Protein AF-A0A3D2SG83-F1 (afdb_monomer_lite)

Structure (mmCIF, N/CA/C/O backbone):
data_AF-A0A3D2SG83-F1
#
_entry.id   AF-A0A3D2SG83-F1
#
loop_
_atom_site.group_PDB
_atom_site.id
_atom_site.type_symbol
_atom_site.label_atom_id
_atom_site.label_alt_id
_atom_site.label_comp_id
_atom_site.label_asym_id
_atom_site.label_entity_id
_atom_site.label_seq_id
_atom_site.pdbx_PDB_ins_code
_atom_site.Cartn_x
_atom_site.Cartn_y
_atom_site.Cartn_z
_atom_site.occupancy
_atom_site.B_iso_or_equiv
_atom_site.auth_seq_id
_atom_site.auth_comp_id
_atom_site.auth_asym_id
_atom_site.auth_atom_id
_atom_site.pdbx_PDB_model_num
ATOM 1 N N . MET A 1 1 ? -16.725 17.007 37.685 1.00 80.81 1 MET A N 1
ATOM 2 C CA . MET A 1 1 ? -15.506 16.674 38.461 1.00 80.81 1 MET A CA 1
ATOM 3 C C . MET A 1 1 ? -15.319 15.169 38.637 1.00 80.81 1 MET A C 1
ATOM 5 O O . MET A 1 1 ? -14.281 14.681 38.220 1.00 80.81 1 MET A O 1
ATOM 9 N N . MET A 1 2 ? -16.303 14.425 39.168 1.00 85.50 2 MET A N 1
ATOM 10 C CA . MET A 1 2 ? -16.174 12.972 39.394 1.00 85.50 2 MET A CA 1
ATOM 11 C C . MET A 1 2 ? -15.761 12.192 38.131 1.00 85.50 2 MET A C 1
ATOM 13 O O . MET A 1 2 ? -14.739 11.529 38.172 1.00 85.50 2 MET A O 1
ATOM 17 N N . LEU A 1 3 ? -16.452 12.366 36.993 1.00 83.81 3 LEU A N 1
ATOM 18 C CA . LEU A 1 3 ? -16.089 11.718 35.716 1.00 83.81 3 LEU A CA 1
ATOM 19 C C . LEU A 1 3 ? -14.621 11.958 35.309 1.00 83.81 3 LEU A C 1
ATOM 21 O O . LEU A 1 3 ? -13.919 11.035 34.908 1.00 83.81 3 LEU A O 1
ATOM 25 N N . VAL A 1 4 ? -14.140 13.195 35.467 1.00 86.50 4 VAL A N 1
ATOM 26 C CA . VAL A 1 4 ? -12.759 13.582 35.132 1.00 86.50 4 VAL A CA 1
ATOM 27 C C . VAL A 1 4 ? -11.759 12.909 36.073 1.00 86.50 4 VAL A C 1
ATOM 29 O O . VAL A 1 4 ? -10.764 12.359 35.610 1.00 86.50 4 VAL A O 1
ATOM 32 N N . LEU A 1 5 ? -12.031 12.913 37.381 1.00 89.56 5 LEU A N 1
ATOM 33 C CA . LEU A 1 5 ? -11.174 12.270 38.381 1.00 89.56 5 LEU A CA 1
ATOM 34 C C . LEU A 1 5 ? -11.167 10.746 38.236 1.00 89.56 5 LEU A C 1
ATOM 36 O O . LEU A 1 5 ? -10.116 10.129 38.383 1.00 89.56 5 LEU A O 1
ATOM 40 N N . SER A 1 6 ? -12.307 10.143 37.897 1.00 86.94 6 SER A N 1
ATOM 41 C CA . SER A 1 6 ? -12.402 8.723 37.571 1.00 86.94 6 SER A CA 1
ATOM 42 C C . SER A 1 6 ? -11.508 8.389 36.383 1.00 86.94 6 SER A C 1
ATOM 44 O O . SER A 1 6 ? -10.696 7.475 36.483 1.00 86.94 6 SER A O 1
ATOM 46 N N . ASN A 1 7 ? -11.579 9.161 35.295 1.00 84.88 7 ASN A N 1
ATOM 47 C CA . ASN A 1 7 ? -10.710 8.947 34.139 1.00 84.88 7 ASN A CA 1
ATOM 48 C C . ASN A 1 7 ? -9.218 9.142 34.476 1.00 84.88 7 ASN A C 1
ATOM 50 O O . ASN A 1 7 ? -8.372 8.348 34.072 1.00 84.88 7 ASN A O 1
ATOM 54 N N . TYR A 1 8 ? -8.892 10.151 35.285 1.00 89.62 8 TYR A N 1
ATOM 55 C CA . TYR A 1 8 ? -7.527 10.376 35.763 1.00 89.62 8 TYR A CA 1
ATOM 56 C C . TYR A 1 8 ? -7.001 9.205 36.606 1.00 89.62 8 TYR A C 1
ATOM 58 O O . TYR A 1 8 ? -5.867 8.765 36.421 1.00 89.62 8 TYR A O 1
ATOM 66 N N . ALA A 1 9 ? -7.832 8.645 37.489 1.00 90.69 9 ALA A N 1
ATOM 67 C CA . ALA A 1 9 ? -7.484 7.465 38.272 1.00 90.69 9 ALA A CA 1
ATOM 68 C C . ALA A 1 9 ? -7.259 6.233 37.381 1.00 90.69 9 ALA A C 1
ATOM 70 O O . ALA A 1 9 ? -6.270 5.527 37.586 1.00 90.69 9 ALA A O 1
ATOM 71 N N . LYS A 1 10 ? -8.120 6.003 36.373 1.00 88.56 10 LYS A N 1
ATOM 72 C CA . LYS A 1 10 ? -7.933 4.928 35.377 1.00 88.56 10 LYS A CA 1
ATOM 73 C C . LYS A 1 10 ? -6.567 5.043 34.707 1.00 88.56 10 LYS A C 1
ATOM 75 O O . LYS A 1 10 ? -5.826 4.067 34.681 1.00 88.56 10 LYS A O 1
ATOM 80 N N . PHE A 1 11 ? -6.218 6.242 34.243 1.00 86.31 11 PHE A N 1
ATOM 81 C CA . PHE A 1 11 ? -4.938 6.508 33.590 1.00 86.31 11 PHE A CA 1
ATOM 82 C C . PHE A 1 11 ? -3.736 6.291 34.524 1.00 86.31 11 PHE A C 1
ATOM 84 O O . PHE A 1 11 ? -2.798 5.592 34.160 1.00 86.31 11 PHE A O 1
ATOM 91 N N . LEU A 1 12 ? -3.758 6.850 35.739 1.00 92.25 12 LEU A N 1
ATOM 92 C CA . LEU A 1 12 ? -2.609 6.786 36.653 1.00 92.25 12 LEU A CA 1
ATOM 93 C C . LEU A 1 12 ? -2.391 5.422 37.312 1.00 92.25 12 LEU A C 1
ATOM 95 O O . LEU A 1 12 ? -1.268 5.098 37.694 1.00 92.25 12 LEU A O 1
ATOM 99 N N . ARG A 1 13 ? -3.471 4.683 37.578 1.00 90.94 13 ARG A N 1
ATOM 100 C CA . ARG A 1 13 ? -3.440 3.492 38.441 1.00 90.94 13 ARG A CA 1
ATOM 101 C C . ARG A 1 13 ? -3.915 2.220 37.744 1.00 90.94 13 ARG A C 1
ATOM 103 O O . ARG A 1 13 ? -3.939 1.181 38.393 1.00 90.94 13 ARG A O 1
ATOM 110 N N . GLY A 1 14 ? -4.324 2.288 36.475 1.00 85.38 14 GLY A N 1
ATOM 111 C CA . GLY A 1 14 ? -4.857 1.133 35.745 1.00 85.38 14 GLY A CA 1
ATOM 112 C C . GLY A 1 14 ? -6.142 0.565 36.359 1.00 85.38 14 GLY A C 1
ATOM 113 O O . GLY A 1 14 ? -6.438 -0.616 36.205 1.00 85.38 14 GLY A O 1
ATOM 114 N N . VAL A 1 15 ? -6.895 1.374 37.112 1.00 88.50 15 VAL A N 1
ATOM 115 C CA . VAL A 1 15 ? -8.127 0.920 37.776 1.00 88.50 15 VAL A CA 1
ATOM 116 C C . VAL A 1 15 ? -9.292 0.849 36.791 1.00 88.50 15 VAL A C 1
ATOM 118 O O . VAL A 1 15 ? -9.351 1.603 35.825 1.00 88.50 15 VAL A O 1
ATOM 121 N N . THR A 1 16 ? -10.262 -0.026 37.058 1.00 84.12 16 THR A N 1
ATOM 122 C CA . THR A 1 16 ? -11.512 -0.117 36.288 1.00 84.12 16 THR A CA 1
ATOM 123 C C . THR A 1 16 ? -12.671 0.444 37.102 1.00 84.12 16 THR A C 1
ATOM 125 O O . THR A 1 16 ? -12.899 0.024 38.235 1.00 84.12 16 THR A O 1
ATOM 128 N N . VAL A 1 17 ? -13.444 1.357 36.515 1.00 86.19 17 VAL A N 1
ATOM 129 C CA . VAL A 1 17 ? -14.683 1.855 37.124 1.00 86.19 17 VAL A CA 1
ATOM 130 C C . VAL A 1 17 ? -15.790 0.832 36.883 1.00 86.19 17 VAL A C 1
ATOM 132 O O . VAL A 1 17 ? -16.123 0.546 35.737 1.00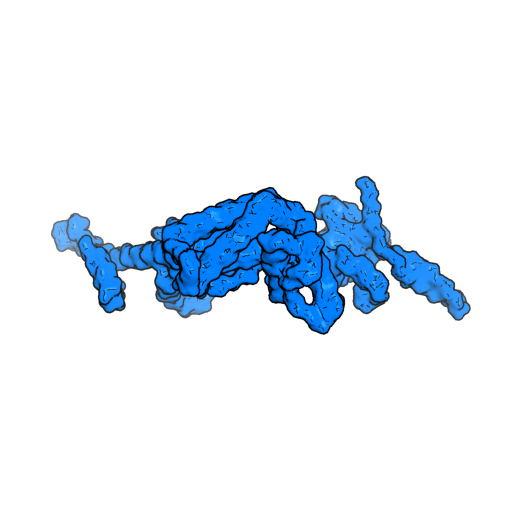 86.19 17 VAL A O 1
ATOM 135 N N . LYS A 1 18 ? -16.340 0.255 37.957 1.00 86.62 18 LYS A N 1
ATOM 136 C CA . LYS A 1 18 ? -17.396 -0.768 37.866 1.00 86.62 18 LYS A CA 1
ATOM 137 C C . LYS A 1 18 ? -18.805 -0.184 37.777 1.00 86.62 18 LYS A C 1
ATOM 139 O O . LYS A 1 18 ? -19.671 -0.819 37.190 1.00 86.62 18 LYS A O 1
ATOM 144 N N . SER A 1 19 ? -19.028 0.999 38.338 1.00 86.44 19 SER A N 1
ATOM 145 C CA . SER A 1 19 ? -20.317 1.688 38.301 1.00 86.44 19 SER A CA 1
ATOM 146 C C . SER A 1 19 ? -20.140 3.177 38.581 1.00 86.44 19 SER A C 1
ATOM 148 O O . SER A 1 19 ? -19.241 3.581 39.322 1.00 86.44 19 SER A O 1
ATOM 150 N N . ILE A 1 20 ? -21.001 3.997 37.977 1.00 87.88 20 ILE A N 1
ATOM 151 C CA . ILE A 1 20 ? -21.211 5.394 38.360 1.00 87.88 20 ILE A CA 1
ATOM 152 C C . ILE A 1 20 ? -22.710 5.627 38.305 1.00 87.88 20 ILE A C 1
ATOM 154 O O . ILE A 1 20 ? -23.312 5.467 37.253 1.00 87.88 20 ILE A O 1
ATOM 158 N N . THR A 1 21 ? -23.306 6.041 39.412 1.00 88.50 21 THR A N 1
ATOM 159 C CA . THR A 1 21 ? -24.745 6.299 39.486 1.00 88.50 21 THR A CA 1
ATOM 160 C C . THR A 1 21 ? -25.003 7.728 39.922 1.00 88.50 21 THR A C 1
ATOM 162 O O . THR A 1 21 ? -24.362 8.225 40.850 1.00 88.50 21 THR A O 1
ATOM 165 N N . TYR A 1 22 ? -25.964 8.379 39.279 1.00 86.25 22 TYR A N 1
ATOM 166 C CA . TYR A 1 22 ? -26.468 9.687 39.672 1.00 86.25 22 TYR A CA 1
ATOM 167 C C . TYR A 1 22 ? -27.886 9.551 40.216 1.00 86.25 22 TYR A C 1
ATOM 169 O O . TYR A 1 22 ? -28.762 9.021 39.540 1.00 86.25 22 TYR A O 1
ATOM 177 N N . GLY A 1 23 ? -28.109 10.023 41.440 1.00 86.06 23 GLY A N 1
ATOM 178 C CA . GLY A 1 23 ? -29.446 10.114 42.018 1.00 86.06 23 GLY A CA 1
ATOM 179 C C . GLY A 1 23 ? -30.042 11.487 41.743 1.00 86.06 23 GLY A C 1
ATOM 180 O O . GLY A 1 23 ? -29.517 12.488 42.234 1.00 86.06 23 GLY A O 1
ATOM 181 N N . ASN A 1 24 ? -31.143 11.544 40.994 1.00 79.94 24 ASN A N 1
ATOM 182 C CA . ASN A 1 24 ? -31.883 12.786 40.807 1.00 79.94 24 ASN A CA 1
ATOM 183 C C . ASN A 1 24 ? -32.810 13.034 42.007 1.00 79.94 24 ASN A C 1
ATOM 185 O O . ASN A 1 24 ? -33.925 12.512 42.071 1.00 79.94 24 ASN A O 1
ATOM 189 N N . TYR A 1 25 ? -32.317 13.809 42.973 1.00 72.88 25 TYR A N 1
ATOM 190 C CA . TYR A 1 25 ? -33.031 14.107 44.216 1.00 72.88 25 TYR A CA 1
ATOM 191 C C . TYR A 1 25 ? -34.257 15.010 44.001 1.00 72.88 25 TYR A C 1
ATOM 193 O O . TYR A 1 25 ? -35.283 14.816 44.651 1.00 72.88 25 TYR A O 1
ATOM 201 N N . GLU A 1 26 ? -34.186 15.958 43.064 1.00 69.94 26 GLU A N 1
ATOM 202 C CA . GLU A 1 26 ? -35.226 16.979 42.859 1.00 69.94 26 GLU A CA 1
ATOM 203 C C . GLU A 1 26 ? -36.500 16.429 42.205 1.00 69.94 26 GLU A C 1
ATOM 205 O O . GLU A 1 26 ? -37.586 16.952 42.438 1.00 69.94 26 GLU A O 1
ATOM 210 N N . ILE A 1 27 ? -36.393 15.334 41.444 1.00 64.75 27 ILE A N 1
ATOM 211 C CA . ILE A 1 27 ? -37.551 14.629 40.865 1.00 64.75 27 ILE A CA 1
ATOM 212 C C . ILE A 1 27 ? -38.309 13.804 41.925 1.00 64.75 27 ILE A C 1
ATOM 214 O O . ILE A 1 27 ? -39.421 13.335 41.676 1.00 64.75 27 ILE A O 1
ATOM 218 N N . SER A 1 28 ? -37.759 13.636 43.134 1.00 61.97 28 SER A N 1
ATOM 219 C CA . SER A 1 28 ? -38.499 12.989 44.218 1.00 61.97 28 SER A CA 1
ATOM 220 C C . SER A 1 28 ? -39.573 13.931 44.777 1.00 61.97 28 SER A C 1
ATOM 222 O O . SER A 1 28 ? -39.282 14.962 45.384 1.00 61.97 28 SER A O 1
ATOM 224 N N . GLU A 1 29 ? -40.850 13.586 44.597 1.00 57.38 29 GLU A N 1
ATOM 225 C CA . GLU A 1 29 ? -41.945 14.278 45.283 1.00 57.38 29 GLU A CA 1
ATOM 226 C C . GLU A 1 29 ? -41.782 14.118 46.801 1.00 57.38 29 GLU A C 1
ATOM 228 O O . GLU A 1 29 ? -42.077 13.058 47.362 1.00 57.38 29 GLU A O 1
ATOM 233 N N . LYS A 1 30 ? -41.301 15.178 47.466 1.00 57.62 30 LYS A N 1
ATOM 234 C CA . LYS A 1 30 ? -41.331 15.372 48.929 1.00 57.62 30 LYS A CA 1
ATOM 235 C C . LYS A 1 30 ? -41.015 14.100 49.739 1.00 57.62 30 LYS A C 1
ATOM 237 O O . LYS A 1 30 ? -41.727 13.770 50.683 1.00 57.62 30 LYS A O 1
ATOM 242 N N . GLY A 1 31 ? -39.970 13.363 49.355 1.00 56.25 31 GLY A N 1
ATOM 243 C CA . GLY A 1 31 ? -39.491 12.194 50.102 1.00 56.25 31 GLY A CA 1
ATOM 244 C C . GLY A 1 31 ? -40.401 10.957 50.094 1.00 56.25 31 GLY A C 1
ATOM 245 O O . GLY A 1 31 ? -40.160 10.045 50.879 1.00 56.25 31 GLY A O 1
ATOM 246 N N . THR A 1 32 ? -41.423 10.889 49.230 1.00 56.59 32 THR A N 1
ATOM 247 C CA . THR A 1 32 ? -42.356 9.739 49.164 1.00 56.59 32 THR A CA 1
ATOM 248 C C . THR A 1 32 ? -42.060 8.744 48.039 1.00 56.59 32 THR A C 1
ATOM 250 O O . THR A 1 32 ? -42.519 7.605 48.101 1.00 56.59 32 THR A O 1
ATOM 253 N N . LYS A 1 33 ? -41.242 9.119 47.045 1.00 58.34 33 LYS A N 1
ATOM 254 C CA . LYS A 1 33 ? -40.728 8.212 46.004 1.00 58.34 33 LYS A CA 1
ATOM 255 C C . LYS A 1 33 ? -39.202 8.288 45.936 1.00 58.34 33 LYS A C 1
ATOM 257 O O . LYS A 1 33 ? -38.673 9.398 45.959 1.00 58.34 33 LYS A O 1
ATOM 262 N N . PRO A 1 34 ? -38.481 7.156 45.830 1.00 59.38 34 PRO A N 1
ATOM 263 C CA . PRO A 1 34 ? -37.049 7.195 45.559 1.00 59.38 34 PRO A CA 1
ATOM 264 C C . PRO A 1 34 ? -36.805 7.948 44.243 1.00 59.38 34 PRO A C 1
ATOM 266 O O . PRO A 1 34 ? -37.456 7.668 43.236 1.00 59.38 34 PRO A O 1
ATOM 269 N N . GLY A 1 35 ? -35.910 8.940 44.271 1.00 65.44 35 GLY A N 1
ATOM 270 C CA . GLY A 1 35 ? -35.517 9.691 43.077 1.00 65.44 35 GLY A CA 1
ATOM 271 C C . GLY A 1 35 ? -34.935 8.770 42.001 1.00 65.44 35 GLY A C 1
ATOM 272 O O . GLY A 1 35 ? -34.388 7.710 42.314 1.00 65.44 35 GLY A O 1
ATOM 273 N N . LEU A 1 36 ? -35.054 9.159 40.728 1.00 76.75 36 LEU A N 1
ATOM 274 C CA . LEU A 1 36 ? -34.550 8.363 39.605 1.00 76.75 36 LEU A CA 1
ATOM 275 C C . LEU A 1 36 ? -33.029 8.174 39.737 1.00 76.75 36 LEU A C 1
ATOM 277 O O . LEU A 1 36 ? -32.277 9.151 39.716 1.00 76.75 36 LEU A O 1
ATOM 281 N N . ILE A 1 37 ? -32.583 6.921 39.866 1.00 83.75 37 ILE A N 1
ATOM 282 C CA . ILE A 1 37 ? -31.166 6.553 39.793 1.00 83.75 37 ILE A CA 1
ATOM 283 C C . ILE A 1 37 ? -30.824 6.318 38.324 1.00 83.75 37 ILE A C 1
ATOM 285 O O . ILE A 1 37 ? -31.395 5.442 37.680 1.00 83.75 37 ILE A O 1
ATOM 289 N N . VAL A 1 38 ? -29.888 7.104 37.803 1.00 85.06 38 VAL A N 1
ATOM 290 C CA . VAL A 1 38 ? -29.404 7.029 36.423 1.00 85.06 38 VAL A CA 1
ATOM 291 C C . VAL A 1 38 ? -28.004 6.419 36.418 1.00 85.06 38 VAL A C 1
ATOM 293 O O . VAL A 1 38 ? -27.125 6.885 37.147 1.00 85.06 38 VAL A O 1
ATOM 296 N N . ASP A 1 39 ? -27.783 5.395 35.592 1.00 84.69 39 ASP A N 1
ATOM 297 C CA . ASP A 1 39 ? -26.450 4.839 35.346 1.00 84.69 39 ASP A CA 1
ATOM 298 C C . ASP A 1 39 ? -25.660 5.749 34.392 1.00 84.69 39 ASP A C 1
ATOM 300 O O . ASP A 1 39 ? -26.069 6.013 33.262 1.00 84.69 39 ASP A O 1
ATOM 304 N N . LEU A 1 40 ? -24.518 6.242 34.864 1.00 86.94 40 LEU A N 1
ATOM 305 C CA . LEU A 1 40 ? -23.592 7.087 34.113 1.00 86.94 40 LEU A CA 1
ATOM 306 C C . LEU A 1 40 ? -22.360 6.319 33.617 1.00 86.94 40 LEU A C 1
ATOM 308 O O . LEU A 1 40 ? -21.497 6.915 32.966 1.00 86.94 40 LEU A O 1
ATOM 312 N N . LEU A 1 41 ? -22.252 5.013 33.882 1.00 83.44 41 LEU A N 1
ATOM 313 C CA . LEU A 1 41 ? -21.173 4.179 33.351 1.00 83.44 41 LEU A CA 1
ATOM 314 C C . LEU A 1 41 ? -21.020 4.283 31.815 1.00 83.44 41 LEU A C 1
ATOM 316 O O . LEU A 1 41 ? -19.869 4.363 31.359 1.00 83.44 41 LEU A O 1
ATOM 320 N N . PRO A 1 42 ? -22.100 4.383 31.002 1.00 81.69 42 PRO A N 1
ATOM 321 C CA . PRO A 1 42 ? -21.978 4.568 29.554 1.00 81.69 42 PRO A CA 1
ATOM 322 C C . PRO A 1 42 ? -21.137 5.786 29.142 1.00 81.69 42 PRO A C 1
ATOM 324 O O . PRO A 1 42 ? -20.398 5.709 28.161 1.00 81.69 42 PRO A O 1
ATOM 327 N N . LEU A 1 43 ? -21.154 6.876 29.921 1.00 80.81 43 LEU A N 1
ATOM 328 C CA . LEU A 1 43 ? -20.359 8.078 29.630 1.00 80.81 43 LEU A CA 1
ATOM 329 C C . LEU A 1 43 ? -18.853 7.810 29.722 1.00 80.81 43 LEU A C 1
ATOM 331 O O . LEU A 1 43 ? -18.079 8.317 28.912 1.00 80.81 43 LEU A O 1
ATOM 335 N N . THR A 1 44 ? -18.428 6.980 30.677 1.00 82.19 44 THR A N 1
ATOM 336 C CA . THR A 1 44 ? -17.012 6.589 30.787 1.00 82.19 44 THR A CA 1
ATOM 337 C C . THR A 1 44 ? -16.587 5.642 29.674 1.00 82.19 44 THR A C 1
ATOM 339 O O . THR A 1 44 ? -15.469 5.752 29.182 1.00 82.19 44 THR A O 1
ATOM 342 N N . THR A 1 45 ? -17.490 4.764 29.223 1.00 79.69 45 THR A N 1
ATOM 343 C CA . THR A 1 45 ? -17.233 3.886 28.073 1.00 79.69 45 THR A CA 1
ATOM 344 C C . THR A 1 45 ? -17.050 4.718 26.802 1.00 79.69 45 THR A C 1
ATOM 346 O O . THR A 1 45 ? -16.083 4.514 26.075 1.00 79.69 45 THR A O 1
ATOM 349 N N . LEU A 1 46 ? -17.923 5.701 26.553 1.00 81.25 46 LEU A N 1
ATOM 350 C CA . LEU A 1 46 ? -17.783 6.617 25.417 1.00 81.25 46 LEU A CA 1
ATOM 351 C C . LEU A 1 46 ? -16.449 7.372 25.448 1.00 81.25 46 LEU A C 1
ATOM 353 O O . LEU A 1 46 ? -15.788 7.530 24.420 1.00 81.25 46 LEU A O 1
ATOM 357 N N . GLN A 1 47 ? -16.041 7.825 26.631 1.00 85.00 47 GLN A N 1
ATOM 358 C CA . GLN A 1 47 ? -14.773 8.513 26.812 1.00 85.00 47 GLN A CA 1
ATOM 359 C C . GLN A 1 47 ? -13.577 7.617 26.441 1.00 85.00 47 GLN A C 1
ATOM 361 O O . GLN A 1 47 ? -12.706 8.069 25.698 1.00 85.00 47 GLN A O 1
ATOM 366 N N . ASP A 1 48 ? -13.559 6.354 26.876 1.00 85.56 48 ASP A N 1
ATOM 367 C CA . ASP A 1 48 ? -12.496 5.399 26.524 1.00 85.56 48 ASP A CA 1
ATOM 368 C C . ASP A 1 48 ? -12.389 5.189 25.013 1.00 85.56 48 ASP A C 1
ATOM 370 O O . ASP A 1 48 ? -11.304 5.285 24.439 1.00 85.56 48 ASP A O 1
ATOM 374 N N . TRP A 1 49 ? -13.528 4.959 24.359 1.00 85.31 49 TRP A N 1
ATOM 375 C CA . TRP A 1 49 ? -13.603 4.785 22.911 1.00 85.31 49 TRP A CA 1
ATOM 376 C C . TRP A 1 49 ? -13.154 6.032 22.148 1.00 85.31 49 TRP A C 1
ATOM 378 O O . TRP A 1 49 ? -12.468 5.927 21.132 1.00 85.31 49 TRP A O 1
ATOM 388 N N . THR A 1 50 ? -13.487 7.217 22.661 1.00 85.62 50 THR A N 1
ATOM 389 C CA . THR A 1 50 ? -13.035 8.489 22.086 1.00 85.62 50 THR A CA 1
ATOM 390 C C . THR A 1 50 ? -11.519 8.627 22.180 1.00 85.62 50 THR A C 1
ATOM 392 O O . THR A 1 50 ? -10.886 9.024 21.203 1.00 85.62 50 THR A O 1
ATOM 395 N N . PHE A 1 51 ? -10.920 8.273 23.322 1.00 87.25 51 PHE A N 1
ATOM 396 C CA . PHE A 1 51 ? -9.465 8.285 23.477 1.00 87.25 51 PHE A CA 1
ATOM 397 C C . PHE A 1 51 ? -8.780 7.277 22.559 1.00 87.25 51 PHE A C 1
ATOM 399 O O . PHE A 1 51 ? -7.834 7.647 21.870 1.00 87.25 51 PHE A O 1
ATOM 406 N N . ALA A 1 52 ? -9.280 6.043 22.501 1.00 89.06 52 ALA A N 1
ATOM 407 C CA . ALA A 1 52 ? -8.725 4.998 21.647 1.00 89.06 52 ALA A CA 1
ATOM 408 C C . ALA A 1 52 ? -8.766 5.389 20.163 1.00 89.06 52 ALA A C 1
ATOM 410 O O . ALA A 1 52 ? -7.784 5.248 19.440 1.00 89.06 52 ALA A O 1
ATOM 411 N N . ALA A 1 53 ? -9.884 5.956 19.712 1.00 87.31 53 ALA A N 1
ATOM 412 C CA . ALA A 1 53 ? -10.006 6.418 18.341 1.00 87.31 53 ALA A CA 1
ATOM 413 C C . ALA A 1 53 ? -9.158 7.654 18.039 1.00 87.31 53 ALA A C 1
ATOM 415 O O . ALA A 1 53 ? -8.621 7.770 16.941 1.00 87.31 53 ALA A O 1
ATOM 416 N N . ALA A 1 54 ? -9.025 8.583 18.988 1.00 86.94 54 ALA A N 1
ATOM 417 C CA . ALA A 1 54 ? -8.131 9.723 18.830 1.00 86.94 54 ALA A CA 1
ATOM 418 C C . ALA A 1 54 ? -6.664 9.278 18.728 1.00 86.94 54 ALA A C 1
ATOM 420 O O . ALA A 1 54 ? -5.928 9.834 17.914 1.00 86.94 54 ALA A O 1
ATOM 421 N N . ASP A 1 55 ? -6.259 8.272 19.508 1.00 90.06 55 ASP A N 1
ATOM 422 C CA . ASP A 1 55 ? -4.920 7.683 19.436 1.00 90.06 55 ASP A CA 1
ATOM 423 C C . ASP A 1 55 ? -4.679 7.021 18.072 1.00 90.06 55 ASP A C 1
ATOM 425 O O . ASP A 1 55 ? -3.678 7.295 17.412 1.00 90.06 55 ASP A O 1
ATOM 429 N N . TYR A 1 56 ? -5.659 6.267 17.570 1.00 90.25 56 TYR A N 1
ATOM 430 C CA . TYR A 1 56 ? -5.600 5.696 16.226 1.00 90.25 56 TYR A CA 1
ATOM 431 C C . TYR A 1 56 ? -5.518 6.754 15.120 1.00 90.25 56 TYR A C 1
ATOM 433 O O . TYR A 1 56 ? -4.646 6.692 14.260 1.00 90.25 56 TYR A O 1
ATOM 441 N N . LEU A 1 57 ? -6.413 7.745 15.128 1.00 87.81 57 LEU A N 1
ATOM 442 C CA . LEU A 1 57 ? -6.503 8.743 14.058 1.00 87.81 57 LEU A CA 1
ATOM 443 C C . LEU A 1 57 ? -5.297 9.691 14.013 1.00 87.81 57 LEU A C 1
ATOM 445 O O . LEU A 1 57 ? -5.040 10.287 12.967 1.00 87.81 57 LEU A O 1
ATOM 449 N N . LYS A 1 58 ? -4.611 9.885 15.145 1.00 87.50 58 LYS A N 1
ATOM 450 C CA . LYS A 1 58 ? -3.482 10.816 15.263 1.00 87.50 58 LYS A CA 1
ATOM 451 C C . LYS A 1 58 ? -2.122 10.125 15.208 1.00 87.50 58 LYS A C 1
ATOM 453 O O . LYS A 1 58 ? -1.174 10.727 14.712 1.00 87.50 58 LYS A O 1
ATOM 458 N N . ASN A 1 59 ? -2.022 8.918 15.759 1.00 88.62 59 ASN A N 1
ATOM 459 C CA . ASN A 1 59 ? -0.755 8.212 15.949 1.00 88.62 59 ASN A CA 1
ATOM 460 C C . ASN A 1 59 ? -0.729 6.842 15.252 1.00 88.62 59 ASN A C 1
ATOM 462 O O . ASN A 1 59 ? 0.288 6.153 15.290 1.00 88.62 59 ASN A O 1
ATOM 466 N N . GLY A 1 60 ? -1.833 6.415 14.637 1.00 88.19 60 GLY A N 1
ATOM 467 C CA . GLY A 1 60 ? -1.948 5.112 13.995 1.00 88.19 60 GLY A CA 1
ATOM 468 C C . GLY A 1 60 ? -2.023 3.934 14.965 1.00 88.19 60 GLY A C 1
ATOM 469 O O . GLY A 1 60 ? -1.972 2.797 14.513 1.00 88.19 60 GLY A O 1
ATOM 470 N N . ASN A 1 61 ? -2.124 4.169 16.276 1.00 89.88 61 ASN A N 1
ATOM 471 C CA . ASN A 1 61 ? -2.091 3.110 17.281 1.00 89.88 61 ASN A CA 1
ATOM 472 C C . ASN A 1 61 ? -3.461 2.432 17.447 1.00 89.88 61 ASN A C 1
ATOM 474 O O . ASN A 1 61 ? -4.458 3.082 17.757 1.00 89.88 61 ASN A O 1
ATOM 478 N N . THR A 1 62 ? -3.507 1.115 17.254 1.00 90.94 62 THR A N 1
ATOM 479 C CA . THR A 1 62 ? -4.731 0.305 17.342 1.00 90.94 62 THR A CA 1
ATOM 480 C C . THR A 1 62 ? -4.887 -0.445 18.661 1.00 90.94 62 THR A C 1
ATOM 482 O O . THR A 1 62 ? -5.952 -1.007 18.891 1.00 90.94 62 THR A O 1
ATOM 485 N N . GLU A 1 63 ? -3.879 -0.450 19.538 1.00 91.00 63 GLU A N 1
ATOM 486 C CA . GLU A 1 63 ? -3.848 -1.280 20.754 1.00 91.00 63 GLU A CA 1
ATOM 487 C C . GLU A 1 63 ? -5.062 -1.031 21.661 1.00 91.00 63 GLU A C 1
ATOM 489 O O . GLU A 1 63 ? -5.795 -1.958 22.008 1.00 91.00 63 GLU A O 1
ATOM 494 N N . LYS A 1 64 ? -5.358 0.239 21.971 1.00 90.12 64 LYS A N 1
ATOM 495 C CA . LYS A 1 64 ? -6.499 0.574 22.835 1.00 90.12 64 LYS A CA 1
ATOM 496 C C . LYS A 1 64 ? -7.849 0.279 22.176 1.00 90.12 64 LYS A C 1
ATOM 498 O O . LYS A 1 64 ? -8.799 -0.078 22.869 1.00 90.12 64 LYS A O 1
ATOM 503 N N . LEU A 1 65 ? -7.949 0.425 20.851 1.00 89.38 65 LEU A N 1
ATOM 504 C CA . LEU A 1 65 ? -9.165 0.059 20.116 1.00 89.38 65 LEU A CA 1
ATOM 505 C C . LEU A 1 65 ? -9.396 -1.453 20.167 1.00 89.38 65 LEU A C 1
ATOM 507 O O . LEU A 1 65 ? -10.529 -1.882 20.363 1.00 89.38 65 LEU A O 1
ATOM 511 N N . GLU A 1 66 ? -8.336 -2.247 20.016 1.00 91.94 66 GLU A N 1
ATOM 512 C CA . GLU A 1 66 ? -8.380 -3.709 20.088 1.00 91.94 66 GLU A CA 1
ATOM 513 C C . GLU A 1 66 ? -8.799 -4.196 21.473 1.00 91.94 66 GLU A C 1
ATOM 515 O O . GLU A 1 66 ? -9.695 -5.037 21.572 1.00 91.94 66 GLU A O 1
ATOM 520 N N . GLU A 1 67 ? -8.214 -3.633 22.531 1.00 90.88 67 GLU A N 1
ATOM 521 C CA . GLU A 1 67 ? -8.579 -3.935 23.918 1.00 90.88 67 GLU A CA 1
ATOM 522 C C . GLU A 1 67 ? -10.075 -3.673 24.154 1.00 90.88 67 GLU A C 1
ATOM 524 O O . GLU A 1 67 ? -10.817 -4.578 24.538 1.00 90.88 67 GLU A O 1
ATOM 529 N N . LEU A 1 68 ? -10.553 -2.465 23.827 1.00 88.06 68 LEU A N 1
ATOM 530 C CA . LEU A 1 68 ? -11.954 -2.085 24.037 1.00 88.06 68 LEU A CA 1
ATOM 531 C C . LEU A 1 68 ? -12.927 -2.917 23.192 1.00 88.06 68 LEU A C 1
ATOM 533 O O . LEU A 1 68 ? -13.988 -3.314 23.683 1.00 88.06 68 LEU A O 1
ATOM 537 N N . ALA A 1 69 ? -12.584 -3.193 21.931 1.00 88.75 69 ALA A N 1
ATOM 538 C CA . ALA A 1 69 ? -13.401 -4.029 21.059 1.00 88.75 69 ALA A CA 1
ATOM 539 C C . ALA A 1 69 ? -13.489 -5.453 21.599 1.00 88.75 69 ALA A C 1
ATOM 541 O O . ALA A 1 69 ? -14.577 -6.025 21.665 1.00 88.75 69 ALA A O 1
ATOM 542 N N . THR A 1 70 ? -12.365 -6.020 22.026 1.00 89.69 70 THR A N 1
ATOM 543 C CA . THR A 1 70 ? -12.300 -7.384 22.553 1.00 89.69 70 THR A CA 1
ATOM 544 C C . THR A 1 70 ? -13.092 -7.509 23.849 1.00 89.69 70 THR A C 1
ATOM 546 O O . THR A 1 70 ? -13.909 -8.428 23.963 1.00 89.69 70 THR A O 1
ATOM 549 N N . ASP A 1 71 ? -12.933 -6.564 24.776 1.00 87.31 71 ASP A N 1
ATOM 550 C CA . ASP A 1 71 ? -13.636 -6.542 26.062 1.00 87.31 71 ASP A CA 1
ATOM 551 C C . ASP A 1 71 ? -15.157 -6.471 25.899 1.00 87.31 71 ASP A C 1
ATOM 553 O O . ASP A 1 71 ? -15.901 -7.113 26.645 1.00 87.31 71 ASP A O 1
ATOM 557 N N . LYS A 1 72 ? -15.639 -5.702 24.915 1.00 84.38 72 LYS A N 1
ATOM 558 C CA . LYS A 1 72 ? -17.077 -5.547 24.656 1.00 84.38 72 LYS A CA 1
ATOM 559 C C . LYS A 1 72 ? -17.662 -6.699 23.845 1.00 84.38 72 LYS A C 1
ATOM 561 O O . LYS A 1 72 ? -18.752 -7.166 24.161 1.00 84.38 72 LYS A O 1
ATOM 566 N N . THR A 1 73 ? -16.960 -7.172 22.819 1.00 88.75 73 THR A N 1
ATOM 567 C CA . THR A 1 73 ? -17.505 -8.166 21.877 1.00 88.75 73 THR A CA 1
ATOM 568 C C . THR A 1 73 ? -17.367 -9.600 22.382 1.00 88.75 73 THR A C 1
ATOM 570 O O . THR A 1 73 ? -18.262 -10.411 22.161 1.00 88.75 73 THR A O 1
ATOM 573 N N . THR A 1 74 ? -16.297 -9.939 23.110 1.00 91.12 74 THR A N 1
ATOM 574 C CA . THR A 1 74 ? -16.027 -11.328 23.530 1.00 91.12 74 THR A CA 1
ATOM 575 C C . THR A 1 74 ? -17.121 -11.922 24.426 1.00 91.12 74 THR A C 1
ATOM 577 O O . THR A 1 74 ? -17.548 -13.047 24.150 1.00 91.12 74 THR A O 1
ATOM 580 N N . PRO A 1 75 ? -17.632 -11.223 25.463 1.00 91.44 75 PRO A N 1
ATOM 581 C CA . PRO A 1 75 ? -18.720 -11.753 26.286 1.00 91.44 75 PRO A CA 1
ATOM 582 C C . PRO A 1 75 ? -20.005 -11.985 25.484 1.00 91.44 75 PRO A C 1
ATOM 584 O O . PRO A 1 75 ? -20.660 -13.011 25.669 1.00 91.44 75 PRO A O 1
ATOM 587 N N . ILE A 1 76 ? -20.325 -11.068 24.565 1.00 89.25 76 ILE A N 1
ATOM 588 C CA . ILE A 1 76 ? -21.513 -11.134 23.703 1.00 89.25 76 ILE A CA 1
ATOM 589 C C . ILE A 1 76 ? -21.407 -12.341 22.776 1.00 89.25 76 ILE A C 1
ATOM 591 O O . ILE A 1 76 ? -22.278 -13.205 22.788 1.00 89.25 76 ILE A O 1
ATOM 595 N N . LEU A 1 77 ? -20.292 -12.467 22.055 1.00 91.69 77 LEU A N 1
ATOM 596 C CA . LEU A 1 77 ? -20.039 -13.591 21.154 1.00 91.69 77 LEU A CA 1
ATOM 597 C C . LEU A 1 77 ? -20.033 -14.932 21.898 1.00 91.69 77 LEU A C 1
ATOM 599 O O . LEU A 1 77 ? -20.517 -15.929 21.370 1.00 91.69 77 LEU A O 1
ATOM 603 N N . LYS A 1 78 ? -19.532 -14.979 23.137 1.00 93.94 78 LYS A N 1
ATOM 604 C CA . LYS A 1 78 ? -19.582 -16.195 23.959 1.00 93.94 78 LYS A CA 1
ATOM 605 C C . LYS A 1 78 ? -21.019 -16.565 24.337 1.00 93.94 78 LYS A C 1
ATOM 607 O O . LYS A 1 78 ? -21.378 -17.737 24.253 1.00 93.94 78 LYS A O 1
ATOM 612 N N . ALA A 1 79 ? -21.831 -15.587 24.738 1.00 94.00 79 ALA A N 1
ATOM 613 C CA . ALA A 1 79 ? -23.229 -15.801 25.108 1.00 94.00 79 ALA A CA 1
ATOM 614 C C . ALA A 1 79 ? -24.091 -16.214 23.905 1.00 94.00 79 ALA A C 1
ATOM 616 O O . ALA A 1 79 ? -24.906 -17.128 24.016 1.00 94.00 79 ALA A O 1
ATOM 617 N N . THR A 1 80 ? -23.866 -15.598 22.743 1.00 92.12 80 THR A N 1
ATOM 618 C CA . THR A 1 80 ? -24.611 -15.874 21.506 1.00 92.12 80 THR A CA 1
ATOM 619 C C . THR A 1 80 ? -24.024 -17.019 20.683 1.00 92.12 80 THR A C 1
ATOM 621 O O . THR A 1 80 ? -24.531 -17.311 19.605 1.00 92.12 80 THR A O 1
ATOM 624 N N . ARG A 1 81 ? -22.951 -17.672 21.160 1.00 91.12 81 ARG A N 1
ATOM 625 C CA . ARG A 1 81 ? -22.180 -18.688 20.414 1.00 91.12 81 ARG A CA 1
ATOM 626 C C . ARG A 1 81 ? -21.748 -18.200 19.026 1.00 91.12 81 ARG A C 1
ATOM 628 O O . ARG A 1 81 ? -21.703 -18.967 18.072 1.00 91.12 81 ARG A O 1
ATOM 635 N N . GLY A 1 82 ? -21.435 -16.911 18.931 1.00 89.00 82 GLY A N 1
ATOM 636 C CA . GLY A 1 82 ? -21.042 -16.259 17.695 1.00 89.00 82 GLY A CA 1
ATOM 637 C C . GLY A 1 82 ? -22.198 -16.057 16.722 1.00 89.00 82 GLY A C 1
ATOM 638 O O . GLY A 1 82 ? -21.953 -16.080 15.528 1.00 89.00 82 GLY A O 1
ATOM 639 N N . ALA A 1 83 ? -23.438 -15.883 17.177 1.00 88.56 83 ALA A N 1
ATOM 640 C CA . ALA A 1 83 ? -24.550 -15.488 16.304 1.00 88.56 83 ALA A CA 1
ATOM 641 C C . ALA A 1 83 ? -24.734 -13.959 16.206 1.00 88.56 83 ALA A C 1
ATOM 643 O O . ALA A 1 83 ? -25.498 -13.488 15.375 1.00 88.56 83 ALA A O 1
ATOM 644 N N . ASP A 1 84 ? -24.054 -13.181 17.055 1.00 88.88 84 ASP A N 1
ATOM 645 C CA . ASP A 1 84 ? -24.185 -11.719 17.077 1.00 88.88 84 ASP A CA 1
ATOM 646 C C . ASP A 1 84 ? -23.345 -11.057 15.972 1.00 88.88 84 ASP A C 1
ATOM 648 O O . ASP A 1 84 ? -22.116 -10.974 16.074 1.00 88.88 84 ASP A O 1
ATOM 652 N N . GLU A 1 85 ? -24.008 -10.608 14.905 1.00 86.62 85 GLU A N 1
ATOM 653 C CA . GLU A 1 85 ? -23.351 -10.020 13.732 1.00 86.62 85 GLU A CA 1
ATOM 654 C C . GLU A 1 85 ? -22.727 -8.648 14.017 1.00 86.62 85 GLU A C 1
ATOM 656 O O . GLU A 1 85 ? -21.617 -8.374 13.563 1.00 86.62 85 GLU A O 1
ATOM 661 N N . SER A 1 86 ? -23.359 -7.807 14.841 1.00 84.00 86 SER A N 1
ATOM 662 C CA . SER A 1 86 ? -22.806 -6.495 15.200 1.00 84.00 86 SER A CA 1
ATOM 663 C C . SER A 1 86 ? -21.499 -6.627 15.985 1.00 84.00 86 SER A C 1
ATOM 665 O O . SER A 1 86 ? -20.521 -5.924 15.709 1.00 84.00 86 SER A O 1
ATOM 667 N N . ALA A 1 87 ? -21.439 -7.561 16.939 1.00 86.06 87 ALA A N 1
ATOM 668 C CA . ALA A 1 87 ? -20.226 -7.842 17.696 1.00 86.06 87 ALA A CA 1
ATOM 669 C C . ALA A 1 87 ? -19.114 -8.431 16.808 1.00 86.06 87 ALA A C 1
ATOM 671 O O . ALA A 1 87 ? -17.945 -8.071 16.982 1.00 86.06 87 ALA A O 1
ATOM 672 N N . LYS A 1 88 ? -19.451 -9.291 15.834 1.00 88.62 88 LYS A N 1
ATOM 673 C CA . LYS A 1 88 ? -18.484 -9.793 14.840 1.00 88.62 88 LYS A CA 1
ATOM 674 C C . LYS A 1 88 ? -17.938 -8.676 13.965 1.00 88.62 88 LYS A C 1
ATOM 676 O O . LYS A 1 88 ? -16.722 -8.555 13.845 1.00 88.62 88 LYS A O 1
ATOM 681 N N . ALA A 1 89 ? -18.815 -7.860 13.385 1.00 88.00 89 ALA A N 1
ATOM 682 C CA . ALA A 1 89 ? -18.439 -6.790 12.470 1.00 88.00 89 ALA A CA 1
ATOM 683 C C . ALA A 1 89 ? -17.494 -5.789 13.152 1.00 88.00 89 ALA A C 1
ATOM 685 O O . ALA A 1 89 ? -16.446 -5.445 12.603 1.00 88.00 89 ALA A O 1
ATOM 686 N N . MET A 1 90 ? -17.791 -5.406 14.400 1.00 87.31 90 MET A N 1
ATOM 687 C CA . MET A 1 90 ? -16.917 -4.539 15.195 1.00 87.31 90 MET A CA 1
ATOM 688 C C . MET A 1 90 ? -15.542 -5.170 15.453 1.00 87.31 90 MET A C 1
ATOM 690 O O . MET A 1 90 ? -14.514 -4.514 15.269 1.00 87.31 90 MET A O 1
ATOM 694 N N . LYS A 1 91 ? -15.508 -6.444 15.865 1.00 89.44 91 LYS A N 1
ATOM 695 C CA . LYS A 1 91 ? -14.256 -7.167 16.123 1.00 89.44 91 LYS A CA 1
ATOM 696 C C . LYS A 1 91 ? -13.408 -7.289 14.853 1.00 89.44 91 LYS A C 1
ATOM 698 O O . LYS A 1 91 ? -12.209 -7.018 14.891 1.00 89.44 91 LYS A O 1
ATOM 703 N N . ASN A 1 92 ? -14.034 -7.641 13.731 1.00 91.31 92 ASN A N 1
ATOM 704 C CA . ASN A 1 92 ? -13.376 -7.766 12.432 1.00 91.31 92 ASN A CA 1
ATOM 705 C C . ASN A 1 92 ? -12.823 -6.423 11.953 1.00 91.31 92 ASN A C 1
ATOM 707 O O . ASN A 1 92 ? -11.666 -6.361 11.549 1.00 91.31 92 ASN A O 1
ATOM 711 N N . LEU A 1 93 ? -13.603 -5.340 12.056 1.00 91.31 93 LEU A N 1
ATOM 712 C CA . LEU A 1 93 ? -13.148 -4.002 11.687 1.00 91.31 93 LEU A CA 1
ATOM 713 C C . LEU A 1 93 ? -11.861 -3.634 12.431 1.00 91.31 93 LEU A C 1
ATOM 715 O O . LEU A 1 93 ? -10.885 -3.235 11.801 1.00 91.31 93 LEU A O 1
ATOM 719 N N . VAL A 1 94 ? -11.837 -3.793 13.755 1.00 92.00 94 VAL A N 1
ATOM 720 C CA . VAL A 1 94 ? -10.664 -3.429 14.562 1.00 92.00 94 VAL A CA 1
ATOM 721 C C . VAL A 1 94 ? -9.458 -4.312 14.244 1.00 92.00 94 VAL A C 1
ATOM 723 O O . VAL A 1 94 ? -8.347 -3.794 14.121 1.00 92.00 94 VAL A O 1
ATOM 726 N N . GLN A 1 95 ? -9.666 -5.608 14.005 1.00 94.06 95 GLN A N 1
ATOM 727 C CA . GLN A 1 95 ? -8.595 -6.497 13.552 1.00 94.06 95 GLN A CA 1
ATOM 728 C C . GLN A 1 95 ? -8.044 -6.083 12.179 1.00 94.06 95 GLN A C 1
ATOM 730 O O . GLN A 1 95 ? -6.833 -6.076 11.969 1.00 94.06 95 GLN A O 1
ATOM 735 N N . HIS A 1 96 ? -8.910 -5.706 11.238 1.00 94.81 96 HIS A N 1
ATOM 736 C CA . HIS A 1 96 ? -8.490 -5.253 9.916 1.00 94.81 96 HIS A CA 1
ATOM 737 C C . HIS A 1 96 ? -7.746 -3.912 9.977 1.00 94.81 96 HIS A C 1
ATOM 739 O O . HIS A 1 96 ? -6.736 -3.755 9.288 1.00 94.81 96 HIS A O 1
ATOM 745 N N . LEU A 1 97 ? -8.183 -2.978 10.835 1.00 94.62 97 LEU A N 1
ATOM 746 C CA . LEU A 1 97 ? -7.458 -1.732 11.109 1.00 94.62 97 LEU A CA 1
ATOM 747 C C . LEU A 1 97 ? -6.054 -2.021 11.652 1.00 94.62 97 LEU A C 1
ATOM 749 O O . LEU A 1 97 ? -5.092 -1.435 11.161 1.00 94.62 97 LEU A O 1
ATOM 753 N N . LYS A 1 98 ? -5.930 -2.952 12.607 1.00 95.06 98 LYS A N 1
ATOM 754 C CA . LYS A 1 98 ? -4.641 -3.390 13.160 1.00 95.06 98 LYS A CA 1
ATOM 755 C C . LYS A 1 98 ? -3.723 -3.958 12.083 1.00 95.06 98 LYS A C 1
ATOM 757 O O . LYS A 1 98 ? -2.609 -3.472 11.925 1.00 95.06 98 LYS A O 1
ATOM 762 N N . ASN A 1 99 ? -4.207 -4.910 11.289 1.00 95.88 99 ASN A N 1
ATOM 763 C CA . ASN A 1 99 ? -3.396 -5.538 10.246 1.00 95.88 99 ASN A CA 1
ATOM 764 C C . ASN A 1 99 ? -2.902 -4.516 9.200 1.00 95.88 99 ASN A C 1
ATOM 766 O O . ASN A 1 99 ? -1.749 -4.566 8.779 1.00 95.88 99 ASN A O 1
ATOM 770 N N . ALA A 1 100 ? -3.744 -3.555 8.794 1.00 95.31 100 ALA A N 1
ATOM 771 C CA . ALA A 1 100 ? -3.318 -2.500 7.869 1.00 95.31 100 ALA A CA 1
ATOM 772 C C . ALA A 1 100 ? -2.316 -1.526 8.509 1.00 95.31 100 ALA A C 1
ATOM 774 O O . ALA A 1 100 ? -1.351 -1.118 7.864 1.00 95.31 100 ALA A O 1
ATOM 775 N N . THR A 1 101 ? -2.512 -1.167 9.781 1.00 95.19 101 THR A N 1
ATOM 776 C CA . THR A 1 101 ? -1.531 -0.390 10.548 1.00 95.19 101 THR A CA 1
ATOM 777 C C . THR A 1 101 ? -0.180 -1.104 10.595 1.00 95.19 101 THR A C 1
ATOM 779 O O . THR A 1 101 ? 0.849 -0.470 10.367 1.00 95.19 101 THR A O 1
ATOM 782 N N . GLU A 1 102 ? -0.162 -2.410 10.854 1.00 96.06 102 GLU A N 1
ATOM 783 C CA . GLU A 1 102 ? 1.062 -3.214 10.895 1.00 96.06 102 GLU A CA 1
ATOM 784 C C . GLU A 1 102 ? 1.753 -3.261 9.523 1.00 96.06 102 GLU A C 1
ATOM 786 O O . GLU A 1 102 ? 2.977 -3.107 9.449 1.00 96.06 102 GLU A O 1
ATOM 791 N N . ASP A 1 103 ? 0.994 -3.365 8.424 1.00 97.19 103 ASP A N 1
ATOM 792 C CA . ASP A 1 103 ? 1.536 -3.239 7.064 1.00 97.19 103 ASP A CA 1
ATOM 793 C C . ASP A 1 103 ? 2.236 -1.887 6.860 1.00 97.19 103 ASP A C 1
ATOM 795 O O . ASP A 1 103 ? 3.338 -1.828 6.304 1.00 97.19 103 ASP A O 1
ATOM 799 N N . PHE A 1 104 ? 1.630 -0.794 7.330 1.00 96.94 104 PHE A N 1
ATOM 800 C CA . PHE A 1 104 ? 2.200 0.550 7.229 1.00 96.94 104 PHE A CA 1
ATOM 801 C C . PHE A 1 104 ? 3.452 0.710 8.105 1.00 96.94 104 PHE A C 1
ATOM 803 O O . PHE A 1 104 ? 4.485 1.193 7.634 1.00 96.94 104 PHE A O 1
ATOM 810 N N . GLN A 1 105 ? 3.397 0.260 9.360 1.00 95.50 105 GLN A N 1
ATOM 811 C CA . GLN A 1 105 ? 4.496 0.356 10.327 1.00 95.50 105 GLN A CA 1
ATOM 812 C C . GLN A 1 105 ? 5.719 -0.470 9.912 1.00 95.50 105 GLN A C 1
ATOM 814 O O . GLN A 1 105 ? 6.861 -0.044 10.112 1.00 95.50 105 GLN A O 1
ATOM 819 N N . THR A 1 106 ? 5.484 -1.628 9.293 1.00 96.81 106 THR A N 1
ATOM 820 C CA . THR A 1 106 ? 6.537 -2.555 8.857 1.00 96.81 106 THR A CA 1
ATOM 821 C C . THR A 1 106 ? 6.853 -2.455 7.363 1.00 96.81 106 THR A C 1
ATOM 823 O O . THR A 1 106 ? 7.669 -3.230 6.861 1.00 96.81 106 THR A O 1
ATOM 826 N N . CYS A 1 107 ? 6.264 -1.493 6.642 1.00 97.62 107 CYS A N 1
ATOM 827 C CA . CYS A 1 107 ? 6.494 -1.243 5.213 1.00 97.62 107 CYS A CA 1
ATOM 828 C C . CYS A 1 107 ? 6.214 -2.462 4.307 1.00 97.62 107 CYS A C 1
ATOM 830 O O . CYS A 1 107 ? 7.014 -2.773 3.420 1.00 97.62 107 CYS A O 1
ATOM 832 N N . ARG A 1 108 ? 5.094 -3.171 4.500 1.00 97.56 108 ARG A N 1
ATOM 833 C CA . ARG A 1 108 ? 4.677 -4.294 3.634 1.00 97.56 108 ARG A CA 1
ATOM 834 C C . ARG A 1 108 ? 4.082 -3.790 2.315 1.00 97.56 108 ARG A C 1
ATOM 836 O O . ARG A 1 108 ? 2.884 -3.893 2.071 1.00 97.56 108 ARG A O 1
ATOM 843 N N . GLY A 1 109 ? 4.939 -3.246 1.448 1.00 95.19 109 GLY A N 1
ATOM 844 C CA . GLY A 1 109 ? 4.548 -2.611 0.183 1.00 95.19 109 GLY A CA 1
ATOM 845 C C . GLY A 1 109 ? 3.622 -3.460 -0.694 1.00 95.19 109 GLY A C 1
ATOM 846 O O . GLY A 1 109 ? 2.641 -2.930 -1.205 1.00 95.19 109 GLY A O 1
ATOM 847 N N . LEU A 1 110 ? 3.875 -4.772 -0.803 1.00 93.44 110 LEU A N 1
ATOM 848 C CA . LEU A 1 110 ? 3.038 -5.698 -1.580 1.00 93.44 110 LEU A CA 1
ATOM 849 C C . LEU A 1 110 ? 1.588 -5.746 -1.074 1.00 93.44 110 LEU A C 1
ATOM 851 O O . LEU A 1 110 ? 0.672 -5.588 -1.873 1.00 93.44 110 LEU A O 1
ATOM 855 N N . ASN A 1 111 ? 1.376 -5.885 0.240 1.00 94.69 111 ASN A N 1
ATOM 856 C CA . ASN A 1 111 ? 0.035 -5.901 0.842 1.00 94.69 111 ASN A CA 1
ATOM 857 C C . ASN A 1 111 ? -0.697 -4.570 0.615 1.00 94.69 111 ASN A C 1
ATOM 859 O O . ASN A 1 111 ? -1.902 -4.547 0.365 1.00 94.69 111 ASN A O 1
ATOM 863 N N . ILE A 1 112 ? 0.044 -3.457 0.677 1.00 96.00 112 ILE A N 1
ATOM 864 C CA . ILE A 1 112 ? -0.491 -2.107 0.472 1.00 96.00 112 ILE A CA 1
ATOM 865 C C . ILE A 1 112 ? -0.976 -1.938 -0.972 1.00 96.00 112 ILE A C 1
ATOM 867 O O . ILE A 1 112 ? -2.116 -1.521 -1.191 1.00 96.00 112 ILE A O 1
ATOM 871 N N . VAL A 1 113 ? -0.136 -2.259 -1.963 1.00 93.25 113 VAL A N 1
ATOM 872 C CA . VAL A 1 113 ? -0.490 -2.053 -3.375 1.00 93.25 113 VAL A CA 1
ATOM 873 C C . VAL A 1 113 ? -1.480 -3.100 -3.893 1.00 93.25 113 VAL A C 1
ATOM 875 O O . VAL A 1 113 ? -2.300 -2.758 -4.734 1.00 93.25 113 VAL A O 1
ATOM 878 N N . ARG A 1 114 ? -1.503 -4.321 -3.341 1.00 90.88 114 ARG A N 1
ATOM 879 C CA . ARG A 1 114 ? -2.547 -5.338 -3.607 1.00 90.88 114 ARG A CA 1
ATOM 880 C C . ARG A 1 114 ? -3.839 -5.102 -2.809 1.00 90.88 114 ARG A C 1
ATOM 882 O O . ARG A 1 114 ? -4.769 -5.891 -2.867 1.00 90.88 114 ARG A O 1
ATOM 889 N N . SER A 1 115 ? -3.921 -4.016 -2.036 1.00 90.62 115 SER A N 1
ATOM 890 C CA . SER A 1 115 ? -5.103 -3.646 -1.240 1.00 90.62 115 SER A CA 1
ATOM 891 C C . SER A 1 115 ? -5.572 -4.704 -0.228 1.00 90.62 115 SER A C 1
ATOM 893 O O . SER A 1 115 ? -6.715 -4.635 0.220 1.00 90.62 115 SER A O 1
ATOM 895 N N . THR A 1 116 ? -4.721 -5.646 0.194 1.00 89.81 116 THR A N 1
ATOM 896 C CA . THR A 1 116 ? -5.136 -6.849 0.941 1.00 89.81 116 THR A CA 1
ATOM 897 C C . THR A 1 116 ? -5.928 -6.511 2.207 1.00 89.81 116 THR A C 1
ATOM 899 O O . THR A 1 116 ? -7.084 -6.906 2.354 1.00 89.81 116 THR A O 1
ATOM 902 N N . ASN A 1 117 ? -5.346 -5.727 3.120 1.00 92.75 117 ASN A N 1
ATOM 903 C CA . ASN A 1 117 ? -6.041 -5.314 4.344 1.00 92.75 117 ASN A CA 1
ATOM 904 C C . ASN A 1 117 ? -6.958 -4.095 4.124 1.00 92.75 117 ASN A C 1
ATOM 906 O O . ASN A 1 117 ? -7.944 -3.931 4.837 1.00 92.75 117 ASN A O 1
ATOM 910 N N . ILE A 1 118 ? -6.706 -3.279 3.094 1.00 92.38 118 ILE A N 1
ATOM 911 C CA . ILE A 1 118 ? -7.532 -2.107 2.751 1.00 92.38 118 ILE A CA 1
ATOM 912 C C . ILE A 1 118 ? -8.933 -2.534 2.284 1.00 92.38 118 ILE A C 1
ATOM 914 O O . ILE A 1 118 ? -9.929 -1.955 2.720 1.00 92.38 118 ILE A O 1
ATOM 918 N N . ASN A 1 119 ? -9.031 -3.564 1.440 1.00 89.88 119 ASN A N 1
ATOM 919 C CA . ASN A 1 119 ? -10.306 -4.127 0.990 1.00 89.88 119 ASN A CA 1
ATOM 920 C C . ASN A 1 119 ? -11.121 -4.678 2.157 1.00 89.88 119 ASN A C 1
ATOM 922 O O . ASN A 1 119 ? -12.328 -4.444 2.239 1.00 89.88 119 ASN A O 1
ATOM 926 N N . ARG A 1 120 ? -10.449 -5.370 3.083 1.00 92.44 120 ARG A N 1
ATOM 927 C CA . ARG A 1 120 ? -11.066 -5.913 4.295 1.00 92.44 120 ARG A CA 1
ATOM 928 C C . ARG A 1 120 ? -11.615 -4.804 5.188 1.00 92.44 120 ARG A C 1
ATOM 930 O O . ARG A 1 120 ? -12.768 -4.883 5.595 1.00 92.44 120 ARG A O 1
ATOM 937 N N . ILE A 1 121 ? -10.853 -3.727 5.403 1.00 91.88 121 ILE A N 1
ATOM 938 C CA . ILE A 1 121 ? -11.332 -2.540 6.132 1.00 91.88 121 ILE A CA 1
ATOM 939 C C . ILE A 1 121 ? -12.565 -1.952 5.452 1.00 91.88 121 ILE A C 1
ATOM 941 O O . ILE A 1 121 ? -13.571 -1.719 6.112 1.00 91.88 121 ILE A O 1
ATOM 945 N N . LYS A 1 122 ? -12.516 -1.722 4.136 1.00 89.69 122 LYS A N 1
ATOM 946 C CA . LYS A 1 122 ? -13.647 -1.141 3.401 1.00 89.69 122 LYS A CA 1
ATOM 947 C C . LYS A 1 122 ? -14.900 -2.008 3.468 1.00 89.69 122 LYS A C 1
ATOM 949 O O . LYS A 1 122 ? -15.990 -1.457 3.576 1.00 89.69 122 LYS A O 1
ATOM 954 N N . SER A 1 123 ? -14.745 -3.327 3.421 1.00 88.50 123 SER A N 1
ATOM 955 C CA . SER A 1 123 ? -15.856 -4.275 3.548 1.00 88.50 123 SER A CA 1
ATOM 956 C C . SER A 1 123 ? -16.438 -4.234 4.962 1.00 88.50 123 SER A C 1
ATOM 958 O O . SER A 1 123 ? -17.622 -3.953 5.120 1.00 88.50 123 SER A O 1
ATOM 960 N N . SER A 1 124 ? -15.598 -4.333 5.998 1.00 89.12 124 SER A N 1
ATOM 961 C CA . SER A 1 124 ? -16.053 -4.223 7.392 1.00 89.12 124 SER A CA 1
ATOM 962 C C . SER A 1 124 ? -16.679 -2.863 7.714 1.00 89.12 124 SER A C 1
ATOM 964 O O . SER A 1 124 ? -17.628 -2.785 8.482 1.00 89.12 124 SER A O 1
ATOM 966 N N . LEU A 1 125 ? -16.203 -1.769 7.112 1.00 86.88 125 LEU A N 1
ATOM 967 C CA . LEU A 1 125 ? -16.808 -0.445 7.283 1.00 86.88 125 LEU A CA 1
ATOM 968 C C . LEU A 1 125 ? -18.198 -0.322 6.642 1.00 86.88 125 LEU A C 1
ATOM 970 O O . LEU A 1 125 ? -18.947 0.559 7.066 1.00 86.88 125 LEU A O 1
ATOM 974 N N . LYS A 1 126 ? -18.528 -1.143 5.634 1.00 83.44 126 LYS A N 1
ATOM 975 C CA . LYS A 1 126 ? -19.887 -1.240 5.073 1.00 83.44 126 LYS A CA 1
ATOM 976 C C . LYS A 1 126 ? -20.798 -2.067 5.978 1.00 83.44 126 LYS A C 1
ATOM 978 O O . LYS A 1 126 ? -21.932 -1.675 6.186 1.00 83.44 126 LYS A O 1
ATOM 983 N N . GLU A 1 127 ? -20.283 -3.163 6.534 1.00 81.12 127 GLU A N 1
ATOM 984 C CA . GLU A 1 127 ? -21.031 -4.051 7.440 1.00 81.12 127 GLU A CA 1
ATOM 985 C C . GLU A 1 127 ? -21.393 -3.374 8.769 1.00 81.12 127 GLU A C 1
ATOM 987 O O . GLU A 1 127 ? -22.437 -3.650 9.353 1.00 81.12 127 GLU A O 1
ATOM 992 N N . VAL A 1 128 ? -20.544 -2.468 9.258 1.00 77.25 128 VAL A N 1
ATOM 993 C CA . VAL A 1 128 ? -20.827 -1.684 10.465 1.00 77.25 128 VAL A CA 1
ATOM 994 C C . VAL A 1 128 ? -21.667 -0.456 10.087 1.00 77.25 128 VAL A C 1
ATOM 996 O O . VAL A 1 128 ? -21.148 0.655 10.058 1.00 77.25 128 VAL A O 1
ATOM 999 N N . GLU A 1 129 ? -22.947 -0.636 9.744 1.00 58.53 129 GLU A N 1
ATOM 1000 C CA . GLU A 1 129 ? -23.852 0.480 9.394 1.00 58.53 129 GLU A CA 1
ATOM 1001 C C . GLU A 1 129 ? -24.072 1.428 10.585 1.00 58.53 129 GLU A C 1
ATOM 1003 O O . GLU A 1 129 ? -23.844 2.633 10.461 1.00 58.53 129 GLU A O 1
ATOM 1008 N N . GLU A 1 130 ? -24.379 0.868 11.759 1.00 63.84 130 GLU A N 1
ATOM 1009 C CA . GLU A 1 130 ? -24.455 1.558 13.049 1.00 63.84 130 GLU A CA 1
ATOM 1010 C C . GLU A 1 130 ? -23.793 0.705 14.135 1.00 63.84 130 GLU A C 1
ATOM 1012 O O . GLU A 1 130 ? -23.890 -0.524 14.148 1.00 63.84 130 GLU A O 1
ATOM 1017 N N . THR A 1 131 ? -23.084 1.342 15.067 1.00 60.84 131 THR A N 1
ATOM 1018 C CA . THR A 1 131 ? -22.541 0.618 16.221 1.00 60.84 131 THR A CA 1
ATOM 1019 C C . THR A 1 131 ? -23.589 0.424 17.303 1.00 60.84 131 THR A C 1
ATOM 1021 O O . THR A 1 131 ? -24.450 1.273 17.510 1.00 60.84 131 THR A O 1
ATOM 1024 N N . MET A 1 132 ? -23.417 -0.622 18.118 1.00 58.34 132 MET A N 1
ATOM 1025 C CA . MET A 1 132 ? -24.170 -0.791 19.373 1.00 58.34 132 MET A CA 1
ATOM 1026 C C . MET A 1 132 ? -23.917 0.327 20.405 1.00 58.34 132 MET A C 1
ATOM 1028 O O . MET A 1 132 ? -24.500 0.322 21.486 1.00 58.34 132 MET A O 1
ATOM 1032 N N . ILE A 1 133 ? -23.017 1.268 20.108 1.00 62.81 133 ILE A N 1
ATOM 1033 C CA . ILE A 1 133 ? -22.697 2.429 20.932 1.00 62.81 133 ILE A CA 1
ATOM 1034 C C . ILE A 1 133 ? -22.958 3.654 20.060 1.00 62.81 133 ILE A C 1
ATOM 1036 O O . ILE A 1 133 ? -22.020 4.236 19.543 1.00 62.81 133 ILE A O 1
ATOM 1040 N N . GLU A 1 134 ? -24.217 4.054 19.891 1.00 66.25 134 GLU A N 1
ATOM 1041 C CA . GLU A 1 134 ? -24.636 5.158 19.005 1.00 66.25 134 GLU A CA 1
ATOM 1042 C C . GLU A 1 134 ? -23.707 6.404 19.039 1.00 66.25 134 GLU A C 1
ATOM 1044 O O . GLU A 1 134 ? -23.318 6.892 17.972 1.00 66.25 134 GLU A O 1
ATOM 1049 N N . PRO A 1 135 ? -23.197 6.871 20.204 1.00 66.88 135 PRO A N 1
ATOM 1050 C CA . PRO A 1 135 ? -22.247 7.990 20.250 1.00 66.88 135 PRO A CA 1
ATOM 1051 C C . PRO A 1 135 ? -20.866 7.733 19.604 1.00 66.88 135 PRO A C 1
ATOM 1053 O O . PRO A 1 135 ? -20.061 8.656 19.485 1.00 66.88 135 PRO A O 1
ATOM 1056 N N . PHE A 1 136 ? -20.564 6.499 19.199 1.00 70.31 136 PHE A N 1
ATOM 1057 C CA . PHE A 1 136 ? -19.350 6.082 18.495 1.00 70.31 136 PHE A CA 1
ATOM 1058 C C . PHE A 1 136 ? -19.484 6.181 16.967 1.00 70.31 136 PHE A C 1
ATOM 1060 O O . PHE A 1 136 ? -18.473 6.224 16.264 1.00 70.31 136 PHE A O 1
ATOM 1067 N N . ASN A 1 137 ? -20.700 6.307 16.429 1.00 78.38 137 ASN A N 1
ATOM 1068 C CA . ASN A 1 137 ? -20.925 6.456 14.986 1.00 78.38 137 ASN A CA 1
ATOM 1069 C C . ASN A 1 137 ? -20.125 7.632 14.362 1.00 78.38 137 ASN A C 1
ATOM 1071 O O . ASN A 1 137 ? -19.490 7.432 13.323 1.00 78.38 137 ASN A O 1
ATOM 1075 N N . PRO A 1 138 ? -20.001 8.820 14.999 1.00 79.94 138 PRO A N 1
ATOM 107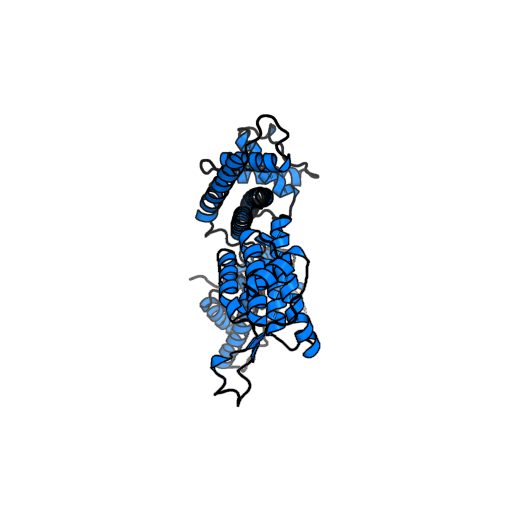6 C CA . PRO A 1 138 ? -19.163 9.908 14.476 1.00 79.94 138 PRO A CA 1
ATOM 1077 C C . PRO A 1 138 ? -17.667 9.567 14.387 1.00 79.94 138 PRO A C 1
ATOM 1079 O O . PRO A 1 138 ? -16.933 10.144 13.583 1.00 79.94 138 PRO A O 1
ATOM 1082 N N . ILE A 1 139 ? -17.187 8.656 15.235 1.00 79.31 139 ILE A N 1
ATOM 1083 C CA . ILE A 1 139 ? -15.801 8.187 15.209 1.00 79.31 139 ILE A CA 1
ATOM 1084 C C . ILE A 1 139 ? -15.588 7.248 14.023 1.00 79.31 139 ILE A C 1
ATOM 1086 O O . ILE A 1 139 ? -14.592 7.389 13.310 1.00 79.31 139 ILE A O 1
ATOM 1090 N N . LEU A 1 140 ? -16.529 6.336 13.777 1.00 81.88 140 LEU A N 1
ATOM 1091 C CA . LEU A 1 140 ? -16.483 5.478 12.598 1.00 81.88 140 LEU A CA 1
ATOM 1092 C C . LEU A 1 140 ? -16.466 6.285 11.306 1.00 81.88 140 LEU A C 1
ATOM 1094 O O . LEU A 1 140 ? -15.680 5.972 10.418 1.00 81.88 140 LEU A O 1
ATOM 1098 N N . GLU A 1 141 ? -17.246 7.361 11.224 1.00 85.81 141 GLU A N 1
ATOM 1099 C CA . GLU A 1 141 ? -17.206 8.273 10.078 1.00 85.81 141 GLU A CA 1
ATOM 1100 C C . GLU A 1 141 ? -15.815 8.875 9.860 1.00 85.81 141 GLU A C 1
ATOM 1102 O O . GLU A 1 141 ? -15.330 8.969 8.729 1.00 85.81 141 GLU A O 1
ATOM 1107 N N . LYS A 1 142 ? -15.103 9.240 10.930 1.00 87.75 142 LYS A N 1
ATOM 1108 C CA . LYS A 1 142 ? -13.714 9.704 10.799 1.00 87.75 142 LYS A CA 1
ATOM 1109 C C . LYS A 1 142 ? -12.802 8.606 10.256 1.00 87.75 142 LYS A C 1
ATOM 1111 O O . LYS A 1 142 ? -11.997 8.891 9.373 1.00 87.75 142 LYS A O 1
ATOM 1116 N N . ILE A 1 143 ? -12.952 7.367 10.725 1.00 88.06 143 ILE A N 1
ATOM 1117 C CA . ILE A 1 143 ? -12.185 6.219 10.216 1.00 88.06 143 ILE A CA 1
ATOM 1118 C C . ILE A 1 143 ? -12.526 5.956 8.738 1.00 88.06 143 ILE A C 1
ATOM 1120 O O . ILE A 1 143 ? -11.614 5.822 7.923 1.00 88.06 143 ILE A O 1
ATOM 1124 N N . ARG A 1 144 ? -13.809 5.979 8.349 1.00 89.50 144 ARG A N 1
ATOM 1125 C CA . ARG A 1 144 ? -14.249 5.867 6.943 1.00 89.50 144 ARG A CA 1
ATOM 1126 C C . ARG A 1 144 ? -13.561 6.900 6.058 1.00 89.50 144 ARG A C 1
ATOM 1128 O O . ARG A 1 144 ? -13.033 6.562 4.999 1.00 89.50 144 ARG A O 1
ATOM 1135 N N . ASN A 1 145 ? -13.505 8.148 6.515 1.00 89.75 145 ASN A N 1
ATOM 1136 C CA . ASN A 1 145 ? -12.878 9.235 5.770 1.00 89.75 145 ASN A CA 1
ATOM 1137 C C . ASN A 1 145 ? -11.363 9.053 5.583 1.00 89.75 145 ASN A C 1
ATOM 1139 O O . ASN A 1 145 ? -10.845 9.445 4.538 1.00 89.75 145 ASN A O 1
ATOM 1143 N N . VAL A 1 146 ? -10.663 8.415 6.528 1.00 90.75 146 VAL A N 1
ATOM 1144 C CA . VAL A 1 146 ? -9.232 8.083 6.388 1.00 90.75 146 VAL A CA 1
ATOM 1145 C C . VAL A 1 146 ? -8.989 7.108 5.233 1.00 90.75 146 VAL A C 1
ATOM 1147 O O . VAL A 1 146 ? -8.033 7.282 4.480 1.00 90.75 146 VAL A O 1
ATOM 1150 N N . PHE A 1 147 ? -9.862 6.113 5.052 1.00 90.75 147 PHE A N 1
ATOM 1151 C CA . PHE A 1 147 ? -9.696 5.075 4.025 1.00 90.75 147 PHE A CA 1
ATOM 1152 C C . PHE A 1 147 ? -10.385 5.386 2.689 1.00 90.75 147 PHE A C 1
ATOM 1154 O O . PHE A 1 147 ? -10.181 4.669 1.708 1.00 90.75 147 PHE A O 1
ATOM 1161 N N . LYS A 1 148 ? -11.157 6.475 2.608 1.00 90.06 148 LYS A N 1
ATOM 1162 C CA . LYS A 1 148 ? -11.817 6.932 1.374 1.00 90.06 148 LYS A CA 1
ATOM 1163 C C . LYS A 1 148 ? -10.847 7.182 0.201 1.00 90.06 148 LYS A C 1
ATOM 1165 O O . LYS A 1 148 ? -11.197 6.801 -0.915 1.00 90.06 148 LYS A O 1
ATOM 1170 N N . PRO A 1 149 ? -9.653 7.790 0.386 1.00 88.88 149 PRO A N 1
ATOM 1171 C CA . PRO A 1 149 ? -8.721 8.046 -0.716 1.00 88.88 149 PRO A CA 1
ATOM 1172 C C . PRO A 1 149 ? -8.056 6.787 -1.276 1.00 88.88 149 PRO A C 1
ATOM 1174 O O . PRO A 1 149 ? -7.673 6.784 -2.449 1.00 88.88 149 PRO A O 1
ATOM 1177 N N . PHE A 1 150 ? -7.923 5.736 -0.464 1.00 90.62 150 PHE A N 1
ATOM 1178 C CA . PHE A 1 150 ? -7.368 4.461 -0.903 1.00 90.62 150 PHE A CA 1
ATOM 1179 C C . PHE A 1 150 ? -8.291 3.829 -1.945 1.00 90.62 150 PHE A C 1
ATOM 1181 O O . PHE A 1 150 ? -9.513 3.949 -1.864 1.00 90.62 150 PHE A O 1
ATOM 1188 N N . GLY A 1 151 ? -7.724 3.175 -2.948 1.00 86.69 151 GLY A N 1
ATOM 1189 C CA . GLY A 1 151 ? -8.464 2.385 -3.920 1.00 86.69 151 GLY A CA 1
ATOM 1190 C C . GLY A 1 151 ? -8.764 0.975 -3.415 1.00 86.69 151 GLY A C 1
ATOM 1191 O O . GLY A 1 151 ? -8.293 0.563 -2.355 1.00 86.69 151 GLY A O 1
ATOM 1192 N N . GLN A 1 152 ? -9.613 0.271 -4.155 1.00 78.25 152 GLN A N 1
ATOM 1193 C CA . GLN A 1 152 ? -9.759 -1.182 -4.055 1.00 78.25 152 GLN A CA 1
ATOM 1194 C C . GLN A 1 152 ? -8.964 -1.819 -5.203 1.00 78.25 152 GLN A C 1
ATOM 1196 O O . GLN A 1 152 ? -8.606 -1.123 -6.158 1.00 78.25 152 GLN A O 1
ATOM 1201 N N . ALA A 1 153 ? -8.646 -3.096 -5.065 1.00 67.38 153 ALA A N 1
ATOM 1202 C CA . ALA A 1 153 ? -8.033 -3.935 -6.094 1.00 67.38 153 ALA A CA 1
ATOM 1203 C C . ALA A 1 153 ? -8.548 -5.361 -5.903 1.00 67.38 153 ALA A C 1
ATOM 1205 O O . ALA A 1 153 ? -8.850 -5.725 -4.767 1.00 67.38 153 ALA A O 1
ATOM 1206 N N . THR A 1 154 ? -8.638 -6.169 -6.946 1.00 64.88 154 THR A N 1
ATOM 1207 C CA . THR A 1 154 ? -8.740 -7.626 -6.769 1.00 64.88 154 THR A CA 1
ATOM 1208 C C . THR A 1 154 ? -7.420 -8.226 -6.286 1.00 64.88 154 THR A C 1
ATOM 1210 O O . THR A 1 154 ? -6.401 -7.540 -6.203 1.00 64.88 154 THR A O 1
ATOM 1213 N N . ASP A 1 155 ? -7.418 -9.528 -5.999 1.00 54.59 155 ASP A N 1
ATOM 1214 C CA . ASP A 1 155 ? -6.196 -10.261 -5.647 1.00 54.59 155 ASP A CA 1
ATOM 1215 C C . ASP A 1 155 ? -5.159 -10.286 -6.792 1.00 54.59 155 ASP A C 1
ATOM 1217 O O . ASP A 1 155 ? -3.968 -10.484 -6.542 1.00 54.59 155 ASP A O 1
ATOM 1221 N N . THR A 1 156 ? -5.592 -10.047 -8.036 1.00 55.66 156 THR A N 1
ATOM 1222 C CA . THR A 1 156 ? -4.751 -10.010 -9.244 1.00 55.66 156 THR A CA 1
ATOM 1223 C C . THR A 1 156 ? -4.360 -8.591 -9.668 1.00 55.66 156 THR A C 1
ATOM 1225 O O . THR A 1 156 ? -3.403 -8.413 -10.422 1.00 55.66 156 THR A O 1
ATOM 1228 N N . GLU A 1 157 ? -5.041 -7.565 -9.157 1.00 69.25 157 GLU A N 1
ATOM 1229 C CA . GLU A 1 157 ? -4.798 -6.167 -9.500 1.00 69.25 157 GLU A CA 1
ATOM 1230 C C . GLU A 1 157 ? -3.842 -5.463 -8.529 1.00 69.25 157 GLU A C 1
ATOM 1232 O O . GLU A 1 157 ? -3.779 -5.723 -7.325 1.00 69.25 157 GLU A O 1
ATOM 1237 N N . ILE A 1 158 ? -3.117 -4.474 -9.055 1.00 83.06 158 ILE A N 1
ATOM 1238 C CA . ILE A 1 158 ? -2.246 -3.607 -8.263 1.00 83.06 158 ILE A CA 1
ATOM 1239 C C . ILE A 1 158 ? -2.782 -2.179 -8.302 1.00 83.06 158 ILE A C 1
ATOM 1241 O O . ILE A 1 158 ? -2.910 -1.563 -9.358 1.00 83.06 158 ILE A O 1
ATOM 1245 N N . ASN A 1 159 ? -3.013 -1.603 -7.126 1.00 88.94 159 ASN A N 1
ATOM 1246 C CA . ASN A 1 159 ? -3.415 -0.219 -6.958 1.00 88.94 159 ASN A CA 1
ATOM 1247 C C . ASN A 1 159 ? -2.239 0.643 -6.482 1.00 88.94 159 ASN A C 1
ATOM 1249 O O . ASN A 1 159 ? -2.014 0.843 -5.286 1.00 88.94 159 ASN A O 1
ATOM 1253 N N . ILE A 1 160 ? -1.491 1.204 -7.434 1.00 92.12 160 ILE A N 1
ATOM 1254 C CA . ILE A 1 160 ? -0.296 2.009 -7.131 1.00 92.12 160 ILE A CA 1
ATOM 1255 C C . ILE A 1 160 ? -0.603 3.267 -6.300 1.00 92.12 160 ILE A C 1
ATOM 1257 O O . ILE A 1 160 ? 0.246 3.750 -5.543 1.00 92.12 160 ILE A O 1
ATOM 1261 N N . LYS A 1 161 ? -1.839 3.782 -6.384 1.00 92.81 161 LYS A N 1
ATOM 1262 C CA . LYS A 1 161 ? -2.304 4.913 -5.572 1.00 92.81 161 LYS A CA 1
ATOM 1263 C C . LYS A 1 161 ? -2.227 4.588 -4.080 1.00 92.81 161 LYS A C 1
ATOM 1265 O O . LYS A 1 161 ? -1.887 5.471 -3.294 1.00 92.81 161 LYS A O 1
ATOM 1270 N N . ASN A 1 162 ? -2.461 3.335 -3.689 1.00 95.31 162 ASN A N 1
ATOM 1271 C CA . ASN A 1 162 ? -2.449 2.934 -2.283 1.00 95.31 162 ASN A CA 1
ATOM 1272 C C . ASN A 1 162 ? -1.086 3.107 -1.623 1.00 95.31 162 ASN A C 1
ATOM 1274 O O . ASN A 1 162 ? -1.041 3.503 -0.463 1.00 95.31 162 ASN A O 1
ATOM 1278 N N . GLY A 1 163 ? 0.023 2.903 -2.339 1.00 97.12 163 GLY A N 1
ATOM 1279 C CA . GLY A 1 163 ? 1.342 3.184 -1.773 1.00 97.12 163 GLY A CA 1
ATOM 1280 C C . GLY A 1 163 ? 1.574 4.679 -1.520 1.00 97.12 163 GLY A C 1
ATOM 1281 O O . GLY A 1 163 ? 2.159 5.050 -0.502 1.00 97.12 163 GLY A O 1
ATOM 1282 N N . PHE A 1 164 ? 1.041 5.560 -2.374 1.00 97.62 164 PHE A N 1
ATOM 1283 C CA . PHE A 1 164 ? 1.098 7.007 -2.144 1.00 97.62 164 PHE A CA 1
ATOM 1284 C C . PHE A 1 164 ? 0.209 7.443 -0.975 1.00 97.62 164 PHE A C 1
ATOM 1286 O O . PHE A 1 164 ? 0.643 8.242 -0.143 1.00 97.62 164 PHE A O 1
ATOM 1293 N N . GLU A 1 165 ? -1.012 6.914 -0.881 1.00 97.38 165 GLU A N 1
ATOM 1294 C CA . GLU A 1 165 ? -1.914 7.211 0.238 1.00 97.38 165 GLU A CA 1
ATOM 1295 C C . GLU A 1 165 ? -1.389 6.634 1.562 1.00 97.38 165 GLU A C 1
ATOM 1297 O O . GLU A 1 165 ? -1.435 7.323 2.580 1.00 97.38 165 GLU A O 1
ATOM 1302 N N . ALA A 1 166 ? -0.770 5.450 1.555 1.00 98.19 166 ALA A N 1
ATOM 1303 C CA . ALA A 1 166 ? -0.098 4.885 2.726 1.00 98.19 166 ALA A CA 1
ATOM 1304 C C . ALA A 1 166 ? 1.080 5.757 3.180 1.00 98.19 166 ALA A C 1
ATOM 1306 O O . ALA A 1 166 ? 1.213 6.058 4.365 1.00 98.19 166 ALA A O 1
ATOM 1307 N N . ALA A 1 167 ? 1.908 6.245 2.250 1.00 98.62 167 ALA A N 1
ATOM 1308 C CA . ALA A 1 167 ? 3.004 7.146 2.596 1.00 98.62 167 ALA A CA 1
ATOM 1309 C C . ALA A 1 167 ? 2.502 8.471 3.206 1.00 98.62 167 ALA A C 1
ATOM 1311 O O . ALA A 1 167 ? 3.093 8.963 4.175 1.00 98.62 167 ALA A O 1
ATOM 1312 N N . LYS A 1 168 ? 1.396 9.034 2.691 1.00 98.00 168 LYS A N 1
ATOM 1313 C CA . LYS A 1 168 ? 0.737 10.220 3.272 1.00 98.00 168 LYS A CA 1
ATOM 1314 C C . LYS A 1 168 ? 0.162 9.926 4.656 1.00 98.00 168 LYS A C 1
ATOM 1316 O O . LYS A 1 168 ? 0.334 10.740 5.563 1.00 98.00 168 LYS A O 1
ATOM 1321 N N . TRP A 1 169 ? -0.473 8.769 4.825 1.00 97.25 169 TRP A N 1
ATOM 1322 C CA . TRP A 1 169 ? -1.016 8.325 6.105 1.00 97.25 169 TRP A CA 1
ATOM 1323 C C . TRP A 1 169 ? 0.089 8.196 7.158 1.00 97.25 169 TRP A C 1
ATOM 1325 O O . TRP A 1 169 ? -0.033 8.759 8.246 1.00 97.25 169 TRP A O 1
ATOM 1335 N N . CYS A 1 170 ? 1.214 7.562 6.814 1.00 97.88 170 CYS A N 1
ATOM 1336 C CA . CYS A 1 170 ? 2.379 7.454 7.691 1.00 97.88 170 CYS A CA 1
ATOM 1337 C C . CYS A 1 170 ? 2.913 8.834 8.099 1.00 97.88 170 CYS A C 1
ATOM 1339 O O . CYS A 1 170 ? 3.195 9.062 9.272 1.00 97.88 170 CYS A O 1
ATOM 1341 N N . TYR A 1 171 ? 3.006 9.783 7.161 1.00 97.75 171 TYR A N 1
ATOM 1342 C CA . TYR A 1 171 ? 3.440 11.148 7.470 1.00 97.75 171 TYR A CA 1
ATOM 1343 C C . TYR A 1 171 ? 2.496 11.851 8.452 1.00 97.75 171 TYR A C 1
ATOM 1345 O O . TYR A 1 171 ? 2.957 12.467 9.413 1.00 97.75 171 TYR A O 1
ATOM 1353 N N . ALA A 1 172 ? 1.183 11.746 8.222 1.00 95.69 172 ALA A N 1
ATOM 1354 C CA . ALA A 1 172 ? 0.167 12.355 9.077 1.00 95.69 172 ALA A CA 1
ATOM 1355 C C . ALA A 1 172 ? 0.190 11.791 10.509 1.00 95.69 172 ALA A C 1
ATOM 1357 O O . ALA A 1 172 ? -0.050 12.541 11.451 1.00 95.69 172 ALA A O 1
ATOM 1358 N N . ASN A 1 173 ? 0.555 10.514 10.662 1.00 94.94 173 ASN A N 1
ATOM 1359 C CA . ASN A 1 173 ? 0.650 9.814 11.946 1.00 94.94 173 ASN A CA 1
ATOM 1360 C C . ASN A 1 173 ? 2.057 9.848 12.578 1.00 94.94 173 ASN A C 1
ATOM 1362 O O . ASN A 1 173 ? 2.334 9.126 13.530 1.00 94.94 173 ASN A O 1
ATOM 1366 N N . GLY A 1 174 ? 2.980 10.663 12.054 1.00 94.62 174 GLY A N 1
ATOM 1367 C CA . GLY A 1 174 ? 4.331 10.807 12.614 1.00 94.62 174 GLY A CA 1
ATOM 1368 C C . GLY A 1 174 ? 5.305 9.660 12.304 1.00 94.62 174 GLY A C 1
ATOM 1369 O O . GLY A 1 174 ? 6.447 9.690 12.764 1.00 94.62 174 GLY A O 1
ATOM 1370 N N . LEU A 1 175 ? 4.909 8.693 11.473 1.00 95.81 175 LEU A N 1
ATOM 1371 C CA . LEU A 1 175 ? 5.728 7.573 10.993 1.00 95.81 175 LEU A CA 1
ATOM 1372 C C . LEU A 1 175 ? 6.617 8.007 9.812 1.00 95.81 175 LEU A C 1
ATOM 1374 O O . LEU A 1 175 ? 6.500 7.516 8.686 1.00 95.81 175 LEU A O 1
ATOM 1378 N N . PHE A 1 176 ? 7.491 8.992 10.037 1.00 96.94 176 PHE A N 1
ATOM 1379 C CA . PHE A 1 176 ? 8.245 9.648 8.959 1.00 96.94 176 PHE A CA 1
ATOM 1380 C C . PHE A 1 176 ? 9.205 8.705 8.214 1.00 96.94 176 PHE A C 1
ATOM 1382 O O . PHE A 1 176 ? 9.334 8.804 6.993 1.00 96.94 176 PHE A O 1
ATOM 1389 N N . GLN A 1 177 ? 9.845 7.766 8.917 1.00 97.31 177 GLN A N 1
ATOM 1390 C CA . GLN A 1 177 ? 10.767 6.803 8.306 1.00 97.31 177 GLN A CA 1
ATOM 1391 C C . GLN A 1 177 ? 10.029 5.807 7.395 1.00 97.31 177 GLN A C 1
ATOM 1393 O O . GLN A 1 177 ? 10.478 5.532 6.277 1.00 97.31 177 GLN A O 1
ATOM 1398 N N . GLN A 1 178 ? 8.873 5.311 7.844 1.00 98.12 178 GLN A N 1
ATOM 1399 C CA . GLN A 1 178 ? 7.988 4.450 7.060 1.00 98.12 178 GLN A CA 1
ATOM 1400 C C . GLN A 1 178 ? 7.434 5.202 5.855 1.00 98.12 178 GLN A C 1
ATOM 1402 O O . GLN A 1 178 ? 7.464 4.679 4.748 1.00 98.12 178 GLN A O 1
ATOM 1407 N N . SER A 1 179 ? 7.004 6.453 6.040 1.00 98.62 179 SER A N 1
ATOM 1408 C CA . SER A 1 179 ? 6.525 7.311 4.953 1.00 98.62 179 SER A CA 1
ATOM 1409 C C . SER A 1 179 ? 7.575 7.473 3.848 1.00 98.62 179 SER A C 1
ATOM 1411 O O . SER A 1 179 ? 7.275 7.233 2.680 1.00 98.62 179 SER A O 1
ATOM 1413 N N . ALA A 1 180 ? 8.825 7.794 4.207 1.00 98.56 180 ALA A N 1
ATOM 1414 C CA . ALA A 1 180 ? 9.915 7.920 3.240 1.00 98.56 180 ALA A CA 1
ATOM 1415 C C . ALA A 1 180 ? 10.235 6.589 2.535 1.00 98.56 180 ALA A C 1
ATOM 1417 O O . ALA A 1 180 ? 10.489 6.576 1.332 1.00 98.56 180 ALA A O 1
ATOM 1418 N N . THR A 1 181 ? 10.209 5.476 3.274 1.00 98.44 181 THR A N 1
ATOM 1419 C CA . THR A 1 181 ? 10.497 4.139 2.732 1.00 98.44 181 THR A CA 1
ATOM 1420 C C . THR A 1 181 ? 9.402 3.671 1.775 1.00 98.44 181 THR A C 1
ATOM 1422 O O . THR A 1 181 ? 9.711 3.316 0.641 1.00 98.44 181 THR A O 1
ATOM 1425 N N . ILE A 1 182 ? 8.131 3.738 2.185 1.00 98.69 182 ILE A N 1
ATOM 1426 C CA . ILE A 1 182 ? 6.984 3.377 1.342 1.00 98.69 182 ILE A CA 1
ATOM 1427 C C . ILE A 1 182 ? 6.957 4.254 0.090 1.00 98.69 182 ILE A C 1
ATOM 1429 O O . ILE A 1 182 ? 6.786 3.728 -1.002 1.00 98.69 182 ILE A O 1
ATOM 1433 N N . LEU A 1 183 ? 7.172 5.571 0.214 1.00 98.69 183 LEU A N 1
ATOM 1434 C CA . LEU A 1 183 ? 7.172 6.468 -0.943 1.00 98.69 183 LEU A CA 1
ATOM 1435 C C . LEU A 1 183 ? 8.260 6.098 -1.959 1.00 98.69 183 LEU A C 1
ATOM 1437 O O . LEU A 1 183 ? 7.975 6.038 -3.152 1.00 98.69 183 LEU A O 1
ATOM 1441 N N . LEU A 1 184 ? 9.488 5.840 -1.495 1.00 98.38 184 LEU A N 1
ATOM 1442 C CA . LEU A 1 184 ? 10.609 5.476 -2.365 1.00 98.38 184 LEU A CA 1
ATOM 1443 C C . LEU A 1 184 ? 10.326 4.161 -3.106 1.00 98.38 184 LEU A C 1
ATOM 1445 O O . LEU A 1 184 ? 10.432 4.113 -4.331 1.00 98.38 184 LEU A O 1
ATOM 1449 N N . GLU A 1 185 ? 9.905 3.125 -2.377 1.00 97.94 185 GLU A N 1
ATOM 1450 C CA . GLU A 1 185 ? 9.561 1.821 -2.955 1.00 97.94 185 GLU A CA 1
ATOM 1451 C C . GLU A 1 185 ? 8.353 1.897 -3.892 1.00 97.94 185 GLU A C 1
ATOM 1453 O O . GLU A 1 185 ? 8.304 1.192 -4.901 1.00 97.94 185 GLU A O 1
ATOM 1458 N N . ASN A 1 186 ? 7.380 2.767 -3.609 1.00 97.62 186 ASN A N 1
ATOM 1459 C CA . ASN A 1 186 ? 6.211 2.935 -4.464 1.00 97.62 186 ASN A CA 1
ATOM 1460 C C . ASN A 1 186 ? 6.565 3.610 -5.796 1.00 97.62 186 ASN A C 1
ATOM 1462 O O . ASN A 1 186 ? 6.019 3.233 -6.826 1.00 97.62 186 ASN A O 1
ATOM 1466 N N . VAL A 1 187 ? 7.514 4.556 -5.814 1.00 97.81 187 VAL A N 1
ATOM 1467 C CA . VAL A 1 187 ? 8.017 5.139 -7.073 1.00 97.81 187 VAL A CA 1
ATOM 1468 C C . VAL A 1 187 ? 8.714 4.077 -7.927 1.00 97.81 187 VAL A C 1
ATOM 1470 O O . VAL A 1 187 ? 8.471 4.007 -9.127 1.00 97.81 187 VAL A O 1
ATOM 1473 N N . VAL A 1 188 ? 9.526 3.205 -7.321 1.00 97.62 188 VAL A N 1
ATOM 1474 C CA . VAL A 1 188 ? 10.143 2.066 -8.030 1.00 97.62 188 VAL A CA 1
ATOM 1475 C C . VAL A 1 188 ? 9.070 1.121 -8.568 1.00 97.62 188 VAL A C 1
ATOM 1477 O O . VAL A 1 188 ? 9.108 0.732 -9.732 1.00 97.62 188 VAL A O 1
ATOM 1480 N N . THR A 1 189 ? 8.076 0.800 -7.739 1.00 96.00 189 THR A N 1
ATOM 1481 C CA . THR A 1 189 ? 6.964 -0.094 -8.094 1.00 96.00 189 THR A CA 1
ATOM 1482 C C . THR A 1 189 ? 6.132 0.467 -9.248 1.00 96.00 189 THR A C 1
ATOM 1484 O O . THR A 1 189 ? 5.753 -0.294 -10.131 1.00 96.00 189 THR A O 1
ATOM 1487 N N . PHE A 1 190 ? 5.912 1.785 -9.309 1.00 95.69 190 PHE A N 1
ATOM 1488 C CA . PHE A 1 190 ? 5.248 2.432 -10.445 1.00 95.69 190 PHE A CA 1
ATOM 1489 C C . PHE A 1 190 ? 5.963 2.125 -11.768 1.00 95.69 190 PHE A C 1
ATOM 1491 O O . PHE A 1 190 ? 5.323 1.697 -12.727 1.00 95.69 190 PHE A O 1
ATOM 1498 N N . PHE A 1 191 ? 7.290 2.283 -11.812 1.00 95.81 191 PHE A N 1
ATOM 1499 C CA . PHE A 1 191 ? 8.065 1.970 -13.016 1.00 95.81 191 PHE A CA 1
ATOM 1500 C C . PHE A 1 191 ? 8.134 0.470 -13.298 1.00 95.81 191 PHE A C 1
ATOM 1502 O O . PHE A 1 191 ? 8.160 0.085 -14.461 1.00 95.81 191 PHE A O 1
ATOM 1509 N N . CYS A 1 192 ? 8.087 -0.381 -12.270 1.00 95.06 192 CYS A N 1
ATOM 1510 C CA . CYS A 1 192 ? 7.970 -1.821 -12.489 1.00 95.06 192 CYS A CA 1
ATOM 1511 C C . CYS A 1 192 ? 6.674 -2.151 -13.243 1.00 95.06 192 CYS A C 1
ATOM 1513 O O . CYS A 1 192 ? 6.732 -2.733 -14.320 1.00 95.06 192 CYS A O 1
ATOM 1515 N N . ILE A 1 193 ? 5.525 -1.674 -12.749 1.00 90.62 193 ILE A N 1
ATOM 1516 C CA . ILE A 1 193 ? 4.216 -1.890 -13.388 1.00 90.62 193 ILE A CA 1
ATOM 1517 C C . ILE A 1 193 ? 4.212 -1.345 -14.819 1.00 90.62 193 ILE A C 1
ATOM 1519 O O . ILE A 1 193 ? 3.836 -2.049 -15.754 1.00 90.62 193 ILE A O 1
ATOM 1523 N N . LYS A 1 194 ? 4.675 -0.105 -15.004 1.00 89.44 194 LYS A N 1
ATOM 1524 C CA . LYS A 1 194 ? 4.678 0.569 -16.308 1.00 89.44 194 LYS A CA 1
ATOM 1525 C C . LYS A 1 194 ? 5.522 -0.157 -17.362 1.00 89.44 194 LYS A C 1
ATOM 1527 O O . LYS A 1 194 ? 5.187 -0.103 -18.541 1.00 89.44 194 LYS A O 1
ATOM 1532 N N . HIS A 1 195 ? 6.583 -0.846 -16.946 1.00 89.81 195 HIS A N 1
ATOM 1533 C CA . HIS A 1 195 ? 7.462 -1.611 -17.832 1.00 89.81 195 HIS A CA 1
ATOM 1534 C C . HIS A 1 195 ? 7.197 -3.126 -17.812 1.00 89.81 195 HIS A C 1
ATOM 1536 O O . HIS A 1 195 ? 8.005 -3.881 -18.346 1.00 89.81 195 HIS A O 1
ATOM 1542 N N . GLY A 1 196 ? 6.080 -3.582 -17.228 1.00 88.31 196 GLY A N 1
ATOM 1543 C CA . GLY A 1 196 ? 5.718 -5.004 -17.193 1.00 88.31 196 GLY A CA 1
ATOM 1544 C C . GLY A 1 196 ? 6.685 -5.870 -16.379 1.00 88.31 196 GLY A C 1
ATOM 1545 O O . GLY A 1 196 ? 6.903 -7.029 -16.715 1.00 88.31 196 GLY A O 1
ATOM 1546 N N . ILE A 1 197 ? 7.301 -5.295 -15.347 1.00 89.38 197 ILE A N 1
ATOM 1547 C CA . ILE A 1 197 ? 8.210 -5.978 -14.427 1.00 89.38 197 ILE A CA 1
ATOM 1548 C C . ILE A 1 197 ? 7.416 -6.433 -13.206 1.00 89.38 197 ILE A C 1
ATOM 1550 O O . ILE A 1 197 ? 6.746 -5.623 -12.557 1.00 89.38 197 ILE A O 1
ATOM 1554 N N . ASP A 1 198 ? 7.566 -7.708 -12.857 1.00 89.19 198 ASP A N 1
ATOM 1555 C CA . ASP A 1 198 ? 6.962 -8.288 -11.661 1.00 89.19 198 ASP A CA 1
ATOM 1556 C C . ASP A 1 198 ? 7.406 -7.537 -10.400 1.00 89.19 198 ASP A C 1
ATOM 1558 O O . ASP A 1 198 ? 8.594 -7.345 -10.122 1.00 89.19 198 ASP A O 1
ATOM 1562 N N . ILE A 1 199 ? 6.430 -7.076 -9.617 1.00 90.19 199 ILE A N 1
ATOM 1563 C CA . ILE A 1 199 ? 6.678 -6.191 -8.473 1.00 90.19 199 ILE A CA 1
ATOM 1564 C C . ILE A 1 199 ? 7.276 -6.906 -7.254 1.00 90.19 199 ILE A C 1
ATOM 1566 O O . ILE A 1 199 ? 7.606 -6.227 -6.280 1.00 90.19 199 ILE A O 1
ATOM 1570 N N . ASP A 1 200 ? 7.405 -8.229 -7.289 1.00 89.94 200 ASP A N 1
ATOM 1571 C CA . ASP A 1 200 ? 8.080 -9.074 -6.300 1.00 89.94 200 ASP A CA 1
ATOM 1572 C C . ASP A 1 200 ? 9.395 -9.692 -6.819 1.00 89.94 200 ASP A C 1
ATOM 1574 O O . ASP A 1 200 ? 10.095 -10.353 -6.050 1.00 89.94 200 ASP A O 1
ATOM 1578 N N . ASP A 1 201 ? 9.815 -9.390 -8.057 1.00 91.31 201 ASP A N 1
ATOM 1579 C CA . ASP A 1 201 ? 11.151 -9.734 -8.561 1.00 91.31 201 ASP A CA 1
ATOM 1580 C C . ASP A 1 201 ? 12.200 -8.745 -8.028 1.00 91.31 201 ASP A C 1
ATOM 1582 O O . ASP A 1 201 ? 12.424 -7.659 -8.571 1.00 91.31 201 ASP A O 1
ATOM 1586 N N . GLU A 1 202 ? 12.868 -9.125 -6.938 1.00 92.06 202 GLU A N 1
ATOM 1587 C CA . GLU A 1 202 ? 13.899 -8.311 -6.283 1.00 92.06 202 GLU A CA 1
ATOM 1588 C C . GLU A 1 202 ? 15.019 -7.866 -7.242 1.00 92.06 202 GLU A C 1
ATOM 1590 O O . GLU A 1 202 ? 15.465 -6.717 -7.183 1.00 92.06 202 GLU A O 1
ATOM 1595 N N . ILE A 1 203 ? 15.459 -8.745 -8.151 1.00 91.94 203 ILE A N 1
ATOM 1596 C CA . ILE A 1 203 ? 16.588 -8.467 -9.047 1.00 91.94 203 ILE A CA 1
ATOM 1597 C C . ILE A 1 203 ? 16.179 -7.413 -10.071 1.00 91.94 203 ILE A C 1
ATOM 1599 O O . ILE A 1 203 ? 16.873 -6.405 -10.226 1.00 91.94 203 ILE A O 1
ATOM 1603 N N . ARG A 1 204 ? 15.045 -7.612 -10.753 1.00 92.44 204 ARG A N 1
ATOM 1604 C CA . ARG A 1 204 ? 14.568 -6.672 -11.778 1.00 92.44 204 ARG A CA 1
ATOM 1605 C C . ARG A 1 204 ? 14.144 -5.335 -11.168 1.00 92.44 204 ARG A C 1
ATOM 1607 O O . ARG A 1 204 ? 14.393 -4.286 -11.761 1.00 92.44 204 ARG A O 1
ATOM 1614 N N . ARG A 1 205 ? 13.611 -5.331 -9.943 1.00 95.00 205 ARG A N 1
ATOM 1615 C CA . ARG A 1 205 ? 13.371 -4.093 -9.181 1.00 95.00 205 ARG A CA 1
ATOM 1616 C C . ARG A 1 205 ? 14.658 -3.333 -8.872 1.00 95.00 205 ARG A C 1
ATOM 1618 O O . ARG A 1 205 ? 14.673 -2.102 -8.965 1.00 95.00 205 ARG A O 1
ATOM 1625 N N . ASP A 1 206 ? 15.749 -4.023 -8.526 1.00 96.00 206 ASP A N 1
ATOM 1626 C CA . ASP A 1 206 ? 17.033 -3.343 -8.316 1.00 96.00 206 ASP A CA 1
ATOM 1627 C C . ASP A 1 206 ? 17.546 -2.720 -9.625 1.00 96.00 206 ASP A C 1
ATOM 1629 O O . ASP A 1 206 ? 18.080 -1.615 -9.586 1.00 96.00 206 ASP A O 1
ATOM 1633 N N . VAL A 1 207 ? 17.287 -3.310 -10.803 1.00 97.62 207 VAL A N 1
ATOM 1634 C CA . VAL A 1 207 ? 17.603 -2.671 -12.103 1.00 97.62 207 VAL A CA 1
ATOM 1635 C C . VAL A 1 207 ? 16.946 -1.291 -12.223 1.00 97.62 207 VAL A C 1
ATOM 1637 O O . VAL A 1 207 ? 17.623 -0.318 -12.569 1.00 97.62 207 VAL A O 1
ATOM 1640 N N . VAL A 1 208 ? 15.661 -1.162 -11.873 1.00 97.69 208 VAL A N 1
ATOM 1641 C CA . VAL A 1 208 ? 14.944 0.130 -11.874 1.00 97.69 208 VAL A CA 1
ATOM 1642 C C . VAL A 1 208 ? 15.644 1.130 -10.944 1.00 97.69 208 VAL A C 1
ATOM 1644 O O . VAL A 1 208 ? 15.989 2.243 -11.351 1.00 97.69 208 VAL A O 1
ATOM 1647 N N . ASN A 1 209 ? 15.961 0.713 -9.715 1.00 95.62 209 ASN A N 1
ATOM 1648 C CA . ASN A 1 209 ? 16.700 1.525 -8.742 1.00 95.62 209 ASN A CA 1
ATOM 1649 C C . ASN A 1 209 ? 18.100 1.944 -9.228 1.00 95.62 209 ASN A C 1
ATOM 1651 O O . ASN A 1 209 ? 18.551 3.068 -8.962 1.00 95.62 209 ASN A O 1
ATOM 1655 N N . LYS A 1 210 ? 18.829 1.054 -9.912 1.00 96.69 210 LYS A N 1
ATOM 1656 C CA . LYS A 1 210 ? 20.149 1.347 -10.492 1.00 96.69 210 LYS A CA 1
ATOM 1657 C C . LYS A 1 210 ? 20.043 2.318 -11.658 1.00 96.69 210 LYS A C 1
ATOM 1659 O O . LYS A 1 210 ? 20.879 3.216 -11.742 1.00 96.69 210 LYS A O 1
ATOM 1664 N N . THR A 1 211 ? 18.993 2.221 -12.465 1.00 97.94 211 THR A N 1
ATOM 1665 C CA . THR A 1 211 ? 18.749 3.112 -13.607 1.00 97.94 211 THR A CA 1
ATOM 1666 C C . THR A 1 211 ? 18.555 4.566 -13.176 1.00 97.94 211 THR A C 1
ATOM 1668 O O . THR A 1 211 ? 19.161 5.467 -13.759 1.00 97.94 211 THR A O 1
ATOM 1671 N N . PHE A 1 212 ? 17.852 4.817 -12.064 1.00 97.56 212 PHE A N 1
ATOM 1672 C CA . PHE A 1 212 ? 17.827 6.152 -11.450 1.00 97.56 212 PHE A CA 1
ATOM 1673 C C . PHE A 1 212 ? 19.233 6.676 -11.113 1.00 97.56 212 PHE A C 1
ATOM 1675 O O . PHE A 1 212 ? 19.524 7.853 -11.338 1.00 97.56 212 PHE A O 1
ATOM 1682 N N . ASN A 1 213 ? 20.131 5.823 -10.600 1.00 95.44 213 ASN A N 1
ATOM 1683 C CA . ASN A 1 213 ? 21.506 6.237 -10.290 1.00 95.44 213 ASN A CA 1
ATOM 1684 C C . ASN A 1 213 ? 22.336 6.476 -11.562 1.00 95.44 213 ASN A C 1
ATOM 1686 O O . ASN A 1 213 ? 23.157 7.390 -11.560 1.00 95.44 213 ASN A O 1
ATOM 1690 N N . ILE A 1 214 ? 22.124 5.690 -12.626 1.00 96.38 214 ILE A N 1
ATOM 1691 C CA . ILE A 1 214 ? 22.769 5.879 -13.937 1.00 96.38 214 ILE A CA 1
ATOM 1692 C C . ILE A 1 214 ? 22.444 7.277 -14.464 1.00 96.38 214 ILE A C 1
ATOM 1694 O O . ILE A 1 214 ? 23.362 8.062 -14.712 1.00 96.38 214 ILE A O 1
ATOM 1698 N N . ARG A 1 215 ? 21.154 7.638 -14.524 1.00 95.81 215 ARG A N 1
ATOM 1699 C CA . ARG A 1 215 ? 20.743 8.967 -14.994 1.00 95.81 215 ARG A CA 1
ATOM 1700 C C . ARG A 1 215 ? 21.197 10.088 -14.058 1.00 95.81 215 ARG A C 1
ATOM 1702 O O . ARG A 1 215 ? 21.648 11.129 -14.521 1.00 95.81 215 ARG A O 1
ATOM 1709 N N . THR A 1 216 ? 21.155 9.875 -12.740 1.00 94.62 216 THR A N 1
ATOM 1710 C CA . THR A 1 216 ? 21.654 10.864 -11.760 1.00 94.62 216 THR A CA 1
ATOM 1711 C C . THR A 1 216 ? 23.143 11.169 -11.964 1.00 94.62 216 THR A C 1
ATOM 1713 O O . THR A 1 216 ? 23.565 12.314 -11.816 1.00 94.62 216 THR A O 1
ATOM 1716 N N . LYS A 1 217 ? 23.942 10.159 -12.329 1.00 93.62 217 LYS A N 1
ATOM 1717 C CA . LYS A 1 217 ? 25.380 10.296 -12.600 1.00 93.62 217 LYS A CA 1
ATOM 1718 C C . LYS A 1 217 ? 25.710 10.716 -14.036 1.00 93.62 217 LYS A C 1
ATOM 1720 O O . LYS A 1 217 ? 26.886 10.923 -14.318 1.00 93.62 217 LYS A O 1
ATOM 1725 N N . LYS A 1 218 ? 24.706 10.867 -14.910 1.00 93.75 218 LYS A N 1
ATOM 1726 C CA . LYS A 1 218 ? 24.871 11.151 -16.348 1.00 93.75 218 LYS A CA 1
ATOM 1727 C C . LYS A 1 218 ? 25.722 10.096 -17.066 1.00 93.75 218 LYS A C 1
ATOM 1729 O O . LYS A 1 218 ? 26.651 10.417 -17.800 1.00 93.75 218 LYS A O 1
ATOM 1734 N N . PHE A 1 219 ? 25.470 8.825 -16.757 1.00 94.50 219 PHE A N 1
ATOM 1735 C CA . PHE A 1 219 ? 26.137 7.677 -17.390 1.00 94.50 219 PHE A CA 1
ATOM 1736 C C . PHE A 1 219 ? 25.277 7.029 -18.480 1.00 94.50 219 PHE A C 1
ATOM 1738 O O . PHE A 1 219 ? 25.618 5.969 -18.990 1.00 94.50 219 PHE A O 1
ATOM 1745 N N . ASP A 1 220 ? 24.146 7.632 -18.818 1.00 90.88 220 ASP A N 1
ATOM 1746 C CA . ASP A 1 220 ? 23.168 7.113 -19.765 1.00 90.88 220 ASP A CA 1
ATOM 1747 C C . ASP A 1 220 ? 23.699 6.970 -21.198 1.00 90.88 220 ASP A C 1
ATOM 1749 O O . ASP A 1 220 ? 23.255 6.064 -21.896 1.00 90.88 220 ASP A O 1
ATOM 1753 N N . ASP A 1 221 ? 24.709 7.753 -21.584 1.00 90.94 221 ASP A N 1
ATOM 1754 C CA . ASP A 1 221 ? 25.365 7.658 -22.899 1.00 90.94 221 ASP A CA 1
ATOM 1755 C C . ASP A 1 221 ? 26.472 6.583 -22.975 1.00 90.94 221 ASP A C 1
ATOM 1757 O O . ASP A 1 221 ? 27.036 6.345 -24.042 1.00 90.94 221 ASP A O 1
ATOM 1761 N N . ASP A 1 222 ? 26.828 5.946 -21.853 1.00 92.69 222 ASP A N 1
ATOM 1762 C CA . ASP A 1 222 ? 27.943 4.997 -21.772 1.00 92.69 222 ASP A CA 1
ATOM 1763 C C . ASP A 1 222 ? 27.565 3.759 -20.948 1.00 92.69 222 ASP A C 1
ATOM 1765 O O . ASP A 1 222 ? 27.752 3.702 -19.728 1.00 92.69 222 ASP A O 1
ATOM 1769 N N . GLU A 1 223 ? 27.055 2.739 -21.643 1.00 92.25 223 GLU A N 1
ATOM 1770 C CA . GLU A 1 223 ? 26.629 1.470 -21.043 1.00 92.25 223 GLU A CA 1
ATOM 1771 C C . GLU A 1 223 ? 27.752 0.747 -20.286 1.00 92.25 223 GLU A C 1
ATOM 1773 O O . GLU A 1 223 ? 27.478 0.020 -19.332 1.00 92.25 223 GLU A O 1
ATOM 1778 N N . SER A 1 224 ? 29.026 0.986 -20.625 1.00 92.31 224 SER A N 1
ATOM 1779 C CA . SER A 1 224 ? 30.155 0.371 -19.912 1.00 92.31 224 SER A CA 1
ATOM 1780 C C . SER A 1 224 ? 30.263 0.837 -18.454 1.00 92.31 224 SER A C 1
ATOM 1782 O O . SER A 1 224 ? 30.851 0.151 -17.615 1.00 92.31 224 SER A O 1
ATOM 1784 N N . LYS A 1 225 ? 29.656 1.986 -18.125 1.00 93.75 225 LYS A N 1
ATOM 1785 C CA . LYS A 1 225 ? 29.589 2.542 -16.766 1.00 93.75 225 LYS A CA 1
ATOM 1786 C C . LYS A 1 225 ? 28.358 2.083 -15.986 1.00 93.75 225 LYS A C 1
ATOM 1788 O O . LYS A 1 225 ? 28.198 2.467 -14.820 1.00 93.75 225 LYS A O 1
ATOM 1793 N N . TRP A 1 226 ? 27.462 1.308 -16.595 1.00 95.62 226 TRP A N 1
ATOM 1794 C CA . TRP A 1 226 ? 26.225 0.889 -15.949 1.00 95.62 226 TRP A CA 1
ATOM 1795 C C . TRP A 1 226 ? 26.503 -0.192 -14.909 1.00 95.62 226 TRP A C 1
ATOM 1797 O O . TRP A 1 226 ? 26.967 -1.288 -15.208 1.00 95.62 226 TRP A O 1
ATOM 1807 N N . VAL A 1 227 ? 26.180 0.113 -13.653 1.00 93.56 227 VAL A N 1
ATOM 1808 C CA . VAL A 1 227 ? 26.311 -0.835 -12.542 1.00 93.56 227 VAL A CA 1
ATOM 1809 C C . VAL A 1 227 ? 24.939 -1.428 -12.244 1.00 93.56 227 VAL A C 1
ATOM 1811 O O . VAL A 1 227 ? 24.187 -0.884 -11.433 1.00 93.56 227 VAL A O 1
ATOM 1814 N N . LEU A 1 228 ? 24.620 -2.529 -12.922 1.00 94.56 228 LEU A N 1
ATOM 1815 C CA . LEU A 1 228 ? 23.374 -3.284 -12.763 1.00 94.56 228 LEU A CA 1
ATOM 1816 C C . LEU A 1 228 ? 23.556 -4.506 -11.836 1.00 94.56 228 LEU A C 1
ATOM 1818 O O . LEU A 1 228 ? 24.694 -4.888 -11.539 1.00 94.56 228 LEU A O 1
ATOM 1822 N N . PRO A 1 229 ? 22.463 -5.117 -11.339 1.00 93.25 229 PRO A N 1
ATOM 1823 C CA . PRO A 1 229 ? 22.522 -6.337 -10.534 1.00 93.25 229 PRO A CA 1
ATOM 1824 C C . PRO A 1 229 ? 23.241 -7.476 -11.265 1.00 93.25 229 PRO A C 1
ATOM 1826 O O . PRO A 1 229 ? 23.141 -7.610 -12.487 1.00 93.25 229 PRO A O 1
ATOM 1829 N N . LYS A 1 230 ? 23.949 -8.323 -10.507 1.00 89.19 230 LYS A N 1
ATOM 1830 C CA . LYS A 1 230 ? 24.647 -9.489 -11.066 1.00 89.19 230 LYS A CA 1
ATOM 1831 C C . LYS A 1 230 ? 23.637 -10.471 -11.662 1.00 89.19 230 LYS A C 1
ATOM 1833 O O . LYS A 1 230 ? 22.737 -10.929 -10.962 1.00 89.19 230 LYS A O 1
ATOM 1838 N N . ALA A 1 231 ? 23.830 -10.818 -12.928 1.00 87.06 231 ALA A N 1
ATOM 1839 C CA . ALA A 1 231 ? 23.061 -11.846 -13.613 1.00 87.06 231 ALA A CA 1
ATOM 1840 C C . ALA A 1 231 ? 23.724 -13.222 -13.456 1.00 87.06 231 ALA A C 1
ATOM 1842 O O . ALA A 1 231 ? 24.949 -13.318 -13.356 1.00 87.06 231 ALA A O 1
ATOM 1843 N N . LYS A 1 232 ? 22.915 -14.286 -13.430 1.00 87.56 232 LYS A N 1
ATOM 1844 C CA . LYS A 1 232 ? 23.398 -15.678 -13.405 1.00 87.56 232 LYS A CA 1
ATOM 1845 C C . LYS A 1 232 ? 23.669 -16.231 -14.805 1.00 87.56 232 LYS A C 1
ATOM 1847 O O . LYS A 1 232 ? 24.436 -17.177 -14.938 1.00 87.56 232 LYS A O 1
ATOM 1852 N N . THR A 1 233 ? 23.026 -15.659 -15.820 1.00 90.75 233 THR A N 1
ATOM 1853 C CA . THR A 1 233 ? 23.126 -16.060 -17.227 1.00 90.75 233 THR A CA 1
ATOM 1854 C C . THR A 1 233 ? 23.283 -14.829 -18.116 1.00 90.75 233 THR A C 1
ATOM 1856 O O . THR A 1 233 ? 22.871 -13.728 -17.737 1.00 90.75 233 THR A O 1
ATOM 1859 N N . ASP A 1 234 ? 23.837 -15.018 -19.314 1.00 90.56 234 ASP A N 1
ATOM 1860 C CA . ASP A 1 234 ? 23.954 -13.946 -20.310 1.00 90.56 234 ASP A CA 1
ATOM 1861 C C . ASP A 1 234 ? 22.579 -13.408 -20.724 1.00 90.56 234 ASP A C 1
ATOM 1863 O O . ASP A 1 234 ? 22.405 -12.202 -20.878 1.00 90.56 234 ASP A O 1
ATOM 1867 N N . GLU A 1 235 ? 21.573 -14.279 -20.821 1.00 89.62 235 GLU A N 1
ATOM 1868 C CA . GLU A 1 235 ? 20.192 -13.887 -21.114 1.00 89.62 235 GLU A CA 1
ATOM 1869 C C . GLU A 1 235 ? 19.632 -12.943 -20.042 1.00 89.62 235 GLU A C 1
ATOM 1871 O O . GLU A 1 235 ? 19.109 -11.877 -20.362 1.00 89.62 235 GLU A O 1
ATOM 1876 N N . GLN A 1 236 ? 19.811 -13.273 -18.760 1.00 87.81 236 GLN A N 1
ATOM 1877 C CA . GLN A 1 236 ? 19.376 -12.409 -17.663 1.00 87.81 236 GLN A CA 1
ATOM 1878 C C . GLN A 1 236 ? 20.145 -11.078 -17.655 1.00 87.81 236 GLN A C 1
ATOM 1880 O O . GLN A 1 236 ? 19.582 -10.034 -17.323 1.00 87.81 236 GLN A O 1
ATOM 1885 N N . HIS A 1 237 ? 21.425 -11.088 -18.039 1.00 91.31 237 HIS A N 1
ATOM 1886 C CA . HIS A 1 237 ? 22.198 -9.858 -18.187 1.00 91.31 237 HIS A CA 1
ATOM 1887 C C . HIS A 1 237 ? 21.624 -8.962 -19.291 1.00 91.31 237 HIS A C 1
ATOM 1889 O O . HIS A 1 237 ? 21.433 -7.766 -19.064 1.00 91.31 237 HIS A O 1
ATOM 1895 N N . GLN A 1 238 ? 21.291 -9.539 -20.450 1.00 92.06 238 GLN A N 1
ATOM 1896 C CA . GLN A 1 238 ? 20.666 -8.803 -21.549 1.00 92.06 238 GLN A CA 1
ATOM 1897 C C . GLN A 1 238 ? 19.283 -8.264 -21.170 1.00 92.06 238 GLN A C 1
ATOM 1899 O O . GLN A 1 238 ? 19.007 -7.097 -21.438 1.00 92.06 238 GLN A O 1
ATOM 1904 N N . GLN A 1 239 ? 18.463 -9.045 -20.459 1.00 91.06 239 GLN A N 1
ATOM 1905 C CA . GLN A 1 239 ? 17.175 -8.577 -19.929 1.00 91.06 239 GLN A CA 1
ATOM 1906 C C . GLN A 1 239 ? 17.350 -7.367 -18.995 1.00 91.06 239 GLN A C 1
ATOM 1908 O O . GLN A 1 239 ? 16.628 -6.378 -19.115 1.00 91.06 239 GLN A O 1
ATOM 1913 N N . ASN A 1 240 ? 18.338 -7.397 -18.091 1.00 93.62 240 ASN A N 1
ATOM 1914 C CA . ASN A 1 240 ? 18.619 -6.270 -17.196 1.00 93.62 240 ASN A CA 1
ATOM 1915 C C . ASN A 1 240 ? 19.043 -5.008 -17.969 1.00 93.62 240 ASN A C 1
ATOM 1917 O O . ASN A 1 240 ? 18.608 -3.905 -17.633 1.00 93.62 240 ASN A O 1
ATOM 1921 N N . LEU A 1 241 ? 19.880 -5.155 -19.003 1.00 94.94 241 LEU A N 1
ATOM 1922 C CA . LEU A 1 241 ? 20.269 -4.042 -19.875 1.00 94.94 241 LEU A CA 1
ATOM 1923 C C . LEU A 1 241 ? 19.064 -3.476 -20.630 1.00 94.94 241 LEU A C 1
ATOM 1925 O O . LEU A 1 241 ? 18.901 -2.261 -20.706 1.00 94.94 241 LEU A O 1
ATOM 1929 N N . GLU A 1 242 ? 18.206 -4.341 -21.165 1.00 94.56 242 GLU A N 1
ATOM 1930 C CA . GLU A 1 242 ? 17.007 -3.939 -21.893 1.00 94.56 242 GLU A CA 1
ATOM 1931 C C . GLU A 1 242 ? 16.019 -3.174 -21.006 1.00 94.56 242 GLU A C 1
ATOM 1933 O O . GLU A 1 242 ? 15.554 -2.105 -21.400 1.00 94.56 242 GLU A O 1
ATOM 1938 N N . ILE A 1 243 ? 15.780 -3.640 -19.776 1.00 95.31 243 ILE A N 1
ATOM 1939 C CA . ILE A 1 243 ? 14.972 -2.914 -18.786 1.00 95.31 243 ILE A CA 1
ATOM 1940 C C . ILE A 1 243 ? 15.535 -1.505 -18.559 1.00 95.31 243 ILE A C 1
ATOM 1942 O O . ILE A 1 243 ? 14.791 -0.524 -18.635 1.00 95.31 243 ILE A O 1
ATOM 1946 N N . ALA A 1 244 ? 16.844 -1.384 -18.315 1.00 97.00 244 ALA A N 1
ATOM 1947 C CA . ALA A 1 244 ? 17.483 -0.089 -18.087 1.00 97.00 244 ALA A CA 1
ATOM 1948 C C . ALA A 1 244 ? 17.378 0.833 -19.317 1.00 97.00 244 ALA A C 1
ATOM 1950 O O . ALA A 1 244 ? 17.020 2.003 -19.177 1.00 97.00 244 ALA A O 1
ATOM 1951 N N . ARG A 1 245 ? 17.614 0.310 -20.529 1.00 96.00 245 ARG A N 1
ATOM 1952 C CA . ARG A 1 245 ? 17.462 1.053 -21.794 1.00 96.00 245 ARG A CA 1
ATOM 1953 C C . ARG A 1 245 ? 16.033 1.554 -21.991 1.00 96.00 245 ARG A C 1
ATOM 1955 O O . ARG A 1 245 ? 15.843 2.716 -22.345 1.00 96.00 245 ARG A O 1
ATOM 1962 N N . ASN A 1 246 ? 15.042 0.694 -21.769 1.00 95.44 246 ASN A N 1
ATOM 1963 C CA . ASN A 1 246 ? 13.630 1.034 -21.938 1.00 95.44 246 ASN A CA 1
ATOM 1964 C C . ASN A 1 246 ? 13.200 2.112 -20.942 1.00 95.44 246 ASN A C 1
ATOM 1966 O O . ASN A 1 246 ? 12.527 3.066 -21.324 1.00 95.44 246 ASN A O 1
ATOM 1970 N N . LEU A 1 247 ? 13.656 2.014 -19.694 1.00 96.06 247 LEU A N 1
ATOM 1971 C CA . LEU A 1 247 ? 13.372 3.005 -18.663 1.00 96.06 247 LEU A CA 1
ATOM 1972 C C . LEU A 1 247 ? 14.054 4.357 -18.948 1.00 96.06 247 LEU A C 1
ATOM 1974 O O . LEU A 1 247 ? 13.441 5.401 -18.765 1.00 96.06 247 LEU A O 1
ATOM 1978 N N . LEU A 1 248 ? 15.290 4.369 -19.461 1.00 96.56 248 LEU A N 1
ATOM 1979 C CA . LEU A 1 248 ? 15.977 5.612 -19.854 1.00 96.56 248 LEU A CA 1
ATOM 1980 C C . LEU A 1 248 ? 15.298 6.337 -21.025 1.00 96.56 248 LEU A C 1
ATOM 1982 O O . LEU A 1 248 ? 15.440 7.556 -21.149 1.00 96.56 248 LEU A O 1
ATOM 1986 N N . LYS A 1 249 ? 14.567 5.608 -21.874 1.00 95.44 249 LYS A N 1
ATOM 1987 C CA . LYS A 1 249 ? 13.772 6.163 -22.979 1.00 95.44 249 LYS A CA 1
ATOM 1988 C C . LYS A 1 249 ? 12.363 6.583 -22.555 1.00 95.44 249 LYS A C 1
ATOM 1990 O O . LYS A 1 249 ? 11.705 7.284 -23.315 1.00 95.44 249 LYS A O 1
ATOM 1995 N N . ASP A 1 250 ? 11.909 6.183 -21.370 1.00 94.31 250 ASP A N 1
ATOM 1996 C CA . ASP A 1 250 ? 10.544 6.433 -20.923 1.00 94.31 250 ASP A CA 1
ATOM 1997 C C . ASP A 1 250 ? 10.259 7.925 -20.705 1.00 94.31 250 ASP A C 1
ATOM 1999 O O . ASP A 1 250 ? 10.999 8.634 -20.020 1.00 94.31 250 ASP A O 1
ATOM 2003 N N . GLU A 1 251 ? 9.156 8.412 -21.268 1.00 93.00 251 GLU A N 1
ATOM 2004 C CA . GLU A 1 251 ? 8.785 9.827 -21.198 1.00 93.00 251 GLU A CA 1
ATOM 2005 C C . GLU A 1 251 ? 8.500 10.282 -19.765 1.00 93.00 251 GLU A C 1
ATOM 2007 O O . GLU A 1 251 ? 8.908 11.377 -19.380 1.00 93.00 251 GLU A O 1
ATOM 2012 N N . VAL A 1 252 ? 7.846 9.439 -18.954 1.00 92.94 252 VAL A N 1
ATOM 2013 C CA . VAL A 1 252 ? 7.534 9.766 -17.555 1.00 92.94 252 VAL A CA 1
ATOM 2014 C C . VAL A 1 252 ? 8.820 9.810 -16.741 1.00 92.94 252 VAL A C 1
ATOM 2016 O O . VAL A 1 252 ? 9.029 10.763 -15.993 1.00 92.94 252 VAL A O 1
ATOM 2019 N N . PHE A 1 253 ? 9.712 8.834 -16.924 1.00 95.44 253 PHE A N 1
ATOM 2020 C CA . PHE A 1 253 ? 11.036 8.813 -16.299 1.00 95.44 253 PHE A CA 1
ATOM 2021 C C . PHE A 1 253 ? 11.854 10.072 -16.626 1.00 95.44 253 PHE A C 1
ATOM 2023 O O . PHE A 1 253 ? 12.555 10.611 -15.764 1.00 95.44 253 PHE A O 1
ATOM 2030 N N . ASN A 1 254 ? 11.729 10.561 -17.861 1.00 94.00 254 ASN A N 1
ATOM 2031 C CA . ASN A 1 254 ? 12.432 11.730 -18.379 1.00 94.00 254 ASN A CA 1
ATOM 2032 C C . ASN A 1 254 ? 11.764 13.076 -18.051 1.00 94.00 254 ASN A C 1
ATOM 2034 O O . ASN A 1 254 ? 12.312 14.118 -18.418 1.00 94.00 254 ASN A O 1
ATOM 2038 N N . GLN A 1 255 ? 10.630 13.091 -17.341 1.00 93.38 255 GLN A N 1
ATOM 2039 C CA . GLN A 1 255 ? 9.992 14.340 -16.928 1.00 93.38 255 GLN A CA 1
ATOM 2040 C C . GLN A 1 255 ? 10.914 15.198 -16.058 1.00 93.38 255 GLN A C 1
ATOM 2042 O O . GLN A 1 255 ? 11.660 14.708 -15.198 1.00 93.38 255 GLN A O 1
ATOM 2047 N N . GLU A 1 256 ? 10.824 16.513 -16.264 1.00 91.19 256 GLU A N 1
ATOM 2048 C CA . GLU A 1 256 ? 11.679 17.480 -15.592 1.00 91.19 256 GLU A CA 1
ATOM 2049 C C . GLU A 1 256 ? 11.621 17.311 -14.067 1.00 91.19 256 GLU A C 1
ATOM 2051 O O . GLU A 1 256 ? 10.567 17.271 -13.432 1.00 91.19 256 GLU A O 1
ATOM 2056 N N . GLY A 1 257 ? 12.801 17.187 -13.463 1.00 94.00 257 GLY A N 1
ATOM 2057 C CA . GLY A 1 257 ? 12.947 17.108 -12.018 1.00 94.00 257 GLY A CA 1
ATOM 2058 C C . GLY A 1 257 ? 12.673 15.737 -11.393 1.00 94.00 257 GLY A C 1
ATOM 2059 O O . GLY A 1 257 ? 13.114 15.558 -10.255 1.00 94.00 257 GLY A O 1
ATOM 2060 N N . LEU A 1 258 ? 12.069 14.758 -12.088 1.00 96.81 258 LEU A N 1
ATOM 2061 C CA . LEU A 1 258 ? 11.706 13.454 -11.505 1.00 96.81 258 LEU A CA 1
ATOM 2062 C C . LEU A 1 258 ? 12.921 12.713 -10.926 1.00 96.81 258 LEU A C 1
ATOM 2064 O O . LEU A 1 258 ? 12.953 12.408 -9.732 1.00 96.81 258 LEU A O 1
ATOM 2068 N N . VAL A 1 259 ? 13.948 12.468 -11.744 1.00 96.81 259 VAL A N 1
ATOM 2069 C CA . VAL A 1 259 ? 15.161 11.746 -11.316 1.00 96.81 259 VAL A CA 1
ATOM 2070 C C . VAL A 1 259 ? 15.857 12.474 -10.162 1.00 96.81 259 VAL A C 1
ATOM 2072 O O . VAL A 1 259 ? 16.265 11.858 -9.176 1.00 96.81 259 VAL A O 1
ATOM 2075 N N . SER A 1 260 ? 15.918 13.807 -10.228 1.00 96.69 260 SER A N 1
ATOM 2076 C CA . SER A 1 260 ? 16.503 14.621 -9.158 1.00 96.69 260 SER A CA 1
ATOM 2077 C C . SER A 1 260 ? 15.700 14.527 -7.851 1.00 96.69 260 SER A C 1
ATOM 2079 O O . SER A 1 260 ? 16.282 14.475 -6.767 1.00 96.69 260 SER A O 1
ATOM 2081 N N . ALA A 1 261 ? 14.366 14.467 -7.935 1.00 97.94 261 ALA A N 1
ATOM 2082 C CA . ALA A 1 261 ? 13.485 14.302 -6.786 1.00 97.94 261 ALA A CA 1
ATOM 2083 C C . ALA A 1 261 ? 13.641 12.912 -6.167 1.00 97.94 261 ALA A C 1
ATOM 2085 O O . ALA A 1 261 ? 13.712 12.802 -4.944 1.00 97.94 261 ALA A O 1
ATOM 2086 N N . PHE A 1 262 ? 13.780 11.872 -6.994 1.00 98.25 262 PHE A N 1
ATOM 2087 C CA . PHE A 1 262 ? 14.035 10.511 -6.527 1.00 98.25 262 PHE A CA 1
ATOM 2088 C C . PHE A 1 262 ? 15.367 10.413 -5.777 1.00 98.25 262 PHE A C 1
ATOM 2090 O O . PHE A 1 262 ? 15.408 9.886 -4.665 1.00 98.25 262 PHE A O 1
ATOM 2097 N N . SER A 1 263 ? 16.437 11.017 -6.310 1.00 97.19 263 SER A N 1
ATOM 2098 C CA . SER A 1 263 ? 17.728 11.094 -5.612 1.00 97.19 263 SER A CA 1
ATOM 2099 C C . SER A 1 263 ? 17.606 11.809 -4.259 1.00 97.19 263 SER A C 1
ATOM 2101 O O . SER A 1 263 ? 18.076 11.299 -3.240 1.00 97.19 263 SER A O 1
ATOM 2103 N N . ARG A 1 264 ? 16.908 12.954 -4.208 1.00 96.62 264 ARG A N 1
ATOM 2104 C CA . ARG A 1 264 ? 16.677 13.698 -2.954 1.00 96.62 264 ARG A CA 1
ATOM 2105 C C . ARG A 1 264 ? 15.847 12.914 -1.936 1.00 96.62 264 ARG A C 1
ATOM 2107 O O . ARG A 1 264 ? 16.108 13.048 -0.738 1.00 96.62 264 ARG A O 1
ATOM 2114 N N . LEU A 1 265 ? 14.860 12.133 -2.382 1.00 98.19 265 LEU A N 1
ATOM 2115 C CA . LEU A 1 265 ? 14.052 11.263 -1.524 1.00 98.19 265 LEU A CA 1
ATOM 2116 C C . LEU A 1 265 ? 14.891 10.107 -0.969 1.00 98.19 265 LEU A C 1
ATOM 2118 O O . LEU A 1 265 ? 14.828 9.829 0.226 1.00 98.19 265 LEU A O 1
ATOM 2122 N N . LYS A 1 266 ? 15.724 9.480 -1.806 1.00 96.69 266 LYS A N 1
ATOM 2123 C CA . LYS A 1 266 ? 16.647 8.415 -1.393 1.00 96.69 266 LYS A CA 1
ATOM 2124 C C . LYS A 1 266 ? 17.624 8.899 -0.323 1.00 96.69 266 LYS A C 1
ATOM 2126 O O . LYS A 1 266 ? 17.801 8.233 0.694 1.00 96.69 266 LYS A O 1
ATOM 2131 N N . GLU A 1 267 ? 18.212 10.080 -0.504 1.00 94.81 267 GLU A N 1
ATOM 2132 C CA . GLU A 1 267 ? 19.079 10.692 0.509 1.00 94.81 267 GLU A CA 1
ATOM 2133 C C . GLU A 1 267 ? 18.345 10.992 1.817 1.00 94.81 267 GLU A C 1
ATOM 2135 O O . GLU A 1 267 ? 18.898 10.750 2.887 1.00 94.81 267 GLU A O 1
ATOM 2140 N N . LEU A 1 268 ? 17.114 11.508 1.736 1.00 96.25 268 LEU A N 1
ATOM 2141 C CA . LEU A 1 268 ? 16.274 11.797 2.898 1.00 96.25 268 LEU A CA 1
ATOM 2142 C C . LEU A 1 268 ? 15.909 10.522 3.664 1.00 96.25 268 LEU A C 1
ATOM 2144 O O . LEU A 1 268 ? 16.021 10.488 4.887 1.00 96.25 268 LEU A O 1
ATOM 2148 N N . ARG A 1 269 ? 15.521 9.456 2.955 1.00 96.31 269 ARG A N 1
ATOM 2149 C CA . ARG A 1 269 ? 15.250 8.144 3.552 1.00 96.31 269 ARG A CA 1
ATOM 2150 C C . ARG A 1 269 ? 16.500 7.598 4.236 1.00 96.31 269 ARG A C 1
ATOM 2152 O O . ARG A 1 269 ? 16.413 7.089 5.348 1.00 96.31 269 ARG A O 1
ATOM 2159 N N . ASN A 1 270 ? 17.661 7.715 3.594 1.00 95.06 270 ASN A N 1
ATOM 2160 C CA . ASN A 1 270 ? 18.930 7.271 4.167 1.00 95.06 270 ASN A CA 1
ATOM 2161 C C . ASN A 1 270 ? 19.339 8.089 5.403 1.00 95.06 270 ASN A C 1
ATOM 2163 O O . ASN A 1 270 ? 19.942 7.526 6.308 1.00 95.06 270 ASN A O 1
ATOM 2167 N N . ASP A 1 271 ? 18.993 9.378 5.476 1.00 94.25 271 ASP A N 1
ATOM 2168 C CA . ASP A 1 271 ? 19.216 10.217 6.665 1.00 94.25 271 ASP A CA 1
ATOM 2169 C C . ASP A 1 271 ? 18.446 9.667 7.884 1.00 94.25 271 ASP A C 1
ATOM 2171 O O . ASP A 1 271 ? 19.046 9.420 8.931 1.00 94.25 271 ASP A O 1
ATOM 2175 N N . PHE A 1 272 ? 17.156 9.335 7.707 1.00 94.25 272 PHE A N 1
ATOM 2176 C CA . PHE A 1 272 ? 16.366 8.633 8.730 1.00 94.25 272 PHE A CA 1
ATOM 2177 C C . PHE A 1 272 ? 16.976 7.275 9.098 1.00 94.25 272 PHE A C 1
ATOM 2179 O O . PHE A 1 272 ? 17.159 6.969 10.272 1.00 94.25 272 PHE A O 1
ATOM 2186 N N . ASN A 1 273 ? 17.299 6.460 8.095 1.00 93.94 273 ASN A N 1
ATOM 2187 C CA . ASN A 1 273 ? 17.732 5.079 8.298 1.00 93.94 273 ASN A CA 1
ATOM 2188 C C . ASN A 1 273 ? 19.116 4.931 8.931 1.00 93.94 273 ASN A C 1
ATOM 2190 O O . ASN A 1 273 ? 19.363 3.949 9.624 1.00 93.94 273 ASN A O 1
ATOM 2194 N N . HIS A 1 274 ? 20.020 5.868 8.666 1.00 93.38 274 HIS A N 1
ATOM 2195 C CA . HIS A 1 274 ? 21.354 5.887 9.259 1.00 93.38 274 HIS A CA 1
ATOM 2196 C C . HIS A 1 274 ? 21.421 6.776 10.507 1.00 93.38 274 HIS A C 1
ATOM 2198 O O . HIS A 1 274 ? 22.516 7.095 10.967 1.00 93.38 274 HIS A O 1
ATOM 2204 N N . SER A 1 275 ? 20.273 7.189 11.055 1.00 93.44 275 SER A N 1
ATOM 2205 C CA . SER A 1 275 ? 20.177 7.977 12.290 1.00 93.44 275 SER A CA 1
ATOM 2206 C C . SER A 1 275 ? 21.008 9.266 12.265 1.00 93.44 275 SER A C 1
ATOM 2208 O O . SER A 1 275 ? 21.585 9.654 13.278 1.00 93.44 275 SER A O 1
ATOM 2210 N N . GLY A 1 276 ? 21.137 9.909 11.099 1.00 90.81 276 GLY A N 1
ATOM 2211 C CA . GLY A 1 276 ? 21.961 11.110 10.937 1.00 90.81 276 GLY A CA 1
ATOM 2212 C C . GLY A 1 276 ? 23.474 10.908 11.144 1.00 90.81 276 GLY A C 1
ATOM 2213 O O . GLY A 1 276 ? 24.204 11.895 11.215 1.00 90.81 276 GLY A O 1
ATOM 2214 N N . MET A 1 277 ? 23.978 9.668 11.208 1.00 92.81 277 MET A N 1
ATOM 2215 C CA . MET A 1 277 ? 25.405 9.349 11.397 1.00 92.81 277 MET A CA 1
ATOM 2216 C C . MET A 1 277 ? 26.205 9.551 10.098 1.00 92.81 277 MET A C 1
ATOM 2218 O O . MET A 1 277 ? 26.723 8.611 9.495 1.00 92.81 277 MET A O 1
ATOM 2222 N N . ARG A 1 278 ? 26.257 10.798 9.623 1.00 87.62 278 ARG A N 1
ATOM 2223 C CA . ARG A 1 278 ? 26.888 11.219 8.365 1.00 87.62 278 ARG A CA 1
ATOM 2224 C C . ARG A 1 278 ? 27.388 12.655 8.461 1.00 87.62 278 ARG A C 1
ATOM 2226 O O . ARG A 1 278 ? 27.027 13.396 9.368 1.00 87.62 278 ARG A O 1
ATOM 2233 N N . GLN A 1 279 ? 28.168 13.072 7.469 1.00 85.19 279 GLN A N 1
ATOM 2234 C CA . GLN A 1 279 ? 28.500 14.483 7.293 1.00 85.19 279 GLN A CA 1
ATOM 2235 C C . GLN A 1 279 ? 27.237 15.273 6.914 1.00 85.19 279 GLN A C 1
ATOM 2237 O O . GLN A 1 279 ? 26.488 14.861 6.022 1.00 85.19 279 GLN A O 1
ATOM 2242 N N . ASN A 1 280 ? 27.010 16.402 7.592 1.00 86.25 280 ASN A N 1
ATOM 2243 C CA . ASN A 1 280 ? 25.875 17.311 7.385 1.00 86.25 280 ASN A CA 1
ATOM 2244 C C . ASN A 1 280 ? 24.496 16.609 7.401 1.00 86.25 280 ASN A C 1
ATOM 2246 O O . ASN A 1 280 ? 23.818 16.565 6.366 1.00 86.25 280 ASN A O 1
ATOM 2250 N N . PRO A 1 281 ? 24.069 16.029 8.540 1.00 91.12 281 PRO A N 1
ATOM 2251 C CA . PRO A 1 281 ? 22.733 15.457 8.659 1.00 91.12 281 PRO A CA 1
ATOM 2252 C C . PRO A 1 281 ? 21.665 16.551 8.590 1.00 91.12 281 PRO A C 1
ATOM 2254 O O . PRO A 1 281 ? 21.854 17.678 9.059 1.00 91.12 281 PRO A O 1
ATOM 2257 N N . SER A 1 282 ? 20.519 16.220 8.004 1.00 91.12 282 SER A N 1
ATOM 2258 C CA . SER A 1 282 ? 19.394 17.148 7.945 1.00 91.12 282 SER A CA 1
ATOM 2259 C C . SER A 1 282 ? 18.778 17.308 9.335 1.00 91.12 282 SER A C 1
ATOM 2261 O O . SER A 1 282 ? 18.543 16.331 10.041 1.00 91.12 282 SER A O 1
ATOM 2263 N N . ASN A 1 283 ? 18.437 18.536 9.730 1.00 93.50 283 ASN A N 1
ATOM 2264 C CA . ASN A 1 283 ? 17.662 18.728 10.956 1.00 93.50 283 ASN A CA 1
ATOM 2265 C C . ASN A 1 283 ? 16.226 18.177 10.807 1.00 93.50 283 ASN A C 1
ATOM 2267 O O . ASN A 1 283 ? 15.697 18.037 9.700 1.00 93.50 283 ASN A O 1
ATOM 2271 N N . ALA A 1 284 ? 15.569 17.917 11.940 1.00 93.12 284 ALA A N 1
ATOM 2272 C CA . ALA A 1 284 ? 14.248 17.291 11.976 1.00 93.12 284 ALA A CA 1
ATOM 2273 C C . ALA A 1 284 ? 13.160 18.071 11.211 1.00 93.12 284 ALA A C 1
ATOM 2275 O O . ALA A 1 284 ? 12.300 17.460 10.576 1.00 93.12 284 ALA A O 1
ATOM 2276 N N . SER A 1 285 ? 13.186 19.409 11.243 1.00 94.81 285 SER A N 1
ATOM 2277 C CA . SER A 1 285 ? 12.208 20.242 10.524 1.00 94.81 285 SER A CA 1
ATOM 2278 C C . SER A 1 285 ? 12.383 20.124 9.007 1.00 94.81 285 SER A C 1
ATOM 2280 O O . SER A 1 285 ? 11.417 19.918 8.268 1.00 94.81 285 SER A O 1
ATOM 2282 N N . ASN A 1 286 ? 13.632 20.156 8.541 1.00 94.75 286 ASN A N 1
ATOM 2283 C CA . ASN A 1 286 ? 13.969 20.006 7.130 1.00 94.75 286 ASN A CA 1
ATOM 2284 C C . ASN A 1 286 ? 13.606 18.616 6.601 1.00 94.75 286 ASN A C 1
ATOM 2286 O O . ASN A 1 286 ? 13.102 18.519 5.483 1.00 94.75 286 ASN A O 1
ATOM 2290 N N . LEU A 1 287 ? 13.804 17.554 7.391 1.00 95.19 287 LEU A N 1
ATOM 2291 C CA . LEU A 1 287 ? 13.374 16.200 7.024 1.00 95.19 287 LEU A CA 1
ATOM 2292 C C . LEU A 1 287 ? 11.860 16.137 6.787 1.00 95.19 287 LEU A C 1
ATOM 2294 O O . LEU A 1 287 ? 11.423 15.654 5.744 1.00 95.19 287 LEU A O 1
ATOM 2298 N N . LYS A 1 288 ? 11.059 16.683 7.711 1.00 96.62 288 LYS A N 1
ATOM 2299 C CA . LYS A 1 288 ? 9.593 16.711 7.579 1.00 96.62 288 LYS A CA 1
ATOM 2300 C C . LYS A 1 288 ? 9.152 17.519 6.358 1.00 96.62 288 LYS A C 1
ATOM 2302 O O . LYS A 1 288 ? 8.376 17.020 5.547 1.00 96.62 288 LYS A O 1
ATOM 2307 N N . THR A 1 289 ? 9.697 18.721 6.177 1.00 97.62 289 THR A N 1
ATOM 2308 C CA . THR A 1 289 ? 9.353 19.603 5.050 1.00 97.62 289 THR A CA 1
ATOM 2309 C C . THR A 1 289 ? 9.701 18.973 3.699 1.00 97.62 289 THR A C 1
ATOM 2311 O O . THR A 1 289 ? 8.860 18.934 2.803 1.00 97.62 289 THR A O 1
ATOM 2314 N N . ARG A 1 290 ? 10.908 18.413 3.546 1.00 97.62 290 ARG A N 1
ATOM 2315 C CA . ARG A 1 290 ? 11.337 17.744 2.304 1.00 97.62 290 ARG A CA 1
ATOM 2316 C C . ARG A 1 290 ? 10.528 16.479 2.008 1.00 97.62 290 ARG A C 1
ATOM 2318 O O . ARG A 1 290 ? 10.230 16.196 0.846 1.00 97.62 290 ARG A O 1
ATOM 2325 N N . LEU A 1 291 ? 10.161 15.719 3.042 1.00 98.44 291 LEU A N 1
ATOM 2326 C CA . LEU A 1 291 ? 9.296 14.552 2.886 1.00 98.44 291 LEU A CA 1
ATOM 2327 C C . LEU A 1 291 ? 7.899 14.976 2.424 1.00 98.44 291 LEU A C 1
ATOM 2329 O O . LEU A 1 291 ? 7.382 14.404 1.470 1.00 98.44 291 LEU A O 1
ATOM 2333 N N . LYS A 1 292 ? 7.331 16.034 3.017 1.00 98.38 292 LYS A N 1
ATOM 2334 C CA . LYS A 1 292 ? 6.045 16.597 2.588 1.00 98.38 292 LYS A CA 1
ATOM 2335 C C . LYS A 1 292 ? 6.073 17.057 1.128 1.00 98.38 292 LYS A C 1
ATOM 2337 O O . LYS A 1 292 ? 5.191 16.683 0.365 1.00 98.38 292 LYS A O 1
ATOM 2342 N N . GLN A 1 293 ? 7.126 17.763 0.714 1.00 98.00 293 GLN A N 1
ATOM 2343 C CA . GLN A 1 293 ? 7.330 18.147 -0.689 1.00 98.00 293 GLN A CA 1
ATOM 2344 C C . GLN A 1 293 ? 7.379 16.928 -1.622 1.00 98.00 293 GLN A C 1
ATOM 2346 O O . GLN A 1 293 ? 6.792 16.953 -2.700 1.00 98.00 293 GLN A O 1
ATOM 2351 N N . SER A 1 294 ? 8.039 15.845 -1.202 1.00 98.38 294 SER A N 1
ATOM 2352 C CA . SER A 1 294 ? 8.104 14.600 -1.980 1.00 98.38 294 SER A CA 1
ATOM 2353 C C . SER A 1 294 ? 6.729 13.923 -2.086 1.00 98.38 294 SER A C 1
ATOM 2355 O O . SER A 1 294 ? 6.354 13.470 -3.165 1.00 98.38 294 SER A O 1
ATOM 2357 N N . LEU A 1 295 ? 5.957 13.903 -0.992 1.00 98.31 295 LEU A N 1
ATOM 2358 C CA . LEU A 1 295 ? 4.591 13.363 -0.941 1.00 98.31 295 LEU A CA 1
ATOM 2359 C C . LEU A 1 295 ? 3.601 14.133 -1.819 1.00 98.31 295 LEU A C 1
ATOM 2361 O O . LEU A 1 295 ? 2.620 13.546 -2.266 1.00 98.31 295 LEU A O 1
ATOM 2365 N N . ASP A 1 296 ? 3.840 15.420 -2.058 1.00 96.38 296 ASP A N 1
ATOM 2366 C CA . ASP A 1 296 ? 3.005 16.232 -2.945 1.00 96.38 296 ASP A CA 1
ATOM 2367 C C . ASP A 1 296 ? 3.469 16.114 -4.411 1.00 96.38 296 ASP A C 1
ATOM 2369 O O . ASP A 1 296 ? 2.642 16.053 -5.322 1.00 96.38 296 ASP A O 1
ATOM 2373 N N . PHE A 1 297 ? 4.784 16.021 -4.649 1.00 96.62 297 PHE A N 1
ATOM 2374 C CA . PHE A 1 297 ? 5.371 15.919 -5.987 1.00 96.62 297 PHE A CA 1
ATOM 2375 C C . PHE A 1 297 ? 5.064 14.582 -6.676 1.00 96.62 297 PHE A C 1
ATOM 2377 O O . PHE A 1 297 ? 4.472 14.578 -7.751 1.00 96.62 297 PHE A O 1
ATOM 2384 N N . PHE A 1 298 ? 5.430 13.442 -6.078 1.00 96.81 298 PHE A N 1
ATOM 2385 C CA . PHE A 1 298 ? 5.375 12.154 -6.787 1.00 96.81 298 PHE A CA 1
ATOM 2386 C C . PHE A 1 298 ? 3.968 11.731 -7.219 1.00 96.81 298 PHE A C 1
ATOM 2388 O O . PHE A 1 298 ? 3.820 11.363 -8.381 1.00 96.81 298 PHE A O 1
ATOM 2395 N N . PRO A 1 299 ? 2.920 11.805 -6.376 1.00 93.00 299 PRO A N 1
ATOM 2396 C CA . PRO A 1 299 ? 1.577 11.450 -6.819 1.00 93.00 299 PRO A CA 1
ATOM 2397 C C . PRO A 1 299 ? 1.084 12.376 -7.931 1.00 93.00 299 PRO A C 1
ATOM 2399 O O . PRO A 1 299 ? 0.460 11.906 -8.872 1.00 93.00 299 PRO A O 1
ATOM 2402 N N . LYS A 1 300 ? 1.394 13.679 -7.865 1.00 92.06 300 LYS A N 1
ATOM 2403 C CA . LYS A 1 300 ? 1.025 14.633 -8.918 1.00 92.06 300 LYS A CA 1
ATOM 2404 C C . LYS A 1 300 ? 1.700 14.282 -10.245 1.00 92.06 300 LYS A C 1
ATOM 2406 O O . LYS A 1 300 ? 1.035 14.284 -11.269 1.00 92.06 300 LYS A O 1
ATOM 2411 N N . THR A 1 301 ? 2.991 13.970 -10.220 1.00 92.56 301 THR A N 1
ATOM 2412 C CA . THR A 1 301 ? 3.784 13.670 -11.420 1.00 92.56 301 THR A CA 1
ATOM 2413 C C . THR A 1 301 ? 3.445 12.296 -12.009 1.00 92.56 301 THR A C 1
ATOM 2415 O O . THR A 1 301 ? 3.292 12.160 -13.217 1.00 92.56 301 THR A O 1
ATOM 2418 N N . LEU A 1 302 ? 3.276 11.276 -11.162 1.00 92.62 302 LEU A N 1
ATOM 2419 C CA . LEU A 1 302 ? 3.124 9.884 -11.598 1.00 92.62 302 LEU A CA 1
ATOM 2420 C C . LEU A 1 302 ? 1.661 9.466 -11.815 1.00 92.62 302 LEU A C 1
ATOM 2422 O O . LEU A 1 302 ? 1.393 8.635 -12.678 1.00 92.62 302 LEU A O 1
ATOM 2426 N N . LEU A 1 303 ? 0.700 10.042 -11.076 1.00 85.06 303 LEU A N 1
ATOM 2427 C CA . LEU A 1 303 ? -0.727 9.712 -11.231 1.00 85.06 303 LEU A CA 1
ATOM 2428 C C . LEU A 1 303 ? -1.473 10.622 -12.215 1.00 85.06 303 LEU A C 1
ATOM 2430 O O . LEU A 1 303 ? -2.540 10.242 -12.688 1.00 85.06 303 LEU A O 1
ATOM 2434 N N . ALA A 1 304 ? -0.945 11.801 -12.568 1.00 70.50 304 ALA A N 1
ATOM 2435 C CA . ALA A 1 304 ? -1.572 12.642 -13.599 1.00 70.50 304 ALA A CA 1
ATOM 2436 C C . ALA A 1 304 ? -1.685 11.918 -14.953 1.00 70.50 304 ALA A C 1
ATOM 2438 O O . ALA A 1 304 ? -2.620 12.172 -15.707 1.00 70.50 304 ALA A O 1
ATOM 2439 N N . ASN A 1 305 ? -0.789 10.958 -15.197 1.00 54.72 305 ASN A N 1
ATOM 2440 C CA . ASN A 1 305 ? -0.749 10.135 -16.401 1.00 54.72 305 ASN A CA 1
ATOM 2441 C C . ASN A 1 305 ? -1.346 8.729 -16.188 1.00 54.72 305 ASN A C 1
ATOM 2443 O O . ASN A 1 305 ? -1.292 7.901 -17.087 1.00 54.72 305 ASN A O 1
ATOM 2447 N N . SER A 1 306 ? -1.914 8.423 -15.011 1.00 53.25 306 SER A N 1
ATOM 2448 C CA . SER A 1 306 ? -2.290 7.048 -14.643 1.00 53.25 306 SER A CA 1
ATOM 2449 C C . SER A 1 306 ? -3.688 6.601 -15.047 1.00 53.25 306 SER A C 1
ATOM 2451 O O . SER A 1 306 ? -4.089 5.509 -14.651 1.00 53.25 306 SER A O 1
ATOM 2453 N N . LYS A 1 307 ? -4.434 7.389 -15.835 1.00 45.94 307 LYS A N 1
ATOM 2454 C CA . LYS A 1 307 ? -5.669 6.882 -16.461 1.00 45.94 307 LYS A CA 1
ATOM 2455 C C . LYS A 1 307 ? -5.392 5.722 -17.432 1.00 45.94 307 LYS A C 1
ATOM 2457 O O . LYS A 1 307 ? -6.301 4.950 -17.686 1.00 45.94 307 LYS A O 1
ATOM 2462 N N . GLU A 1 308 ? -4.151 5.571 -17.901 1.00 41.16 308 GLU A N 1
ATOM 2463 C CA . GLU A 1 308 ? -3.695 4.457 -18.749 1.00 41.16 308 GLU A CA 1
ATOM 2464 C C . GLU A 1 308 ? -3.091 3.273 -17.971 1.00 41.16 308 GLU A C 1
ATOM 2466 O O . GLU A 1 308 ? -2.725 2.273 -18.581 1.00 41.16 308 GLU A O 1
ATOM 2471 N N . TYR A 1 309 ? -2.945 3.363 -16.641 1.00 45.66 309 TYR A N 1
ATOM 2472 C CA . TYR A 1 309 ? -2.178 2.382 -15.852 1.00 45.66 309 TYR A CA 1
ATOM 2473 C C . TYR A 1 309 ? -3.020 1.602 -14.836 1.00 45.66 309 TYR A C 1
ATOM 2475 O O . TYR A 1 309 ? -2.472 1.068 -13.870 1.00 45.66 309 TYR A O 1
ATOM 2483 N N . THR A 1 310 ? -4.338 1.496 -15.043 1.00 39.09 310 THR A N 1
ATOM 2484 C CA . THR A 1 310 ? -5.050 0.316 -14.532 1.00 39.09 310 THR A CA 1
ATOM 2485 C C . THR A 1 310 ? -4.386 -0.901 -15.162 1.00 39.09 310 THR A C 1
ATOM 2487 O O . THR A 1 310 ? -4.145 -0.910 -16.369 1.00 39.09 310 THR A O 1
ATOM 2490 N N . ALA A 1 311 ? -3.986 -1.857 -14.322 1.00 46.44 311 ALA A N 1
ATOM 2491 C CA . ALA A 1 311 ? -3.313 -3.079 -14.737 1.00 46.44 311 ALA A CA 1
ATOM 2492 C C . ALA A 1 311 ? -4.015 -3.685 -15.960 1.00 46.44 311 ALA A C 1
ATOM 2494 O O . ALA A 1 311 ? -5.236 -3.578 -16.078 1.00 46.44 311 ALA A O 1
ATOM 2495 N N . LYS A 1 312 ? -3.238 -4.284 -16.874 1.00 46.09 312 LYS A N 1
ATOM 2496 C CA . LYS A 1 312 ? -3.811 -5.038 -17.993 1.00 46.09 312 LYS A CA 1
ATOM 2497 C C . LYS A 1 312 ? -4.913 -5.945 -17.429 1.00 46.09 312 LYS A C 1
ATOM 2499 O O . LYS A 1 312 ? -4.622 -6.646 -16.456 1.00 46.09 312 LYS A O 1
ATOM 2504 N N . PRO A 1 313 ? -6.134 -5.900 -17.980 1.00 55.19 313 PRO A N 1
ATOM 2505 C CA . PRO A 1 313 ? -7.214 -6.752 -17.513 1.00 55.19 313 PRO A CA 1
ATOM 2506 C C . PRO A 1 313 ? -6.747 -8.206 -17.540 1.00 55.19 313 PRO A C 1
ATOM 2508 O O . PRO A 1 313 ? -5.951 -8.590 -18.405 1.00 55.19 313 PRO A O 1
ATOM 2511 N N . HIS A 1 314 ? -7.186 -9.000 -16.563 1.00 69.69 314 HIS A N 1
ATOM 2512 C CA . HIS A 1 314 ? -6.949 -10.436 -16.593 1.00 69.69 314 HIS A CA 1
ATOM 2513 C C . HIS A 1 314 ? -7.616 -10.976 -17.861 1.00 69.69 314 HIS A C 1
ATOM 2515 O O . HIS A 1 314 ? -8.838 -10.976 -17.966 1.00 69.69 314 HIS A O 1
ATOM 2521 N N . LEU A 1 315 ? -6.812 -11.329 -18.862 1.00 84.06 315 LEU A N 1
ATOM 2522 C CA . LEU A 1 315 ? -7.324 -11.851 -20.122 1.00 84.06 315 LEU A CA 1
ATOM 2523 C C . LEU A 1 315 ? -7.702 -13.316 -19.918 1.00 84.06 315 LEU A C 1
ATOM 2525 O O . LEU A 1 315 ? -6.924 -14.076 -19.333 1.00 84.06 315 LEU A O 1
ATOM 2529 N N . MET A 1 316 ? -8.856 -13.712 -20.441 1.00 92.69 316 MET A N 1
ATOM 2530 C CA . MET A 1 316 ? -9.319 -15.095 -20.413 1.00 92.69 316 MET A CA 1
ATOM 2531 C C . MET A 1 316 ? -9.858 -15.519 -21.777 1.00 92.69 316 MET A C 1
ATOM 2533 O O . MET A 1 316 ? -10.639 -14.804 -22.408 1.00 92.69 316 MET A O 1
ATOM 2537 N N . LEU A 1 317 ? -9.495 -16.730 -22.198 1.00 96.50 317 LEU A N 1
ATOM 2538 C CA . LEU A 1 317 ? -10.028 -17.383 -23.382 1.00 96.50 317 LEU A CA 1
ATOM 2539 C C . LEU A 1 317 ? -10.997 -18.501 -22.989 1.00 96.50 317 LEU A C 1
ATOM 2541 O O . LEU A 1 317 ? -10.573 -19.588 -22.597 1.00 96.50 317 LEU A O 1
ATOM 2545 N N . ILE A 1 318 ? -12.296 -18.286 -23.185 1.00 97.31 318 ILE A N 1
ATOM 2546 C CA . ILE A 1 318 ? -13.289 -19.357 -23.042 1.00 97.31 318 ILE A CA 1
ATOM 2547 C C . ILE A 1 318 ? -13.319 -20.166 -24.339 1.00 97.31 318 ILE A C 1
ATOM 2549 O O . ILE A 1 318 ? -13.748 -19.671 -25.383 1.00 97.31 318 ILE A O 1
ATOM 2553 N N . ASN A 1 319 ? -12.872 -21.418 -24.290 1.00 97.56 319 ASN A N 1
ATOM 2554 C CA . ASN A 1 319 ? -13.007 -22.358 -25.394 1.00 97.56 319 ASN A CA 1
ATOM 2555 C C . ASN A 1 319 ? -14.400 -22.993 -25.376 1.00 97.56 319 ASN A C 1
ATOM 2557 O O . ASN A 1 319 ? -14.618 -23.985 -24.687 1.00 97.56 319 ASN A O 1
ATOM 2561 N N . LEU A 1 320 ? -15.322 -22.436 -26.163 1.00 97.62 320 LEU A N 1
ATOM 2562 C CA . LEU A 1 320 ? -16.669 -22.954 -26.382 1.00 97.62 320 LEU A CA 1
ATOM 2563 C C . LEU A 1 320 ? -16.729 -23.707 -27.716 1.00 97.62 320 LEU A C 1
ATOM 2565 O O . LEU A 1 320 ? -17.274 -23.233 -28.716 1.00 97.62 320 LEU A O 1
ATOM 2569 N N . THR A 1 321 ? -16.116 -24.890 -27.741 1.00 94.94 321 THR A N 1
ATOM 2570 C CA . THR A 1 321 ? -16.093 -25.768 -28.918 1.00 94.94 321 THR A CA 1
ATOM 2571 C C . THR A 1 321 ? -16.247 -27.233 -28.530 1.00 94.94 321 THR A C 1
ATOM 2573 O O . THR A 1 321 ? -16.113 -27.612 -27.369 1.00 94.94 321 THR A O 1
ATOM 2576 N N . ASN A 1 322 ? -16.494 -28.088 -29.523 1.00 91.25 322 ASN A N 1
ATOM 2577 C CA . ASN A 1 322 ? -16.485 -29.544 -29.341 1.00 91.25 322 ASN A CA 1
ATOM 2578 C C . ASN A 1 322 ? -15.069 -30.128 -29.144 1.00 91.25 322 ASN A C 1
ATOM 2580 O O . ASN A 1 322 ? -14.926 -31.341 -29.005 1.00 91.25 322 ASN A O 1
ATOM 2584 N N . HIS A 1 323 ? -14.019 -29.299 -29.178 1.00 90.06 323 HIS A N 1
ATOM 2585 C CA . HIS A 1 323 ? -12.632 -29.741 -29.104 1.00 90.06 323 HIS A CA 1
ATOM 2586 C C . HIS A 1 323 ? -11.924 -29.112 -27.893 1.00 90.06 323 HIS A C 1
ATOM 2588 O O . HIS A 1 323 ? -11.438 -27.978 -27.994 1.00 90.06 323 HIS A O 1
ATOM 2594 N N . PRO A 1 324 ? -11.827 -29.829 -26.757 1.00 93.44 324 PRO A N 1
ATOM 2595 C CA . PRO A 1 324 ? -11.234 -29.290 -25.538 1.00 93.44 324 PRO A CA 1
ATOM 2596 C C . PRO A 1 324 ? -9.759 -28.922 -25.732 1.00 93.44 324 PRO A C 1
ATOM 2598 O O . PRO A 1 324 ? -9.054 -29.510 -26.563 1.00 93.44 324 PRO A O 1
ATOM 2601 N N . SER A 1 325 ? -9.294 -27.957 -24.942 1.00 92.88 325 SER A N 1
ATOM 2602 C CA . SER A 1 325 ? -7.940 -27.403 -25.013 1.00 92.88 325 SER A CA 1
ATOM 2603 C C .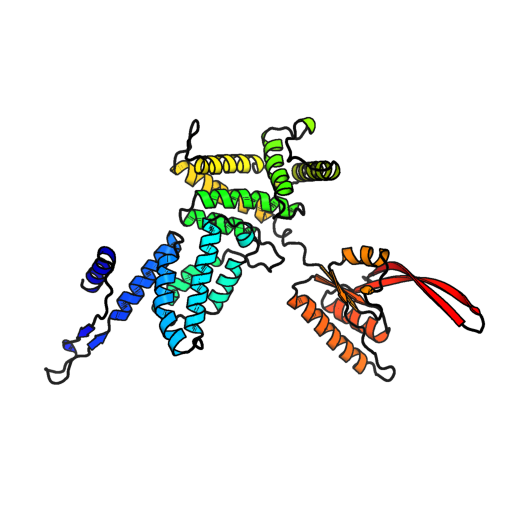 SER A 1 325 ? -6.848 -28.430 -24.699 1.00 92.88 325 SER A C 1
ATOM 2605 O O . SER A 1 325 ? -5.749 -28.364 -25.245 1.00 92.88 325 SER A O 1
ATOM 2607 N N . SER A 1 326 ? -7.171 -29.453 -23.902 1.00 93.06 326 SER A N 1
ATOM 2608 C CA . SER A 1 326 ? -6.277 -30.573 -23.569 1.00 93.06 326 SER A CA 1
ATOM 2609 C C . SER A 1 326 ? -5.852 -31.420 -24.773 1.00 93.06 326 SER A C 1
ATOM 2611 O O . SER A 1 326 ? -4.849 -32.131 -24.701 1.00 93.06 326 SER A O 1
ATOM 2613 N N . LEU A 1 327 ? -6.600 -31.346 -25.877 1.00 90.69 327 LEU A N 1
ATOM 2614 C CA . LEU A 1 327 ? -6.310 -32.050 -27.124 1.00 90.69 327 LEU A CA 1
ATOM 2615 C C . LEU A 1 327 ? -5.615 -31.153 -28.160 1.00 90.69 327 LEU A C 1
ATOM 2617 O O . LEU A 1 327 ? -5.319 -31.617 -29.261 1.00 90.69 327 LEU A O 1
ATOM 2621 N N . TRP A 1 328 ? -5.397 -29.870 -27.859 1.00 92.62 328 TRP A N 1
ATOM 2622 C CA . TRP A 1 328 ? -4.790 -28.930 -28.800 1.00 92.62 328 TRP A CA 1
ATOM 2623 C C . TRP A 1 328 ? -3.313 -29.235 -29.031 1.00 92.62 328 TRP A C 1
ATOM 2625 O O . TRP A 1 328 ? -2.574 -29.631 -28.127 1.00 92.62 328 TRP A O 1
ATOM 2635 N N . ASP A 1 329 ? -2.866 -29.002 -30.263 1.00 88.31 329 ASP A N 1
ATOM 2636 C CA . ASP A 1 329 ? -1.446 -29.040 -30.569 1.00 88.31 329 ASP A CA 1
ATOM 2637 C C . ASP A 1 329 ? -0.708 -27.836 -29.947 1.00 88.31 329 ASP A C 1
ATOM 2639 O O . ASP A 1 329 ? -1.294 -26.851 -29.482 1.00 88.31 329 ASP A O 1
ATOM 2643 N N . LYS A 1 330 ? 0.627 -27.906 -29.936 1.00 87.50 330 LYS A N 1
ATOM 2644 C CA . LYS A 1 330 ? 1.464 -26.840 -29.366 1.00 87.50 330 LYS A CA 1
ATOM 2645 C C . LYS A 1 330 ? 1.280 -25.495 -30.074 1.00 87.50 330 LYS A C 1
ATOM 2647 O O . LYS A 1 330 ? 1.408 -24.462 -29.422 1.00 87.50 330 LYS A O 1
ATOM 2652 N N . ALA A 1 331 ? 1.014 -25.496 -31.381 1.00 87.12 331 ALA A N 1
ATOM 2653 C CA . ALA A 1 331 ? 0.878 -24.267 -32.158 1.00 87.12 331 ALA A CA 1
ATOM 2654 C C . ALA A 1 331 ? -0.422 -23.535 -31.803 1.00 87.12 331 ALA A C 1
ATOM 2656 O O . ALA A 1 331 ? -0.428 -22.313 -31.658 1.00 87.12 331 ALA A O 1
ATOM 2657 N N . GLN A 1 332 ? -1.503 -24.282 -31.593 1.00 92.06 332 GLN A N 1
ATOM 2658 C CA . GLN A 1 332 ? -2.786 -23.761 -31.154 1.00 92.06 332 GLN A CA 1
ATOM 2659 C C . GLN A 1 332 ? -2.727 -23.240 -29.716 1.00 92.06 332 GLN A C 1
ATOM 2661 O O . GLN A 1 332 ? -3.184 -22.125 -29.471 1.00 92.06 332 GLN A O 1
ATOM 2666 N N . LEU A 1 333 ? -2.093 -23.971 -28.790 1.00 89.25 333 LEU A N 1
ATOM 2667 C CA . LEU A 1 333 ? -1.864 -23.496 -27.416 1.00 89.25 333 LEU A CA 1
ATOM 2668 C C . LEU A 1 333 ? -1.037 -22.202 -27.389 1.00 89.25 333 LEU A C 1
ATOM 2670 O O . LEU A 1 333 ? -1.386 -21.248 -26.697 1.00 89.25 333 LEU A O 1
ATOM 2674 N N . GLN A 1 334 ? 0.030 -22.133 -28.189 1.00 85.25 334 GLN A N 1
ATOM 2675 C CA . GLN A 1 334 ? 0.856 -20.930 -28.295 1.00 85.25 334 GLN A CA 1
ATOM 2676 C C . GLN A 1 334 ? 0.075 -19.746 -28.883 1.00 85.25 334 GLN A C 1
ATOM 2678 O O . GLN A 1 334 ? 0.218 -18.619 -28.412 1.00 85.25 334 GLN A O 1
ATOM 2683 N N . ALA A 1 335 ? -0.767 -19.986 -29.890 1.00 86.00 335 ALA A N 1
ATOM 2684 C CA . ALA A 1 335 ? -1.623 -18.953 -30.459 1.00 86.00 335 ALA A CA 1
ATOM 2685 C C . ALA A 1 335 ? -2.741 -18.514 -29.499 1.00 86.00 335 ALA A C 1
ATOM 2687 O O . ALA A 1 335 ? -3.179 -17.370 -29.581 1.00 86.00 335 ALA A O 1
ATOM 2688 N N . ALA A 1 336 ? -3.204 -19.393 -28.607 1.00 90.62 336 ALA A N 1
ATOM 2689 C CA . ALA A 1 336 ? -4.239 -19.094 -27.622 1.00 90.62 336 ALA A CA 1
ATOM 2690 C C . ALA A 1 336 ? -3.722 -18.197 -26.488 1.00 90.62 336 ALA A C 1
ATOM 2692 O O . ALA A 1 336 ? -4.464 -17.347 -26.009 1.00 90.62 336 ALA A O 1
ATOM 2693 N N . ALA A 1 337 ? -2.438 -18.312 -26.131 1.00 85.19 337 ALA A N 1
ATOM 2694 C CA . ALA A 1 337 ? -1.816 -17.558 -25.038 1.00 85.19 337 ALA A CA 1
ATOM 2695 C C . ALA A 1 337 ? -1.938 -16.025 -25.165 1.00 85.19 337 ALA A C 1
ATOM 2697 O O . ALA A 1 337 ? -1.895 -15.321 -24.160 1.00 85.19 337 ALA A O 1
ATOM 2698 N N . GLN A 1 338 ? -2.122 -15.488 -26.379 1.00 87.25 338 GLN A N 1
ATOM 2699 C CA . GLN A 1 338 ? -2.357 -14.050 -26.583 1.00 87.25 338 GLN A CA 1
ATOM 2700 C C . GLN A 1 338 ? -3.718 -13.566 -26.042 1.00 87.25 338 GLN A C 1
ATOM 2702 O O . GLN A 1 338 ? -3.901 -12.366 -25.866 1.00 87.25 338 GLN A O 1
ATOM 2707 N N . TYR A 1 339 ? -4.656 -14.489 -25.808 1.00 88.62 339 TYR A N 1
ATOM 2708 C CA . TYR A 1 339 ? -6.003 -14.227 -25.294 1.00 88.62 339 TYR A CA 1
ATOM 2709 C C . TYR A 1 339 ? -6.143 -14.558 -23.800 1.00 88.62 339 TYR A C 1
ATOM 2711 O O . TYR A 1 339 ? -7.234 -14.425 -23.258 1.00 88.62 339 TYR A O 1
ATOM 2719 N N . GLY A 1 340 ? -5.054 -14.961 -23.136 1.00 88.56 340 GLY A N 1
ATOM 2720 C CA . GLY A 1 340 ? -5.027 -15.234 -21.700 1.00 88.56 340 GLY A CA 1
ATOM 2721 C C . GLY A 1 340 ? -5.182 -16.705 -21.314 1.00 88.56 340 GLY A C 1
ATOM 2722 O O . GLY A 1 340 ? -4.890 -17.599 -22.112 1.00 88.56 340 GLY A O 1
ATOM 2723 N N . GLU A 1 341 ? -5.579 -16.954 -20.063 1.00 88.31 341 GLU A N 1
ATOM 2724 C CA . GLU A 1 341 ? -5.789 -18.312 -19.546 1.00 88.31 341 GLU A CA 1
ATOM 2725 C C . GLU A 1 341 ? -6.958 -18.985 -20.275 1.00 88.31 341 GLU A C 1
ATOM 2727 O O . GLU A 1 341 ? -8.004 -18.371 -20.482 1.00 88.31 341 GLU A O 1
ATOM 2732 N N . CYS A 1 342 ? -6.776 -20.237 -20.705 1.00 92.06 342 CYS A N 1
ATOM 2733 C CA . CYS A 1 342 ? -7.794 -20.953 -21.463 1.00 92.06 342 CYS A CA 1
ATOM 2734 C C . CYS A 1 342 ? -8.662 -21.815 -20.544 1.00 92.06 342 CYS A C 1
ATOM 2736 O O . CYS A 1 342 ? -8.153 -22.718 -19.881 1.00 92.06 342 CYS A O 1
ATOM 2738 N N . VAL A 1 343 ? -9.971 -21.567 -20.566 1.00 93.56 343 VAL A N 1
ATOM 2739 C CA . VAL A 1 343 ? -10.978 -22.326 -19.818 1.00 93.56 343 VAL A CA 1
ATOM 2740 C C . VAL A 1 343 ? -11.897 -23.040 -20.804 1.00 93.56 343 VAL A C 1
ATOM 2742 O O . VAL A 1 343 ? -12.481 -22.417 -21.690 1.00 93.56 343 VAL A O 1
ATOM 2745 N N . ASP A 1 344 ? -12.034 -24.357 -20.663 1.00 95.38 344 ASP A N 1
ATOM 2746 C CA . ASP A 1 344 ? -12.919 -25.158 -21.509 1.00 95.38 344 ASP A CA 1
ATOM 2747 C C . ASP A 1 344 ? -14.379 -25.051 -21.044 1.00 95.38 344 ASP A C 1
ATOM 2749 O O . ASP A 1 344 ? -14.713 -25.389 -19.908 1.00 95.38 344 ASP A O 1
ATOM 2753 N N . MET A 1 345 ? -15.264 -24.647 -21.957 1.00 95.06 345 MET A N 1
ATOM 275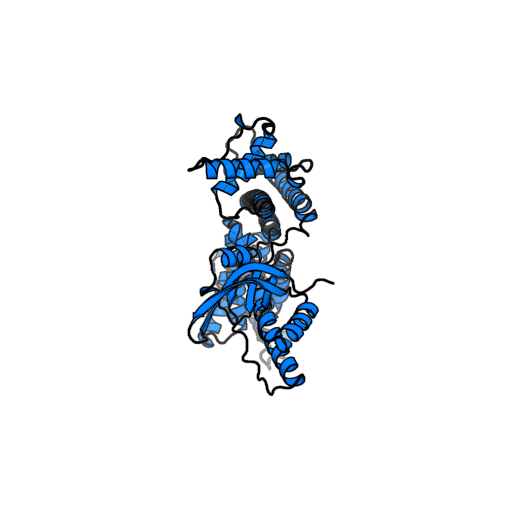4 C CA . MET A 1 345 ? -16.714 -24.695 -21.788 1.00 95.06 345 MET A CA 1
ATOM 2755 C C . MET A 1 345 ? -17.304 -25.654 -22.834 1.00 95.06 345 MET A C 1
ATOM 2757 O O . MET A 1 345 ? -17.163 -25.409 -24.032 1.00 95.06 345 MET A O 1
ATOM 2761 N N . PRO A 1 346 ? -17.980 -26.744 -22.434 1.00 92.62 346 PRO A N 1
ATOM 2762 C CA . PRO A 1 346 ? -18.554 -27.684 -23.391 1.00 92.62 346 PRO A CA 1
ATOM 2763 C C . PRO A 1 346 ? -19.559 -27.016 -24.338 1.00 92.62 346 PRO A C 1
ATOM 2765 O O . PRO A 1 346 ? -20.498 -26.344 -23.896 1.00 92.62 346 PRO A O 1
ATOM 2768 N N . PHE A 1 347 ? -19.384 -27.242 -25.642 1.00 95.69 347 PHE A N 1
ATOM 2769 C CA . PHE A 1 347 ? -20.363 -26.831 -26.647 1.00 95.69 347 PHE A CA 1
ATOM 2770 C C . PHE A 1 347 ? -21.680 -27.602 -26.443 1.00 95.69 347 PHE A C 1
ATOM 2772 O O . PHE A 1 347 ? -21.636 -28.812 -26.193 1.00 95.69 347 PHE A O 1
ATOM 2779 N N . PRO A 1 348 ? -22.848 -26.939 -26.507 1.00 95.19 348 PRO A N 1
ATOM 2780 C CA . PRO A 1 348 ? -24.116 -27.600 -26.229 1.00 95.19 348 PRO A CA 1
ATOM 2781 C C . PRO A 1 348 ? -24.490 -28.611 -27.315 1.00 95.19 348 PRO A C 1
ATOM 2783 O O . PRO A 1 348 ? -24.188 -28.436 -28.496 1.00 95.19 348 PRO A O 1
ATOM 2786 N N . ALA A 1 349 ? -25.231 -29.645 -26.920 1.00 93.44 349 ALA A N 1
ATOM 2787 C CA . ALA A 1 349 ? -25.952 -30.486 -27.866 1.00 93.44 349 ALA A CA 1
ATOM 2788 C C . ALA A 1 349 ? -27.186 -29.716 -28.366 1.00 93.44 349 ALA A C 1
ATOM 2790 O O . ALA A 1 349 ? -28.202 -29.663 -27.678 1.00 93.44 349 ALA A O 1
ATOM 2791 N N . VAL A 1 350 ? -27.064 -29.082 -29.533 1.00 94.31 350 VAL A N 1
ATOM 2792 C CA . VAL A 1 350 ? -28.160 -28.346 -30.180 1.00 94.31 350 VAL A CA 1
ATOM 2793 C C . VAL A 1 350 ? -29.116 -29.351 -30.827 1.00 94.31 350 VAL A C 1
ATOM 2795 O O . VAL A 1 350 ? -28.690 -30.149 -31.664 1.00 94.31 350 VAL A O 1
ATOM 2798 N N . ASP A 1 351 ? -30.383 -29.331 -30.414 1.00 94.38 351 ASP A N 1
ATOM 2799 C CA . ASP A 1 351 ? -31.431 -30.205 -30.950 1.00 94.38 351 ASP A CA 1
ATOM 2800 C C . ASP A 1 351 ? -31.733 -29.861 -32.424 1.00 94.38 351 ASP A C 1
ATOM 2802 O O . ASP A 1 351 ? -32.101 -28.718 -32.703 1.00 94.38 351 ASP A O 1
ATOM 2806 N N . PRO A 1 352 ? -31.584 -30.804 -33.377 1.00 92.56 352 PRO A N 1
ATOM 2807 C CA . PRO A 1 352 ? -31.885 -30.553 -34.785 1.00 92.56 352 PRO A CA 1
ATOM 2808 C C . PRO A 1 352 ? -33.376 -30.326 -35.078 1.00 92.56 352 PRO A C 1
ATOM 2810 O O . PRO A 1 352 ? -33.682 -29.762 -36.126 1.00 92.56 352 PRO A O 1
ATOM 2813 N N . ASP A 1 353 ? -34.283 -30.759 -34.194 1.00 94.62 353 ASP A N 1
ATOM 2814 C CA . ASP A 1 353 ? -35.726 -30.504 -34.316 1.00 94.62 353 ASP A CA 1
ATOM 2815 C C . ASP A 1 353 ? -36.143 -29.182 -33.635 1.00 94.62 353 ASP A C 1
ATOM 2817 O O . ASP A 1 353 ? -37.311 -28.787 -33.696 1.00 94.62 353 ASP A O 1
ATOM 2821 N N . GLY A 1 354 ? -35.201 -28.495 -32.977 1.00 93.00 354 GLY A N 1
ATOM 2822 C CA . GLY A 1 354 ? -35.423 -27.216 -32.313 1.00 93.00 354 GLY A CA 1
ATOM 2823 C C . GLY A 1 354 ? -35.649 -26.067 -33.299 1.00 93.00 354 GLY A C 1
ATOM 2824 O O . GLY A 1 354 ? -34.967 -25.953 -34.316 1.00 93.00 354 GLY A O 1
ATOM 2825 N N . ASP A 1 355 ? -36.598 -25.192 -32.973 1.00 94.31 355 ASP A N 1
ATOM 2826 C CA . ASP A 1 355 ? -36.903 -23.986 -33.743 1.00 94.31 355 ASP A CA 1
ATOM 2827 C C . ASP A 1 355 ? -35.988 -22.800 -33.376 1.00 94.31 355 ASP A C 1
ATOM 2829 O O . ASP A 1 355 ? -35.114 -22.879 -32.506 1.00 94.31 355 ASP A O 1
ATOM 2833 N N . GLU A 1 356 ? -36.179 -21.665 -34.049 1.00 95.31 356 GLU A N 1
ATOM 2834 C CA . GLU A 1 356 ? -35.385 -20.458 -33.823 1.00 95.31 356 GLU A CA 1
ATOM 2835 C C . GLU A 1 356 ? -35.517 -19.923 -32.386 1.00 95.31 356 GLU A C 1
ATOM 2837 O O . GLU A 1 356 ? -34.539 -19.419 -31.832 1.00 95.31 356 GLU A O 1
ATOM 2842 N N . GLU A 1 357 ? -36.687 -20.067 -31.750 1.00 95.94 357 GLU A N 1
ATOM 2843 C CA . GLU A 1 357 ? -36.882 -19.668 -30.350 1.00 95.94 357 GLU A CA 1
ATOM 2844 C C . GLU A 1 357 ? -36.104 -20.561 -29.379 1.00 95.94 357 GLU A C 1
ATOM 2846 O O . GLU A 1 357 ? -35.601 -20.089 -28.358 1.00 95.94 357 GLU A O 1
ATOM 2851 N N . TYR A 1 358 ? -36.008 -21.862 -29.661 1.00 97.25 358 TYR A N 1
ATOM 2852 C CA . TYR A 1 358 ? -35.169 -22.770 -28.889 1.00 97.25 358 TYR A CA 1
ATOM 2853 C C . TYR A 1 358 ? -33.696 -22.358 -28.957 1.00 97.25 358 TYR A C 1
ATOM 2855 O O . TYR A 1 358 ? -33.055 -22.245 -27.908 1.00 97.25 358 TYR A O 1
ATOM 2863 N N . VAL A 1 359 ? -33.180 -22.090 -30.161 1.00 97.00 359 VAL A N 1
ATOM 2864 C CA . VAL A 1 359 ? -31.788 -21.651 -30.345 1.00 97.00 359 VAL A CA 1
ATOM 2865 C C . VAL A 1 359 ? -31.543 -20.331 -29.616 1.00 97.00 359 VAL A C 1
ATOM 2867 O O . VAL A 1 359 ? -30.537 -20.204 -28.920 1.00 97.00 359 VAL A O 1
ATOM 2870 N N . ASP A 1 360 ? -32.474 -19.380 -29.709 1.00 96.62 360 ASP A N 1
ATOM 2871 C CA . ASP A 1 360 ? -32.380 -18.089 -29.025 1.00 96.62 360 ASP A CA 1
ATOM 2872 C C . ASP A 1 360 ? -32.321 -18.242 -27.493 1.00 96.62 360 ASP A C 1
ATOM 2874 O O . ASP A 1 360 ? -31.409 -17.720 -26.847 1.00 96.62 360 ASP A O 1
ATOM 2878 N N . ARG A 1 361 ? -33.213 -19.047 -26.900 1.00 97.56 361 ARG A N 1
ATOM 2879 C CA . ARG A 1 361 ? -33.187 -19.330 -25.452 1.00 97.56 361 ARG A CA 1
ATOM 2880 C C . ARG A 1 361 ? -31.891 -20.015 -25.015 1.00 97.56 361 ARG A C 1
ATOM 2882 O O . ARG A 1 361 ? -31.350 -19.698 -23.957 1.00 97.56 361 ARG A O 1
ATOM 2889 N N . LEU A 1 362 ? -31.384 -20.949 -25.819 1.00 97.69 362 LEU A N 1
ATOM 2890 C CA . LEU A 1 362 ? -30.149 -21.667 -25.513 1.00 97.69 362 LEU A CA 1
ATOM 2891 C C . LEU A 1 362 ? -28.928 -20.734 -25.552 1.00 97.69 362 LEU A C 1
ATOM 2893 O O . LEU A 1 362 ? -28.039 -20.843 -24.705 1.00 97.69 362 LEU A O 1
ATOM 2897 N N . THR A 1 363 ? -28.871 -19.792 -26.497 1.00 97.69 363 THR A N 1
ATOM 2898 C CA . THR A 1 363 ? -27.782 -18.806 -26.543 1.00 97.69 363 THR A CA 1
ATOM 2899 C C . THR A 1 363 ? -27.874 -17.775 -25.418 1.00 97.69 363 THR A C 1
ATOM 2901 O O . THR A 1 363 ? -26.826 -17.334 -24.949 1.00 97.69 363 THR A O 1
ATOM 2904 N N . ASP A 1 364 ? -29.070 -17.444 -24.913 1.00 97.75 364 ASP A N 1
ATOM 2905 C CA . ASP A 1 364 ? -29.221 -16.616 -23.702 1.00 97.75 364 ASP A CA 1
ATOM 2906 C C . ASP A 1 364 ? -28.635 -17.295 -22.462 1.00 97.75 364 ASP A C 1
ATOM 2908 O O . ASP A 1 364 ? -27.915 -16.663 -21.687 1.00 97.75 364 ASP A O 1
ATOM 2912 N N . GLU A 1 365 ? -28.892 -18.593 -22.291 1.00 97.69 365 GLU A N 1
ATOM 2913 C CA . GLU A 1 365 ? -28.325 -19.372 -21.187 1.00 97.69 365 GLU A CA 1
ATOM 2914 C C . GLU A 1 365 ? -26.787 -19.358 -21.232 1.00 97.69 365 GLU A C 1
ATOM 2916 O O . GLU A 1 365 ? -26.117 -19.166 -20.214 1.00 97.69 365 GLU A O 1
ATOM 2921 N N . TYR A 1 366 ? -26.205 -19.527 -22.421 1.00 97.81 366 TYR A N 1
ATOM 2922 C CA . TYR A 1 366 ? -24.752 -19.507 -22.591 1.00 97.81 366 TYR A CA 1
ATOM 2923 C C . TYR A 1 366 ? -24.149 -18.110 -22.438 1.00 97.81 366 TYR A C 1
ATOM 2925 O O . TYR A 1 366 ? -23.075 -17.982 -21.850 1.00 97.81 366 TYR A O 1
ATOM 2933 N N . LEU A 1 367 ? -24.842 -17.060 -22.887 1.00 97.38 367 LEU A N 1
ATOM 2934 C CA . LEU A 1 367 ? -24.450 -15.680 -22.610 1.00 97.38 367 LEU A CA 1
ATOM 2935 C C . LEU A 1 367 ? -24.374 -15.432 -21.100 1.00 97.38 367 LEU A C 1
ATOM 2937 O O . LEU A 1 367 ? -23.380 -14.886 -20.625 1.00 97.38 367 LEU A O 1
ATOM 2941 N N . GLN A 1 368 ? -25.386 -15.864 -20.341 1.00 96.12 368 GLN A N 1
ATOM 2942 C CA . GLN A 1 368 ? -25.401 -15.714 -18.884 1.00 96.12 368 GLN A CA 1
ATOM 2943 C C . GLN A 1 368 ? -24.218 -16.429 -18.227 1.00 96.12 368 GLN A C 1
ATOM 2945 O O . GLN A 1 368 ? -23.503 -15.806 -17.447 1.00 96.12 368 GLN A O 1
ATOM 2950 N N . LYS A 1 369 ? -23.934 -17.682 -18.606 1.00 95.94 369 LYS A N 1
ATOM 2951 C CA . LYS A 1 369 ? -22.767 -18.426 -18.096 1.00 95.94 369 LYS A CA 1
ATOM 2952 C C . LYS A 1 369 ? -21.446 -17.713 -18.387 1.00 95.94 369 LYS A C 1
ATOM 2954 O O . LYS A 1 369 ? -20.583 -17.633 -17.518 1.00 95.94 369 LYS A O 1
ATOM 2959 N N . ILE A 1 370 ? -21.282 -17.181 -19.599 1.00 95.94 370 ILE A N 1
ATOM 2960 C CA . ILE A 1 370 ? -20.076 -16.437 -19.993 1.00 95.94 370 ILE A CA 1
ATOM 2961 C C . ILE A 1 370 ? -19.941 -15.151 -19.167 1.00 95.94 370 ILE A C 1
ATOM 2963 O O . ILE A 1 370 ? -18.859 -14.856 -18.665 1.00 95.94 370 ILE A O 1
ATOM 2967 N N . MET A 1 371 ? -21.037 -14.414 -18.979 1.00 91.44 371 MET A N 1
ATOM 2968 C CA . MET A 1 371 ? -21.063 -13.200 -18.159 1.00 91.44 371 MET A CA 1
ATOM 2969 C C . MET A 1 371 ? -20.787 -13.491 -16.680 1.00 91.44 371 MET A C 1
ATOM 2971 O O . MET A 1 371 ? -20.106 -12.711 -16.019 1.00 91.44 371 MET A O 1
ATOM 2975 N N . GLU A 1 372 ? -21.287 -14.604 -16.143 1.00 90.44 372 GLU A N 1
ATOM 2976 C CA . GLU A 1 372 ? -20.989 -15.043 -14.777 1.00 90.44 372 GLU A CA 1
ATOM 2977 C C . GLU A 1 372 ? -19.498 -15.339 -14.595 1.00 90.44 372 GLU A C 1
ATOM 2979 O O . GLU A 1 372 ? -18.910 -14.868 -13.623 1.00 90.44 372 GLU A O 1
ATOM 2984 N N . ILE A 1 373 ? -18.869 -16.043 -15.542 1.00 86.31 373 ILE A N 1
ATOM 2985 C CA . ILE A 1 373 ? -17.417 -16.289 -15.528 1.00 86.31 373 ILE A CA 1
ATOM 2986 C C . ILE A 1 373 ? -16.654 -14.959 -15.584 1.00 86.31 373 ILE A C 1
ATOM 2988 O O . ILE A 1 373 ? -15.813 -14.697 -14.725 1.00 86.31 373 ILE A O 1
ATOM 2992 N N . ALA A 1 374 ? -17.004 -14.080 -16.530 1.00 82.56 374 ALA A N 1
ATOM 2993 C CA . ALA A 1 374 ? -16.362 -12.775 -16.687 1.00 82.56 374 ALA A CA 1
ATOM 2994 C C . ALA A 1 374 ? -16.441 -11.922 -15.406 1.00 82.56 374 ALA A C 1
ATOM 2996 O O . ALA A 1 374 ? -15.452 -11.315 -14.994 1.00 82.56 374 ALA A O 1
ATOM 2997 N N . ASN A 1 375 ? -17.607 -11.900 -14.750 1.00 79.31 375 ASN A N 1
ATOM 2998 C CA . ASN A 1 375 ? -17.846 -11.109 -13.544 1.00 79.31 375 ASN A CA 1
ATOM 2999 C C . ASN A 1 375 ? -17.183 -11.701 -12.294 1.00 79.31 375 ASN A C 1
ATOM 3001 O O . ASN A 1 375 ? -16.624 -10.951 -11.492 1.00 79.31 375 ASN A O 1
ATOM 3005 N N . ASN A 1 376 ? -17.245 -13.023 -12.114 1.00 71.88 376 ASN A N 1
ATOM 3006 C CA . ASN A 1 376 ? -16.669 -13.693 -10.946 1.00 71.88 376 ASN A CA 1
ATOM 3007 C C . ASN A 1 376 ? -15.143 -13.572 -10.925 1.00 71.88 376 ASN A C 1
ATOM 3009 O O . ASN A 1 376 ? -14.557 -13.372 -9.861 1.00 71.88 376 ASN A O 1
ATOM 3013 N N . GLU A 1 377 ? -14.514 -13.646 -12.096 1.00 67.62 377 GLU A N 1
ATOM 3014 C CA . GLU A 1 377 ? -13.057 -13.608 -12.237 1.00 67.62 377 GLU A CA 1
ATOM 3015 C C . GLU A 1 377 ? -12.527 -12.215 -12.614 1.00 67.62 377 GLU A C 1
ATOM 3017 O O . GLU A 1 377 ? -11.322 -12.034 -12.776 1.00 67.62 377 GLU A O 1
ATOM 3022 N N . GLN A 1 378 ? -13.415 -11.218 -12.744 1.00 67.81 378 GLN A N 1
ATOM 3023 C CA . GLN A 1 378 ? -13.103 -9.845 -13.176 1.00 67.81 378 GLN A CA 1
ATOM 3024 C C . GLN A 1 378 ? -12.165 -9.812 -14.392 1.00 67.81 378 GLN A C 1
ATOM 3026 O O . GLN A 1 378 ? -11.149 -9.115 -14.418 1.00 67.81 378 GLN A O 1
ATOM 3031 N N . SER A 1 379 ? -12.500 -10.632 -15.386 1.00 74.69 379 SER A N 1
ATOM 3032 C CA . SER A 1 379 ? -11.652 -10.933 -16.535 1.00 74.69 379 SER A CA 1
ATOM 3033 C C . SER A 1 379 ? -12.191 -10.293 -17.812 1.00 74.69 379 SER A C 1
ATOM 3035 O O . SER A 1 379 ? -13.400 -10.275 -18.042 1.00 74.69 379 SER A O 1
ATOM 3037 N N . GLU A 1 380 ? -11.302 -9.809 -18.680 1.00 85.25 380 GLU A N 1
ATOM 3038 C CA . GLU A 1 380 ? -11.665 -9.477 -20.059 1.00 85.25 380 GLU A CA 1
ATOM 3039 C C . GLU A 1 380 ? -11.690 -10.772 -20.875 1.00 85.25 380 GLU A C 1
ATOM 3041 O O . GLU A 1 380 ? -10.661 -11.410 -21.117 1.00 85.25 380 GLU A O 1
ATOM 3046 N N . VAL A 1 381 ? -12.896 -11.181 -21.263 1.00 93.00 381 VAL A N 1
ATOM 3047 C CA . VAL A 1 381 ? -13.144 -12.471 -21.903 1.00 93.00 381 VAL A CA 1
ATOM 3048 C C . VAL A 1 381 ? -13.096 -12.350 -23.423 1.00 93.00 381 VAL A C 1
ATOM 3050 O O . VAL A 1 381 ? -13.745 -11.502 -24.033 1.00 93.00 381 VAL A O 1
ATOM 3053 N N . THR A 1 382 ? -12.378 -13.277 -24.051 1.00 95.62 382 THR A N 1
ATOM 3054 C CA . THR A 1 382 ? -12.537 -13.629 -25.463 1.00 95.62 382 THR A CA 1
ATOM 3055 C C . THR A 1 382 ? -13.123 -15.035 -25.557 1.00 95.62 382 THR A C 1
ATOM 3057 O O . THR A 1 382 ? -12.676 -15.945 -24.864 1.00 95.62 382 THR A O 1
ATOM 3060 N N . VAL A 1 383 ? -14.104 -15.249 -26.432 1.00 97.38 383 VAL A N 1
ATOM 3061 C CA . VAL A 1 383 ? -14.721 -16.568 -26.637 1.00 97.38 383 VAL A CA 1
ATOM 3062 C C . VAL A 1 383 ? -14.206 -17.182 -27.936 1.00 97.38 383 VAL A C 1
ATOM 3064 O O . VAL A 1 383 ? -14.404 -16.631 -29.020 1.00 97.38 383 VAL A O 1
ATOM 3067 N N . HIS A 1 384 ? -13.554 -18.339 -27.848 1.00 97.62 384 HIS A N 1
ATOM 3068 C CA . HIS A 1 384 ? -13.314 -19.197 -29.003 1.00 97.62 384 HIS A CA 1
ATOM 3069 C C . HIS A 1 384 ? -14.564 -20.040 -29.255 1.00 97.62 384 HIS A C 1
ATOM 3071 O O . HIS A 1 384 ? -14.837 -20.976 -28.510 1.00 97.62 384 HIS A O 1
ATOM 3077 N N . LEU A 1 385 ? -15.328 -19.691 -30.288 1.00 97.31 385 LEU A N 1
ATOM 3078 C CA . LEU A 1 385 ? -16.643 -20.264 -30.556 1.00 97.31 385 LEU A CA 1
ATOM 3079 C C . LEU A 1 385 ? -16.643 -20.970 -31.909 1.00 97.31 385 LEU A C 1
ATOM 3081 O O . LEU A 1 385 ? -16.356 -20.348 -32.924 1.00 97.31 385 LEU A O 1
ATOM 3085 N N . MET A 1 386 ? -16.947 -22.268 -31.928 1.00 94.06 386 MET A N 1
ATOM 3086 C CA . MET A 1 386 ? -17.091 -23.076 -33.144 1.00 94.06 386 MET A CA 1
ATOM 3087 C C . MET A 1 386 ? -17.958 -24.307 -32.871 1.00 94.06 386 MET A C 1
ATOM 3089 O O . MET A 1 386 ? -17.669 -25.086 -31.962 1.00 94.06 386 MET A O 1
ATOM 3093 N N . GLY A 1 387 ? -18.951 -24.545 -33.726 1.00 93.94 387 GLY A N 1
ATOM 3094 C CA . GLY A 1 387 ? -19.798 -25.732 -33.665 1.00 93.94 387 GLY A CA 1
ATOM 3095 C C . GLY A 1 387 ? -20.975 -25.630 -34.629 1.00 93.94 387 GLY A C 1
ATOM 3096 O O . GLY A 1 387 ? -20.784 -25.307 -35.801 1.00 93.94 387 GLY A O 1
ATOM 3097 N N . GLU A 1 388 ? -22.178 -25.918 -34.136 1.00 96.25 388 GLU A N 1
ATOM 3098 C CA . GLU A 1 388 ? -23.428 -25.761 -34.889 1.00 96.25 388 GLU A CA 1
ATOM 3099 C C . GLU A 1 388 ? -23.630 -24.284 -35.291 1.00 96.25 388 GLU A C 1
ATOM 3101 O O . GLU A 1 388 ? -23.325 -23.364 -34.525 1.00 96.25 388 GLU A O 1
ATOM 3106 N N . MET A 1 389 ? -24.055 -24.055 -36.536 1.00 94.62 389 MET A N 1
ATOM 3107 C CA . MET A 1 389 ? -24.021 -22.741 -37.177 1.00 94.62 389 MET A CA 1
ATOM 3108 C C . MET A 1 389 ? -25.088 -21.789 -36.640 1.00 94.62 389 MET A C 1
ATOM 3110 O O . MET A 1 389 ? -24.770 -20.619 -36.427 1.00 94.62 389 MET A O 1
ATOM 3114 N N . SER A 1 390 ? -26.317 -22.258 -36.414 1.00 95.50 390 SER A N 1
ATOM 3115 C CA . SER A 1 390 ? -27.408 -21.412 -35.918 1.00 95.50 390 SER A CA 1
ATOM 3116 C C . SER A 1 390 ? -27.115 -20.888 -34.507 1.00 95.50 390 SER A C 1
ATOM 3118 O O . SER A 1 390 ? -27.183 -19.680 -34.271 1.00 95.50 390 SER A O 1
ATOM 3120 N N . PHE A 1 391 ? -26.635 -21.761 -33.616 1.00 97.38 391 PHE A N 1
ATOM 3121 C CA . PHE A 1 391 ? -26.180 -21.404 -32.275 1.00 97.38 391 PHE A CA 1
ATOM 3122 C C . PHE A 1 391 ? -24.989 -20.445 -32.324 1.00 97.38 391 PHE A C 1
ATOM 3124 O O . PHE A 1 391 ? -24.980 -19.421 -31.643 1.00 97.38 391 PHE A O 1
ATOM 3131 N N . THR A 1 392 ? -23.986 -20.750 -33.157 1.00 96.75 392 THR A N 1
ATOM 3132 C CA . THR A 1 392 ? -22.778 -19.923 -33.280 1.00 96.75 392 THR A CA 1
ATOM 3133 C C . THR A 1 392 ? -23.122 -18.500 -33.712 1.00 96.75 392 THR A C 1
ATOM 3135 O O . THR A 1 392 ? -22.647 -17.550 -33.100 1.00 96.75 392 THR A O 1
ATOM 3138 N N . VAL A 1 393 ? -23.945 -18.330 -34.752 1.00 95.31 393 VAL A N 1
ATOM 3139 C CA . VAL A 1 393 ? -24.312 -16.999 -35.259 1.00 95.31 393 VAL A CA 1
ATOM 3140 C C . VAL A 1 393 ? -25.101 -16.215 -34.211 1.00 95.31 393 VAL A C 1
ATOM 3142 O O . VAL A 1 393 ? -24.720 -15.087 -33.901 1.00 95.31 393 VAL A O 1
ATOM 3145 N N . SER A 1 394 ? -26.128 -16.829 -33.616 1.00 96.12 394 SER A N 1
ATOM 3146 C CA . SER A 1 394 ? -26.954 -16.190 -32.584 1.00 96.12 394 SER A CA 1
ATOM 3147 C C . SER A 1 394 ? -26.118 -15.767 -31.364 1.00 96.12 394 SER A C 1
ATOM 3149 O O . SER A 1 394 ? -26.203 -14.622 -30.917 1.00 96.12 394 SER A O 1
ATOM 3151 N N . LEU A 1 395 ? -25.224 -16.632 -30.868 1.00 97.69 395 LEU A N 1
ATOM 3152 C CA . LEU A 1 395 ? -24.386 -16.306 -29.712 1.00 97.69 395 LEU A CA 1
ATOM 3153 C C . LEU A 1 395 ? -23.330 -15.233 -30.027 1.00 97.69 395 LEU A C 1
ATOM 3155 O O . LEU A 1 395 ? -23.083 -14.372 -29.186 1.00 97.69 395 LEU A O 1
ATOM 3159 N N . VAL A 1 396 ? -22.731 -15.232 -31.226 1.00 96.81 396 VAL A N 1
ATOM 3160 C CA . VAL A 1 396 ? -21.793 -14.169 -31.644 1.00 96.81 396 VAL A CA 1
ATOM 3161 C C . VAL A 1 396 ? -22.470 -12.799 -31.625 1.00 96.81 396 VAL A C 1
ATOM 3163 O O . VAL A 1 396 ? -21.861 -11.828 -31.176 1.00 96.81 396 VAL A O 1
ATOM 3166 N N . GLU A 1 397 ? -23.712 -12.701 -32.105 1.00 94.81 397 GLU A N 1
ATOM 3167 C CA . GLU A 1 397 ? -24.468 -11.444 -32.092 1.00 94.81 397 GLU A CA 1
ATOM 3168 C C . GLU A 1 397 ? -24.757 -10.975 -30.663 1.00 94.81 397 GLU A C 1
ATOM 3170 O O . GLU A 1 397 ? -24.534 -9.808 -30.336 1.00 94.81 397 GLU A O 1
ATOM 3175 N N . LYS A 1 398 ? -25.168 -11.893 -29.784 1.00 96.75 398 LYS A N 1
ATOM 3176 C CA . LYS A 1 398 ? -25.429 -11.596 -28.370 1.00 96.75 398 LYS A CA 1
ATOM 3177 C C . LYS A 1 398 ? -24.179 -11.158 -27.612 1.00 96.75 398 LYS A C 1
ATOM 3179 O O . LYS A 1 398 ? -24.213 -10.136 -26.932 1.00 96.75 398 LYS A O 1
ATOM 3184 N N . LEU A 1 399 ? -23.068 -11.880 -27.766 1.00 95.44 399 LEU A N 1
ATOM 3185 C CA . LEU A 1 399 ? -21.788 -11.539 -27.136 1.00 95.44 399 LEU A CA 1
ATOM 3186 C C . LEU A 1 399 ? -21.265 -10.186 -27.621 1.00 95.44 399 LEU A C 1
ATOM 3188 O O . LEU A 1 399 ? -20.776 -9.388 -26.827 1.00 95.44 399 LEU A O 1
ATOM 3192 N N . ARG A 1 400 ? -21.443 -9.879 -28.909 1.00 91.88 400 ARG A N 1
ATOM 3193 C CA . ARG A 1 400 ? -21.085 -8.573 -29.467 1.00 91.88 400 ARG A CA 1
ATOM 3194 C C . ARG A 1 400 ? -21.893 -7.429 -28.855 1.00 91.88 400 ARG A C 1
ATOM 3196 O O . ARG A 1 400 ? -21.328 -6.370 -28.622 1.00 91.88 400 ARG A O 1
ATOM 3203 N N . ASN A 1 401 ? -23.182 -7.631 -28.583 1.00 92.62 401 ASN A N 1
ATOM 3204 C CA . ASN A 1 401 ? -24.035 -6.606 -27.969 1.00 92.62 401 ASN A CA 1
ATOM 3205 C C . ASN A 1 401 ? -23.639 -6.264 -26.521 1.00 92.62 401 ASN A C 1
ATOM 3207 O O . ASN A 1 401 ? -24.088 -5.245 -26.000 1.00 92.62 401 ASN A O 1
ATOM 3211 N N . VAL A 1 402 ? -22.814 -7.100 -25.881 1.00 91.19 402 VAL A N 1
ATOM 3212 C CA . VAL A 1 402 ? -22.239 -6.866 -24.546 1.00 91.19 402 VAL A CA 1
ATOM 3213 C C . VAL A 1 402 ? -20.718 -6.661 -24.590 1.00 91.19 402 VAL A C 1
ATOM 3215 O O . VAL A 1 402 ? -20.044 -6.843 -23.581 1.00 91.19 402 VAL A O 1
ATOM 3218 N N . ASP A 1 403 ? -20.176 -6.299 -25.757 1.00 89.75 403 ASP A N 1
ATOM 3219 C CA . ASP A 1 403 ? -18.754 -6.004 -25.987 1.00 89.75 403 ASP A CA 1
ATOM 3220 C C . ASP A 1 403 ? -17.778 -7.173 -25.711 1.00 89.75 403 ASP A C 1
ATOM 3222 O O . ASP A 1 403 ? -16.588 -6.961 -25.474 1.00 89.75 403 ASP A O 1
ATOM 3226 N N . ILE A 1 404 ? -18.234 -8.428 -25.812 1.00 92.81 404 ILE A N 1
ATOM 3227 C CA . ILE A 1 404 ? -17.373 -9.617 -25.700 1.00 92.81 404 ILE A CA 1
ATOM 3228 C C . ILE A 1 404 ? -16.872 -10.058 -27.082 1.00 92.81 404 ILE A C 1
ATOM 3230 O O . ILE A 1 404 ? -17.639 -10.351 -28.005 1.00 92.81 404 ILE A O 1
ATOM 3234 N N . SER A 1 405 ? -15.548 -10.156 -27.221 1.00 93.38 405 SER A N 1
ATOM 3235 C CA . SER A 1 405 ? -14.896 -10.555 -28.472 1.00 93.38 405 SER A CA 1
ATOM 3236 C C . SER A 1 405 ? -15.025 -12.054 -28.747 1.00 93.38 405 SER A C 1
ATOM 3238 O O . SER A 1 405 ? -14.829 -12.883 -27.862 1.00 93.38 405 SER A O 1
ATOM 3240 N N . CYS A 1 406 ? -15.272 -12.416 -30.010 1.00 95.81 406 CYS A N 1
ATOM 3241 C CA . CYS A 1 406 ? -15.349 -13.809 -30.458 1.00 95.81 406 CYS A CA 1
ATOM 3242 C C . CYS A 1 406 ? -14.290 -14.124 -31.522 1.00 95.81 406 CYS A C 1
ATOM 3244 O O . CYS A 1 406 ? -14.107 -13.371 -32.487 1.00 95.81 406 CYS A O 1
ATOM 3246 N N . ILE A 1 407 ? -13.649 -15.285 -31.400 1.00 96.62 407 ILE A N 1
ATOM 3247 C CA . ILE A 1 407 ? -12.685 -15.823 -32.364 1.00 96.62 407 ILE A CA 1
ATOM 3248 C C . ILE A 1 407 ? -13.055 -17.249 -32.788 1.00 96.62 407 ILE A C 1
ATOM 3250 O O . ILE A 1 407 ? -13.747 -17.965 -32.074 1.00 96.62 407 ILE A O 1
ATOM 3254 N N . LEU A 1 408 ? -12.547 -17.683 -33.938 1.00 95.69 408 LEU A N 1
ATOM 3255 C CA . LEU A 1 408 ? -12.649 -19.052 -34.447 1.00 95.69 408 LEU A CA 1
ATOM 3256 C C . LEU A 1 408 ? -11.282 -19.561 -34.899 1.00 95.69 408 LEU A C 1
ATOM 3258 O O . LEU A 1 408 ? -10.475 -18.799 -35.444 1.00 95.69 408 LEU A O 1
ATOM 3262 N N . SER A 1 409 ? -11.019 -20.850 -34.702 1.00 94.12 409 SER A N 1
ATOM 3263 C CA . SER A 1 409 ? -9.827 -21.498 -35.243 1.00 94.12 409 SER A CA 1
ATOM 3264 C C . SER A 1 409 ? -9.968 -21.750 -36.748 1.00 94.12 409 SER A C 1
ATOM 3266 O O . SER A 1 409 ? -11.025 -22.103 -37.267 1.00 94.12 409 SER A O 1
ATOM 3268 N N . THR A 1 410 ? -8.880 -21.539 -37.483 1.00 92.75 410 THR A N 1
ATOM 3269 C CA . THR A 1 410 ? -8.794 -21.855 -38.912 1.00 92.75 410 THR A CA 1
ATOM 3270 C C . THR A 1 410 ? -7.797 -22.980 -39.108 1.00 92.75 410 THR A C 1
ATOM 3272 O O . THR A 1 410 ? -6.723 -22.966 -38.505 1.00 92.75 410 THR A O 1
ATOM 3275 N N . SER A 1 411 ? -8.149 -23.951 -39.947 1.00 91.06 411 SER A N 1
ATOM 3276 C CA . SER A 1 411 ? -7.349 -25.150 -40.169 1.00 91.06 411 SER A CA 1
ATOM 3277 C C . SER A 1 411 ? -7.164 -25.448 -41.655 1.00 91.06 411 SER A C 1
ATOM 3279 O O . SER A 1 411 ? -7.990 -25.089 -42.497 1.00 91.06 411 SER A O 1
ATOM 3281 N N . THR A 1 412 ? -6.057 -26.112 -41.989 1.00 91.44 412 THR A N 1
ATOM 3282 C CA . THR A 1 412 ? -5.921 -26.797 -43.280 1.00 91.44 412 THR A CA 1
ATOM 3283 C C . THR A 1 412 ? -6.483 -28.204 -43.151 1.00 91.44 412 THR A C 1
ATOM 3285 O O . THR A 1 412 ? -6.245 -28.887 -42.155 1.00 91.44 412 THR A O 1
ATOM 3288 N N . ARG A 1 413 ? -7.239 -28.639 -44.160 1.00 89.38 413 ARG A N 1
ATOM 3289 C CA . ARG A 1 413 ? -7.816 -29.982 -44.212 1.00 89.38 413 ARG A CA 1
ATOM 3290 C C . ARG A 1 413 ? -6.947 -30.869 -45.091 1.00 89.38 413 ARG A C 1
ATOM 3292 O O . ARG A 1 413 ? -6.791 -30.590 -46.278 1.00 89.38 413 ARG A O 1
ATOM 3299 N N . GLN A 1 414 ? -6.434 -31.955 -44.530 1.00 87.56 414 GLN A N 1
ATOM 3300 C CA . GLN A 1 414 ? -5.809 -33.035 -45.288 1.00 87.56 414 GLN A CA 1
ATOM 3301 C C . GLN A 1 414 ? -6.749 -34.235 -45.281 1.00 87.56 414 GLN A C 1
ATOM 3303 O O . GLN A 1 414 ? -7.238 -34.633 -44.228 1.00 87.56 414 GLN A O 1
ATOM 3308 N N . SER A 1 415 ? -7.044 -34.786 -46.458 1.00 85.75 415 SER A N 1
ATOM 3309 C CA . SER A 1 415 ? -7.842 -36.005 -46.576 1.00 85.75 415 SER A CA 1
ATOM 3310 C C . SER A 1 415 ? -6.957 -37.127 -47.082 1.00 85.75 415 SER A C 1
ATOM 3312 O O . SER A 1 415 ? -6.305 -36.987 -48.117 1.00 85.75 415 SER A O 1
ATOM 3314 N N . LYS A 1 416 ? -6.952 -38.233 -46.349 1.00 88.00 416 LYS A N 1
ATOM 3315 C CA . LYS A 1 416 ? -6.274 -39.464 -46.725 1.00 88.00 416 LYS A CA 1
ATOM 3316 C C . LYS A 1 416 ? -7.333 -40.529 -46.974 1.00 88.00 416 LYS A C 1
ATOM 3318 O O . LYS A 1 416 ? -8.142 -40.826 -46.098 1.00 88.00 416 LYS A O 1
ATOM 3323 N N . ASP A 1 417 ? -7.360 -41.060 -48.190 1.00 86.81 417 ASP A N 1
ATOM 3324 C CA . ASP A 1 417 ? -8.228 -42.185 -48.531 1.00 86.81 417 ASP A CA 1
ATOM 3325 C C . ASP A 1 417 ? -7.626 -43.464 -47.939 1.00 86.81 417 ASP A C 1
ATOM 3327 O O . ASP A 1 417 ? -6.457 -43.772 -48.187 1.00 86.81 417 ASP A O 1
ATOM 3331 N N . LEU A 1 418 ? -8.396 -44.163 -47.106 1.00 86.81 418 LEU A N 1
ATOM 3332 C CA . LEU A 1 418 ? -7.981 -45.412 -46.468 1.00 86.81 418 LEU A CA 1
ATOM 3333 C C . LEU A 1 418 ? -8.480 -46.646 -47.244 1.00 86.81 418 LEU A C 1
ATOM 3335 O O . LEU A 1 418 ? -8.181 -47.773 -46.851 1.00 86.81 418 LEU A O 1
ATOM 3339 N N . GLY A 1 419 ? -9.203 -46.454 -48.355 1.00 77.31 419 GLY A N 1
ATOM 3340 C CA . GLY A 1 419 ? -9.869 -47.517 -49.106 1.00 77.31 419 GLY A CA 1
ATOM 3341 C C . GLY A 1 419 ? -11.224 -47.917 -48.504 1.00 77.31 419 GLY A C 1
ATOM 3342 O O . GLY A 1 419 ? -11.608 -47.475 -47.424 1.00 77.31 419 GLY A O 1
ATOM 3343 N N . ASN A 1 420 ? -11.992 -48.747 -49.223 1.00 77.88 420 ASN A N 1
ATOM 3344 C CA . ASN A 1 420 ? -13.315 -49.251 -48.801 1.00 77.88 420 ASN A CA 1
ATOM 3345 C C . ASN A 1 420 ? -14.336 -48.162 -48.404 1.00 77.88 420 ASN A C 1
ATOM 3347 O O . ASN A 1 420 ? -15.201 -48.386 -47.560 1.00 77.88 420 ASN A O 1
ATOM 3351 N N . GLY A 1 421 ? -14.237 -46.972 -49.006 1.00 82.94 421 GLY A N 1
ATOM 3352 C CA . GLY A 1 421 ? -15.118 -45.839 -48.704 1.00 82.94 421 GLY A CA 1
ATOM 3353 C C . GLY A 1 421 ? -14.790 -45.108 -47.397 1.00 82.94 421 GLY A C 1
ATOM 3354 O O . GLY A 1 421 ? -15.528 -44.200 -47.020 1.00 82.94 421 GLY A O 1
ATOM 3355 N N . GLN A 1 422 ? -13.692 -45.459 -46.719 1.00 80.31 422 GLN A N 1
ATOM 3356 C CA . GLN A 1 422 ? -13.232 -44.777 -45.512 1.00 80.31 422 GLN A CA 1
ATOM 3357 C C . GLN A 1 422 ? -12.236 -43.670 -45.860 1.00 80.31 422 GLN A C 1
ATOM 3359 O O . GLN A 1 422 ? -11.284 -43.868 -46.614 1.00 80.31 422 GLN A O 1
ATOM 3364 N N . LYS A 1 423 ? -12.444 -42.487 -45.280 1.00 87.56 423 LYS A N 1
ATOM 3365 C CA . LYS A 1 423 ? -11.528 -41.351 -45.399 1.00 87.56 423 LYS A CA 1
ATOM 3366 C C . LYS A 1 423 ? -11.148 -40.864 -44.015 1.00 87.56 423 LYS A C 1
ATOM 3368 O O . LYS A 1 423 ? -12.017 -40.594 -43.193 1.00 87.56 423 LYS A O 1
ATOM 3373 N N . GLU A 1 424 ? -9.853 -40.705 -43.800 1.00 87.31 424 GLU A N 1
ATOM 3374 C CA . GLU A 1 424 ? -9.314 -39.969 -42.666 1.00 87.31 424 GLU A CA 1
ATOM 3375 C C . GLU A 1 424 ? -9.213 -38.495 -43.054 1.00 87.31 424 GLU A C 1
ATOM 3377 O O . GLU A 1 424 ? -8.806 -38.144 -44.169 1.00 87.31 424 GLU A O 1
ATOM 3382 N N . ILE A 1 425 ? -9.647 -37.622 -42.152 1.00 85.38 425 ILE A N 1
ATOM 3383 C CA . ILE A 1 425 ? -9.584 -36.179 -42.335 1.00 85.38 425 ILE A CA 1
ATOM 3384 C C . ILE A 1 425 ? -8.837 -35.608 -41.140 1.00 85.38 425 ILE A C 1
ATOM 3386 O O . ILE A 1 425 ? -9.332 -35.665 -40.017 1.00 85.38 425 ILE A O 1
ATOM 3390 N N . THR A 1 426 ? -7.677 -35.021 -41.404 1.00 83.88 426 THR A N 1
ATOM 3391 C CA . THR A 1 426 ? -6.865 -34.342 -40.396 1.00 83.88 426 THR A CA 1
ATOM 3392 C C . THR A 1 426 ? -7.009 -32.839 -40.575 1.00 83.88 426 THR A C 1
ATOM 3394 O O . THR A 1 426 ? -6.884 -32.318 -41.689 1.00 83.88 426 THR A O 1
ATOM 3397 N N . PHE A 1 427 ? -7.268 -32.141 -39.474 1.00 85.75 427 PHE A N 1
ATOM 3398 C CA . PHE A 1 427 ? -7.306 -30.686 -39.423 1.00 85.75 427 PHE A CA 1
ATOM 3399 C C . PHE A 1 427 ? -6.045 -30.191 -38.724 1.00 85.75 427 PHE A C 1
ATOM 3401 O O . PHE A 1 427 ? -5.840 -30.492 -37.555 1.00 85.75 427 PHE A O 1
ATOM 3408 N N . ASN A 1 428 ? -5.213 -29.428 -39.431 1.00 89.00 428 ASN A N 1
ATOM 3409 C CA . ASN A 1 428 ? -4.027 -28.808 -38.839 1.00 89.00 428 ASN A CA 1
ATOM 3410 C C . ASN A 1 428 ? -4.323 -27.335 -38.568 1.00 89.00 428 ASN A C 1
ATOM 3412 O O . ASN A 1 428 ? -4.664 -26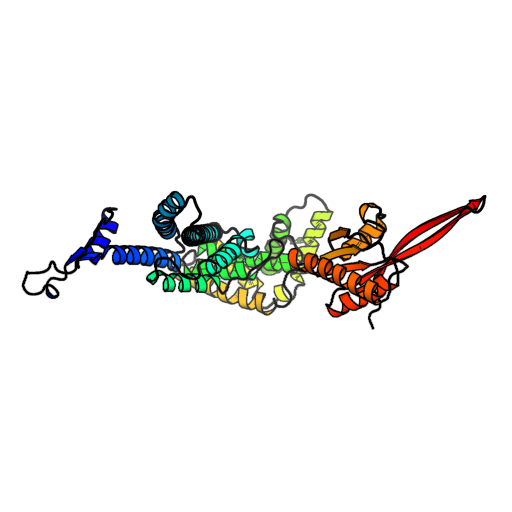.606 -39.509 1.00 89.00 428 ASN A O 1
ATOM 3416 N N . PHE A 1 429 ? -4.204 -26.906 -37.311 1.00 92.62 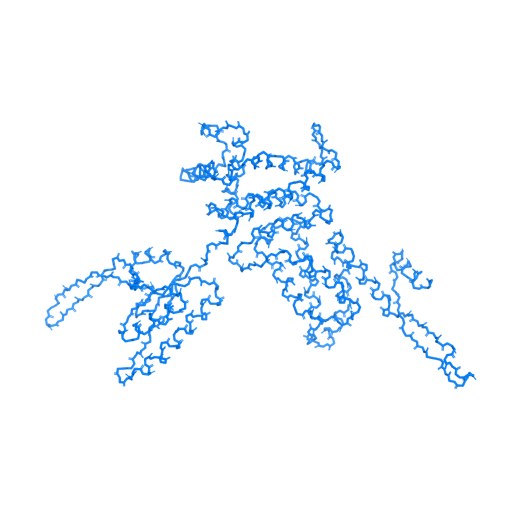429 PHE A N 1
ATOM 3417 C CA . PHE A 1 429 ? -4.419 -25.518 -36.909 1.00 92.62 429 PHE A CA 1
ATOM 3418 C C . PHE A 1 429 ? -3.470 -24.563 -37.656 1.00 92.62 429 PHE A C 1
ATOM 3420 O O . PHE A 1 429 ? -2.305 -24.876 -37.894 1.00 92.62 429 PHE A O 1
ATOM 3427 N N . VAL A 1 430 ? -3.975 -23.388 -38.041 1.00 92.44 430 VAL A N 1
ATOM 3428 C CA . VAL A 1 430 ? -3.201 -22.329 -38.713 1.00 92.44 430 VAL A CA 1
ATOM 3429 C C . VAL A 1 430 ? -3.167 -21.061 -37.868 1.00 92.44 430 VAL A C 1
ATOM 3431 O O . VAL A 1 430 ? -2.096 -20.540 -37.577 1.00 92.44 430 VAL A O 1
ATOM 3434 N N . ARG A 1 431 ? -4.342 -20.524 -37.519 1.00 92.56 431 ARG A N 1
ATOM 3435 C CA . ARG A 1 431 ? -4.490 -19.309 -36.701 1.00 92.56 431 ARG A CA 1
ATOM 3436 C C . ARG A 1 431 ? -5.914 -19.152 -36.185 1.00 92.56 431 ARG A C 1
ATOM 3438 O O . ARG A 1 431 ? -6.847 -19.690 -36.786 1.00 92.56 431 ARG A O 1
ATOM 3445 N N . PHE A 1 432 ? -6.085 -18.311 -35.173 1.00 95.56 432 PHE A N 1
ATOM 3446 C CA . PHE A 1 432 ? -7.386 -17.748 -34.826 1.00 95.56 432 PHE A CA 1
ATOM 3447 C C . PHE A 1 432 ? -7.754 -16.581 -35.751 1.00 95.56 432 PHE A C 1
ATOM 3449 O O . PHE A 1 432 ? -6.888 -15.876 -36.278 1.00 95.56 432 PHE A O 1
ATOM 3456 N N . ARG A 1 433 ? -9.053 -16.381 -35.970 1.00 94.12 433 ARG A N 1
ATOM 3457 C CA . ARG A 1 433 ? -9.619 -15.238 -36.695 1.00 94.12 433 ARG A CA 1
ATOM 3458 C C . ARG A 1 433 ? -10.800 -14.688 -35.909 1.00 94.12 433 ARG A C 1
ATOM 3460 O O . ARG A 1 433 ? -11.582 -15.470 -35.386 1.00 94.12 433 ARG A O 1
ATOM 3467 N N . LYS A 1 434 ? -10.957 -13.367 -35.862 1.00 93.19 434 LYS A N 1
ATOM 3468 C CA . LYS A 1 434 ? -12.141 -12.739 -35.269 1.00 93.19 434 LYS A CA 1
ATOM 3469 C C . LYS A 1 434 ? -13.387 -12.989 -36.122 1.00 93.19 434 LYS A C 1
ATOM 3471 O O . LYS A 1 434 ? -13.305 -12.981 -37.355 1.00 93.19 434 LYS A O 1
ATOM 3476 N N . TYR A 1 435 ? -14.531 -13.173 -35.472 1.00 90.00 435 TYR A N 1
ATOM 3477 C CA . TYR A 1 435 ? -15.830 -13.065 -36.136 1.00 90.00 435 TYR A CA 1
ATOM 3478 C C . TYR A 1 435 ? -16.029 -11.614 -36.602 1.00 90.00 435 TYR A C 1
ATOM 3480 O O . TYR A 1 435 ? -15.763 -10.694 -35.838 1.00 90.00 435 TYR A O 1
ATOM 3488 N N . GLY A 1 436 ? -16.425 -11.419 -37.867 1.00 76.06 436 GLY A N 1
ATOM 3489 C CA . GLY A 1 436 ? -16.227 -10.173 -38.625 1.00 76.06 436 GLY A CA 1
ATOM 3490 C C . GLY A 1 436 ? -16.475 -8.872 -37.853 1.00 76.06 436 GLY A C 1
ATOM 3491 O O . GLY A 1 436 ? -17.586 -8.645 -37.376 1.00 76.06 436 GLY A O 1
ATOM 3492 N N . GLU A 1 437 ? -15.445 -8.027 -37.788 1.00 53.44 437 GLU A N 1
ATOM 3493 C CA . GLU A 1 437 ? -15.547 -6.603 -37.458 1.00 53.44 437 GLU A CA 1
ATOM 3494 C C . GLU A 1 437 ? -16.140 -5.904 -38.694 1.00 53.44 437 GLU A C 1
ATOM 3496 O O . GLU A 1 437 ? -15.585 -6.020 -39.790 1.00 53.44 437 GLU A O 1
ATOM 3501 N N . ARG A 1 438 ? -17.306 -5.268 -38.558 1.00 44.19 438 ARG A N 1
ATOM 3502 C CA . ARG A 1 438 ? -17.835 -4.342 -39.567 1.00 44.19 438 ARG A CA 1
ATOM 3503 C C . ARG A 1 438 ? -17.738 -2.932 -39.036 1.00 44.19 438 ARG A C 1
ATOM 3505 O O . ARG A 1 438 ? -18.097 -2.762 -37.852 1.00 44.19 438 ARG A O 1
#

Secondary structure (DSSP, 8-state):
-HHHHHHHHHHHH-------EEE-STTSSTTSSPPPEEE-HHHHHHHHHHHHHHHHHHH---HHHHHHHHHHHHHHHHHTTT--HHHHHHHHHHHHHHHHHHHHHTT-HHHHHTTHHHHHHHHHHHH-SS-SSGGGHHHHHHHHHHHTTSPP--SS---HHHHHHHHHHHHHTT-HHHHHHHHHHHHHHHHHHHTT--TT-HHHHHHHHHHHHHHHTT-TT-GGG--PPPPSSHHHHHHHHHHHHHHHH-TTTTSTTHHHHHHHHHHHHHHHHTTT-SSSPPPHHHHHHHHHHHHHHHHHHHHTTGGG-S---EEEEEEEESS-GGG--HHHHHHHGGG-EEEEEEPP---TT--HHHHHHHHHHHHHHHHHHHHHTTEEEEEEEES-HHHHHHHHHHHHHTT-EEEEEEEEEEEEEEETTEEEEEEEEEEEEES---

Organism: NCBI:txid477666

Sequence (438 aa):
MMLVLSNYAKFLRGVTVKSITYGNYEISEKGTKPGLIVDLLPLTTLQDWTFAAADYLKNGNTEKLEELATDKTTPILKATRGADESAKAMKNLVQHLKNATEDFQTCRGLNIVRSTNINRIKSSLKEVEETMIEPFNPILEKIRNVFKPFGQATDTEINIKNGFEAAKWCYANGLFQQSATILLENVVTFFCIKHGIDIDDEIRRDVVNKTFNIRTKKFDDDESKWVLPKAKTDEQHQQNLEIARNLLKDEVFNQEGLVSAFSRLKELRNDFNHSGMRQNPSNASNLKTRLKQSLDFFPKTLLANSKEYTAKPHLMLINLTNHPSSLWDKAQLQAAAQYGECVDMPFPAVDPDGDEEYVDRLTDEYLQKIMEIANNEQSEVTVHLMGEMSFTVSLVEKLRNVDISCILSTSTRQSKDLGNGQKEITFNFVRFRKYGER

Radius of gyration: 31.51 Å; chains: 1; bounding box: 72×70×99 Å

pLDDT: mean 88.71, std 10.8, range [39.09, 98.69]

Foldseek 3Di:
DVLVVVVVCCVPPVDDDPWDWDFPPVPDDPPPDGGDIDTPVLVSLLVQLVVQLVCCQQQVDLVSLQVSLCVVLVVVCVVVVNPDQLSVLSNQLSVLSVVVSVCLLVVVLVCQFQCVSLVSNVVSLVSCPDHPSNSCVVSSVSVVVLSVQRDHHHNPWTHLSRLLSSLVSCLSNVVLLSSLVSLLLSLLQLLCLVLVHDSPPPQLSQLSVQLLVCVVVVVLVPPVPRDGGDDPDPVVVVVSVVSSNVLVPDPLSVPPCNSVLSVVSVVLSVLVVVVVPDPPRDDPVRSSVSSVVSSVPPCVSSVVPCVVRGHDFQFEEEEQDCDDPVNDDPVVVVQCPVRHHYDYDYHDPDDPVDDLVSLLVVLVVVLVVQVCVCVVRVGQYEYADDDDDSNRVNNCVVCVVVVHWYKYWDWDWDWDDPDPPDIDIDTHTDHIDTDDDD

InterPro domains:
  IPR049811 MJ1673-like domain [PF27247] (317-433)

=== Feature glossary ===
The record interleaves many kinds of information about one protein. Here is each kind framed as the question it answers.

Q: What known structures does this most resemble?
A: Structural nearest neighbors (via Foldseek easy-search vs the PDB). Reported per hit: target PDB id, E-value, and alignment TM-score. A TM-score above ~0.5 is the conventional threshold for 'same fold'.

Q: Where is each backbone atom in 3D?
A: The mmCIF table is the protein's shape written out atom by atom. For each backbone N, Cα, C, and carbonyl O, it records an (x, y, z) coordinate triple in Å plus the residue type, chain letter, and residue number.

Q: What are the backbone torsion angles?
A: The φ/ψ torsion pair specifies the backbone conformation at each residue. φ rotates about the N–Cα bond, ψ about the Cα–C bond. Steric clashes forbid most of the (φ, ψ) plane — the allowed regions (α-helix basin, β-sheet basin, left-handed helix) are the Ramachandran-allowed regions.

Q: Which residues are buried vs exposed?
A: Solvent-accessible surface area (SASA) is the area in Å² traced out by the centre of a 1.4 Å probe sphere (a water molecule) rolled over the protein's van der Waals surface (Shrake–Rupley / Lee–Richards construction). Buried residues have near-zero SASA; fully exposed residues can exceed 200 Å². The total SASA scales roughly with the number of surface residues.

Q: How confident is the AlphaFold model at each residue?
A: pLDDT is the predicted lDDT-Cα score: AlphaFold's confidence that the local environment of each residue (all inter-atomic distances within 15 Å) is correctly placed. It is a per-residue number between 0 and 100, with higher meaning more reliable.

Q: What does the local fold look like, residue by residue?
A: 3Di is Foldseek's structural alphabet. Each residue is assigned one of twenty discrete states based on how its Cα sits relative to its spatial (not sequential) neighbors. Aligning 3Di strings finds structural homologs roughly as well as full 3D superposition, but orders of magnitude faster.

Q: How big and how compact is the whole molecule?
A: Radius of gyration (Rg) is the root-mean-square distance of Cα atoms from their centroid — a single number for overall size and compactness. A globular domain of N residues has Rg ≈ 2.2·N^0.38 Å; an extended or disordered chain has a much larger Rg. The Cα contact count is the number of residue pairs whose Cα atoms are within 8 Å and are more than four positions apart in sequence — a standard proxy for tertiary packing density. The bounding box is the smallest axis-aligned box enclosing all Cα atoms.

Q: Which residues are in helices, strands, or loops?
A: DSSP 8-state secondary structure assigns each residue one of H (α-helix), G (3₁₀-helix), I (π-helix), E (extended β-strand), B (isolated β-bridge), T (hydrogen-bonded turn), S (bend), or '-' (coil). The assignment is computed from backbone hydrogen-bond geometry via the Kabsch–Sander algorithm.

Q: How mobile is each atom in the crystal?
A: Crystallographic B-factors measure how much each atom's electron density is smeared out, in Å². They rise in mobile loops and surface residues and fall in the buried interior. In AlphaFold models this column is repurposed to hold pLDDT instead.

Q: What if only a Cα trace is available?
A: P-SEA three-state annotation labels each residue as helix, strand, or coil based purely on the geometry of the Cα trace. It serves as a fallback when the full backbone (and thus DSSP) is unavailable.

Q: What family and function is it annotated with?
A: Database cross-references. InterPro integrates a dozen domain/family signature databases into unified entries with residue-range hits. GO terms attach function/process/location labels with evidence codes. CATH codes position the fold in a four-level structural taxonomy. Organism is the NCBI-taxonomy species name.

Q: Are the domains correctly placed relative to each other?
A: Predicted Aligned Error (PAE) is an AlphaFold confidence matrix: entry (i, j) is the expected error in the position of residue j, in ångströms, when the prediction is superimposed on the true structure at residue i. Low PAE within a block of residues means that block is internally rigid and well-predicted; high PAE between two blocks means their relative placement is uncertain even if each block individually is confident.

Q: What do the diagnostic plots show?
A: Three diagnostic plots accompany the record. The Cα contact map visualizes the tertiary structure as a 2D adjacency matrix (8 Å cutoff, sequence-local contacts suppressed). The Ramachandran plot shows the distribution of backbone (φ, ψ) torsions, with points in the α and β basins reflecting secondary structure content. The PAE plot shows AlphaFold's inter-residue confidence as a color matrix.

Q: What is the amino-acid chain?
A: Primary structure: the covalent order of the twenty standard amino acids along the backbone. Two proteins with the same sequence will (almost always) fold to the same structure; two with 30% identity often share a fold but not the details.

Q: What do the rendered images show?
A: The six renders are orthographic views along the three Cartesian axes in both directions. Representation (cartoon, sticks, or surface) and color scheme (sequence-rainbow or by-chain) vary across proteins so the training set covers all the common visualization conventions.